Protein AF-A0A1F9N569-F1 (afdb_monomer)

Mean predicted aligned error: 14.33 Å

pLDDT: mean 76.21, std 19.2, range [25.48, 97.12]

Secondary structure (DSSP, 8-state):
------------------------------TT---SSTTEEEEEEEEE---TTSTTS-EEEEEEEE-BHHHHS--HHHHHHS-S-HHHHHHHHHHHHHHHHTT-TTEEEEEEEESTT-EEE--S-GGG-SSSSGGG---EETTT--HHHHHHHTTS--BS---HHHHHHHHHHHHHHHHHHSPTTTGGG-EEEEEEEESSS-SS---HHHHHHHHHHHHHHHHHTT-SEEEEEEEEEE-S-TT-SS--TT----PPTT-S----SS------HHHHHHHHGGGS-PPPTTSS--HHHHHHHHHHHHHHHHHHTT--EEEEETTS-------SS-----EEEEEEEEEETTEEEETTEEEE-SS-SSS-HHHHTT-SSPP-TTBSSSS-SSS-HHHHHHT-TTS-TT-TT-S-TTSPPHHHHSS---SS-SSS-HHHHHHHT--TT-SSSS-SSS-HHHHHHHT--TT-TTGGGS-SSSSS--HHHHHHTT--TTS--TTTHHHHS-EEEEEEEEEEEEEEEPPPTT-TTEEEEEE-TT---EE-EEEEES-B----TT---PBPPEEEEE-GGGGSSSP-EEEPEE--SSSEEEEEEEE-TTT--EEEEEEEE-GGGS-SS-EEE-PEEEEEEEEEEEEEEEEEE---PPPBSBSTT---PBPTTEE-EEEEEEEEETT-TTSPPEEEEEEPPPEEEEESSTT-GGGEEEESTTSEEEEEGGGGT----

Sequence (729 aa):
MKNCTAMLKICLFIPLMVALGCTDSDIYTATGVEPYRPDRIAITGRLCTEDITGPNFPVKILTMIDTTNAMFNADPDLYRFCGPGASTCASGSLNGFVDRMRNQQNVRLGFAGISNVSKPITPVPAALCQPPPCDAQQFFSGRDIDGGLLQSALSLPTGNQRDISNAISQAESFITADMASSSAGEILRSRYLVFMLLAGPPTNSVATSQLVQQVEHLRDFVYSKGALEFRLNIGLLYFGNRSITAPPTGYGCHLPEGSTACSCGGSCVGDNPNYCSACCATAGSPPSPFGSLSWEVYNEQASQVYSALSFAGDGLFREFECPAVMEIRLDATATSIQLKRKDIVAYNINVKLAIDGPVIDSDGDGLADYEEARAQPHTNTDNWDTDGDGLSDRLEFRAFPRQDPTDNTDRPASCPDPEILGIIPDQDLDLLNDCEEGLLQTSPSIPDTDGDGLPDALEFMSSTVPTSADDRLLDFDGDGIANAEEVLAHTNPRTNDGRLRGAEGYRTEIIDLGIRTVSDMEDTRQLRAISFRSASNNVVGGAGLLRWNYTGKTMSADGRDASPRSVEWSDARWQIPPYFTPIPTVIDEGSGMYTLRAESASTGEILEIKVYVHENWLPDEDTEVFPLISTSDRNCYDVQISNIKLLQTREAEDIIHVGETHEEGTNHILVFFTQAPEDRLDSPGIAKVAVLDPVIYRCTDPNDIESCARNPDSGFLEITDADFAASVP

Radius of gyration: 34.57 Å; Cα contacts (8 Å, |Δi|>4): 1474; chains: 1; bounding box: 121×74×104 Å

Nearest PDB structures (foldseek):
  7b7p-assembly2_B  TM=4.839E-01  e=2.643E-03  Streptococcus sanguinis
  5i3k-assembly1_A  TM=5.032E-01  e=1.385E+00  Trypanosoma brucei brucei
  4g1k-assembly2_C  TM=3.013E-01  e=1.385E+00  Burkholderia thailandensis E264
  5ujw-assembly1_A  TM=2.836E-01  e=1.631E+00  Francisella tularensis subsp. tularensis SCHU S4
  8ew2-assembly1_B  TM=1.837E-01  e=7.491E+00  Oryctolagus cuniculus

Solvent-accessible surface area (backbone atoms only — not comparable to full-atom values): 40702 Å² total; per-residue (Å²): 138,88,87,87,85,82,89,83,90,82,89,80,89,87,88,79,90,77,89,79,90,80,85,86,83,86,82,76,96,60,91,85,69,60,49,93,44,64,53,26,32,28,41,40,35,54,44,56,42,79,66,75,84,41,78,78,28,34,36,40,35,37,42,33,36,41,29,20,42,53,36,71,64,42,48,77,62,50,32,67,66,51,35,101,25,54,47,51,53,55,42,49,36,46,46,55,44,46,62,67,38,31,79,41,86,32,38,28,44,24,41,32,36,30,12,72,54,62,41,82,48,78,33,49,63,76,88,79,35,82,70,69,66,55,85,70,62,53,62,38,52,35,70,60,54,38,65,66,52,42,45,57,65,62,70,52,68,61,27,87,33,43,30,60,65,58,41,53,55,48,52,45,54,44,50,54,46,38,59,77,68,49,60,38,44,39,44,38,33,22,30,41,36,37,37,38,42,36,58,56,46,71,64,54,93,70,55,62,70,58,50,28,52,52,36,37,51,48,42,52,51,46,36,74,61,16,30,70,40,60,25,30,27,31,39,35,51,51,65,77,76,95,80,66,86,63,78,77,93,78,83,74,92,77,81,64,93,91,63,97,72,90,81,74,96,68,98,78,91,69,100,50,80,72,58,61,62,58,70,68,67,55,83,51,83,75,75,45,99,84,52,97,55,53,55,66,58,46,46,49,56,21,49,58,45,43,42,49,38,6,53,46,17,70,30,52,60,44,79,41,57,80,75,54,80,62,74,78,78,73,63,87,77,74,69,89,80,46,50,35,76,62,38,75,36,62,44,46,46,30,50,44,53,48,73,93,44,80,41,52,10,36,14,37,50,58,51,34,39,73,53,26,76,65,38,87,77,67,49,47,52,34,30,28,36,54,48,68,55,80,55,43,36,38,50,20,71,73,75,36,84,77,33,50,50,76,42,58,81,47,66,61,88,88,42,82,59,34,90,81,63,77,54,78,62,40,53,35,59,52,82,48,36,42,51,55,22,60,70,75,67,40,46,60,37,39,33,18,54,45,12,67,47,62,36,32,38,59,21,59,62,49,66,58,59,44,73,41,51,68,49,46,73,34,48,78,49,71,64,83,58,34,28,46,64,23,50,56,16,55,38,38,37,76,40,69,32,68,86,44,41,85,80,60,22,38,46,78,48,74,46,80,68,46,74,39,66,44,58,47,61,52,85,41,92,87,48,71,23,54,40,66,44,45,54,44,81,82,60,54,56,36,62,21,42,39,34,43,38,50,61,50,90,56,76,45,98,80,78,62,68,66,50,70,34,26,40,29,31,29,48,36,38,51,86,37,88,76,42,29,48,51,40,77,31,74,70,84,84,67,61,45,83,46,75,36,32,18,37,20,90,85,79,74,48,74,40,44,33,36,30,37,36,42,55,95,58,52,65,97,48,72,43,77,48,66,35,48,29,43,66,46,78,24,36,28,30,44,39,37,38,30,52,42,68,60,57,71,26,53,59,15,55,26,40,82,90,65,80,44,74,41,58,61,4,46,33,48,40,38,36,41,43,20,28,18,45,65,95,42,60,77,32,32,35,43,60,40,40,20,70,49,84,62,36,35,28,45,53,82,39,92,90,38,69,86,49,34,49,39,42,69,75,70,23,65,44,80,49,44,57,41,41,49,71,64,60,69,130

Structure (mmCIF, N/CA/C/O backbone):
data_AF-A0A1F9N569-F1
#
_entry.id   AF-A0A1F9N569-F1
#
loop_
_atom_site.group_PDB
_atom_site.id
_atom_site.type_symbol
_atom_site.label_atom_id
_atom_site.label_alt_id
_atom_site.label_comp_id
_atom_site.label_asym_id
_atom_site.label_entity_id
_atom_site.label_seq_id
_atom_site.pdbx_PDB_ins_code
_atom_site.Cartn_x
_atom_site.Cartn_y
_atom_site.Cartn_z
_atom_site.occupancy
_atom_site.B_iso_or_equiv
_atom_site.auth_seq_id
_atom_site.auth_comp_id
_atom_site.auth_asym_id
_atom_site.auth_atom_id
_atom_site.pdbx_PDB_model_num
ATOM 1 N N . MET A 1 1 ? -59.641 17.352 -5.891 1.00 32.91 1 MET A N 1
ATOM 2 C CA . MET A 1 1 ? -60.934 17.679 -6.540 1.00 32.91 1 MET A CA 1
ATOM 3 C C . MET A 1 1 ? -60.778 17.537 -8.046 1.00 32.91 1 MET A C 1
ATOM 5 O O . MET A 1 1 ? -59.800 18.041 -8.570 1.00 32.91 1 MET A O 1
ATOM 9 N N . LYS A 1 2 ? -61.787 16.925 -8.684 1.00 32.53 2 LYS A N 1
ATOM 10 C CA . LYS A 1 2 ? -62.040 16.759 -10.131 1.00 32.53 2 LYS A CA 1
ATOM 11 C C . LYS A 1 2 ? -61.365 15.582 -10.862 1.00 32.53 2 LYS A C 1
ATOM 13 O O . LYS A 1 2 ? -60.268 15.682 -11.382 1.00 32.53 2 LYS A O 1
ATOM 18 N N . ASN A 1 3 ? -62.211 14.557 -11.006 1.00 31.59 3 ASN A N 1
ATOM 19 C CA . ASN A 1 3 ? -62.519 13.818 -12.234 1.00 31.59 3 ASN A CA 1
ATOM 20 C C . ASN A 1 3 ? -61.588 12.680 -12.676 1.00 31.59 3 ASN A C 1
ATOM 22 O O . ASN A 1 3 ? -60.783 12.844 -13.580 1.00 31.59 3 ASN A O 1
ATOM 26 N N . CYS A 1 4 ? -61.917 11.470 -12.219 1.00 27.36 4 CYS A N 1
ATOM 27 C CA . CYS A 1 4 ? -62.221 10.390 -13.157 1.00 27.36 4 CYS A CA 1
ATOM 28 C C . CYS A 1 4 ? -63.406 9.575 -12.612 1.00 27.36 4 CYS A C 1
ATOM 30 O O . CYS A 1 4 ? -63.394 9.103 -11.479 1.00 27.36 4 CYS A O 1
ATOM 32 N N . THR A 1 5 ? -64.483 9.525 -13.392 1.00 33.75 5 THR A N 1
ATOM 33 C CA . THR A 1 5 ? -65.763 8.870 -13.087 1.00 33.75 5 THR A CA 1
ATOM 34 C C . THR A 1 5 ? -65.933 7.696 -14.041 1.00 33.75 5 THR A C 1
ATOM 36 O O . THR A 1 5 ? -65.841 7.908 -15.242 1.00 33.75 5 THR A O 1
ATOM 39 N N . ALA A 1 6 ? -66.191 6.500 -13.503 1.00 29.80 6 ALA A N 1
ATOM 40 C CA . ALA A 1 6 ? -67.047 5.431 -14.051 1.00 29.80 6 ALA A CA 1
ATOM 41 C C . ALA A 1 6 ? -66.789 4.146 -13.234 1.00 29.80 6 ALA A C 1
ATOM 43 O O . ALA A 1 6 ? -65.754 3.511 -13.365 1.00 29.80 6 ALA A O 1
ATOM 44 N N . MET A 1 7 ? -67.573 3.884 -12.186 1.00 28.17 7 MET A N 1
ATOM 45 C CA . MET A 1 7 ? -68.709 2.948 -12.211 1.00 28.17 7 MET A CA 1
ATOM 46 C C . MET A 1 7 ? -68.358 1.514 -12.653 1.00 28.17 7 MET A C 1
ATOM 48 O O . MET A 1 7 ? -68.477 1.182 -13.824 1.00 28.17 7 MET A O 1
ATOM 52 N N . LEU A 1 8 ? -68.137 0.625 -11.676 1.00 25.48 8 LEU A N 1
ATOM 53 C CA . LEU A 1 8 ? -68.939 -0.598 -11.581 1.00 25.48 8 LEU A CA 1
ATOM 54 C C . LEU A 1 8 ? -69.020 -1.078 -10.122 1.00 25.48 8 LEU A C 1
ATOM 56 O O . LEU A 1 8 ? -68.036 -1.483 -9.514 1.00 25.48 8 LEU A O 1
ATOM 60 N N . LYS A 1 9 ? -70.225 -0.983 -9.554 1.00 28.91 9 LYS A N 1
ATOM 61 C CA . LYS A 1 9 ? -70.615 -1.583 -8.275 1.00 28.91 9 LYS A CA 1
ATOM 62 C C . LYS A 1 9 ? -70.913 -3.063 -8.499 1.00 28.91 9 LYS A C 1
ATOM 64 O O . LYS A 1 9 ? -71.860 -3.338 -9.227 1.00 28.91 9 LYS A O 1
ATOM 69 N N . ILE A 1 10 ? -70.255 -3.965 -7.772 1.00 30.02 10 ILE A N 1
ATOM 70 C CA . ILE A 1 10 ? -70.905 -5.162 -7.214 1.00 30.02 10 ILE A CA 1
ATOM 71 C C . ILE A 1 10 ? -70.375 -5.351 -5.788 1.00 30.02 10 ILE A C 1
ATOM 73 O O . ILE A 1 10 ? -69.201 -5.626 -5.568 1.00 30.02 10 ILE A O 1
ATOM 77 N N . CYS A 1 11 ? -71.263 -5.134 -4.819 1.00 29.42 11 CYS A N 1
ATOM 78 C CA . CYS A 1 11 ? -71.083 -5.480 -3.414 1.00 29.42 11 CYS A CA 1
ATOM 79 C C . CYS A 1 11 ? -71.153 -7.002 -3.235 1.00 29.42 11 CYS A C 1
ATOM 81 O O . CYS A 1 11 ? -72.088 -7.588 -3.772 1.00 29.42 11 CYS A O 1
ATOM 83 N N . LEU A 1 12 ? -70.294 -7.595 -2.395 1.00 29.25 12 LEU A N 1
ATOM 84 C CA . LEU A 1 12 ? -70.701 -8.571 -1.367 1.00 29.25 12 LEU A CA 1
ATOM 85 C C . LEU A 1 12 ? -69.528 -8.914 -0.406 1.00 29.25 12 LEU A C 1
ATOM 87 O O . LEU A 1 12 ? -68.528 -9.465 -0.834 1.00 29.25 12 LEU A O 1
ATOM 91 N N . PHE A 1 13 ? -69.723 -8.584 0.880 1.00 29.62 13 PHE A N 1
ATOM 92 C CA . PHE A 1 13 ? -69.201 -9.175 2.136 1.00 29.62 13 PHE A CA 1
ATOM 93 C C . PHE A 1 13 ? -67.679 -9.385 2.418 1.00 29.62 13 PHE A C 1
ATOM 95 O O . PHE A 1 13 ? -66.960 -10.087 1.725 1.00 29.62 13 PHE A O 1
ATOM 102 N N . ILE A 1 14 ? -67.272 -8.794 3.554 1.00 33.62 14 ILE A N 1
ATOM 103 C CA . ILE A 1 14 ? -65.994 -8.726 4.321 1.00 33.62 14 ILE A CA 1
ATOM 104 C C . ILE A 1 14 ? -65.824 -9.988 5.228 1.00 33.62 14 ILE A C 1
ATOM 106 O O . ILE A 1 14 ? -66.862 -10.619 5.449 1.00 33.62 14 ILE A O 1
ATOM 110 N N . PRO A 1 15 ? -64.688 -10.329 5.916 1.00 44.50 15 PRO A N 1
ATOM 111 C CA . PRO A 1 15 ? -63.241 -9.996 5.814 1.00 44.50 15 PRO A CA 1
ATOM 112 C C . PRO A 1 15 ? -62.317 -11.248 5.719 1.00 44.50 15 PRO A C 1
ATOM 114 O O . PRO A 1 15 ? -62.599 -12.267 6.345 1.00 44.50 15 PRO A O 1
ATOM 117 N N . LEU A 1 16 ? -61.135 -11.161 5.093 1.00 31.55 16 LEU A N 1
ATOM 118 C CA . LEU A 1 16 ? -60.015 -12.059 5.432 1.00 31.55 16 LEU A CA 1
ATOM 119 C C . LEU A 1 16 ? -58.670 -11.436 5.039 1.00 31.55 16 LEU A C 1
ATOM 121 O O . LEU A 1 16 ? -58.560 -10.804 3.993 1.00 31.55 16 LEU A O 1
ATOM 125 N N . MET A 1 17 ? -57.690 -11.601 5.926 1.00 38.31 17 MET A N 1
ATOM 126 C CA . MET A 1 17 ? -56.300 -11.161 5.828 1.00 38.31 17 MET A CA 1
ATOM 127 C C . MET A 1 17 ? -55.701 -11.200 4.417 1.00 38.31 17 MET A C 1
ATOM 129 O O . MET A 1 17 ? -55.647 -12.262 3.807 1.00 38.31 17 MET A O 1
ATOM 133 N N . VAL A 1 18 ? -55.103 -10.081 4.006 1.00 32.44 18 VAL A N 1
ATOM 134 C CA . VAL A 1 18 ? -53.833 -10.079 3.267 1.00 32.44 18 VAL A CA 1
ATOM 135 C C . VAL A 1 18 ? -52.985 -8.960 3.866 1.00 32.44 18 VAL A C 1
ATOM 137 O O . VAL A 1 18 ? -53.088 -7.794 3.499 1.00 32.44 18 VAL A O 1
ATOM 140 N N . ALA A 1 19 ? -52.187 -9.338 4.861 1.00 38.62 19 ALA A N 1
ATOM 141 C CA . ALA A 1 19 ? -50.854 -8.786 4.985 1.00 38.62 19 ALA A CA 1
ATOM 142 C C . ALA A 1 19 ? -50.065 -9.313 3.783 1.00 38.62 19 ALA A C 1
ATOM 144 O O . ALA A 1 19 ? -50.124 -10.514 3.528 1.00 38.62 19 ALA A O 1
ATOM 145 N N . LEU A 1 20 ? -49.411 -8.417 3.045 1.00 33.75 20 LEU A N 1
ATOM 146 C CA . LEU A 1 20 ? -48.096 -8.577 2.415 1.00 33.75 20 LEU A CA 1
ATOM 147 C C . LEU A 1 20 ? -47.921 -7.527 1.315 1.00 33.75 20 LEU A C 1
ATOM 149 O O . LEU A 1 20 ? -48.720 -7.449 0.384 1.00 33.75 20 LEU A O 1
ATOM 153 N N . GLY A 1 21 ? -46.805 -6.807 1.412 1.00 32.94 21 GLY A N 1
ATOM 154 C CA . GLY A 1 21 ? -46.035 -6.417 0.237 1.00 32.94 21 GLY A CA 1
ATOM 155 C C . GLY A 1 21 ? -46.212 -4.982 -0.226 1.00 32.94 21 GLY A C 1
ATOM 156 O O . GLY A 1 21 ? -46.884 -4.747 -1.220 1.00 32.94 21 GLY A O 1
ATOM 157 N N . CYS A 1 22 ? -45.589 -4.053 0.500 1.00 26.19 22 CYS A N 1
ATOM 158 C CA . CYS A 1 22 ? -44.595 -3.113 -0.036 1.00 26.19 22 CYS A CA 1
ATOM 159 C C . CYS A 1 22 ? -44.066 -2.288 1.146 1.00 26.19 22 CYS A C 1
ATOM 161 O O . CYS A 1 22 ? -44.656 -1.280 1.528 1.00 26.19 22 CYS A O 1
ATOM 163 N N . THR A 1 23 ? -42.990 -2.760 1.775 1.00 35.78 23 THR A N 1
ATOM 164 C CA . THR A 1 23 ? -42.109 -1.897 2.565 1.00 35.78 23 THR A CA 1
ATOM 165 C C . THR A 1 23 ? -41.184 -1.199 1.576 1.00 35.78 23 THR A C 1
ATOM 167 O O . THR A 1 23 ? -40.189 -1.779 1.158 1.00 35.78 23 THR A O 1
ATOM 170 N N . ASP A 1 24 ? -41.545 0.015 1.167 1.00 34.31 24 ASP A N 1
ATOM 171 C CA . ASP A 1 24 ? -40.543 0.996 0.750 1.00 34.31 24 ASP A CA 1
ATOM 172 C C . ASP A 1 24 ? -39.867 1.481 2.034 1.00 34.31 24 ASP A C 1
ATOM 174 O O . ASP A 1 24 ? -40.448 2.252 2.802 1.00 34.31 24 ASP A O 1
ATOM 178 N N . SER A 1 25 ? -38.673 0.970 2.310 1.00 36.03 25 SER A N 1
ATOM 179 C CA . SER A 1 25 ? -37.791 1.482 3.356 1.00 36.03 25 SER A CA 1
ATOM 180 C C . SER A 1 25 ? -36.540 2.044 2.692 1.00 36.03 25 SER A C 1
ATOM 182 O O . SER A 1 25 ? -35.533 1.358 2.619 1.00 36.03 25 SER A O 1
ATOM 184 N N . ASP A 1 26 ? -36.654 3.280 2.204 1.00 40.47 26 ASP A N 1
ATOM 185 C CA . ASP A 1 26 ? -35.549 4.107 1.692 1.00 40.47 26 ASP A CA 1
ATOM 186 C C . ASP A 1 26 ? -35.733 5.563 2.151 1.00 40.47 26 ASP A C 1
ATOM 188 O O . ASP A 1 26 ? -35.733 6.525 1.385 1.00 40.47 26 ASP A O 1
ATOM 192 N N . ILE A 1 27 ? -35.979 5.741 3.447 1.00 36.03 27 ILE A N 1
ATOM 193 C CA . ILE A 1 27 ? -35.972 7.061 4.079 1.00 36.03 27 ILE A CA 1
ATOM 194 C C . ILE A 1 27 ? -35.319 6.881 5.437 1.00 36.03 27 ILE A C 1
ATOM 196 O O . ILE A 1 27 ? -36.032 6.582 6.380 1.00 36.03 27 ILE A O 1
ATOM 200 N N . TYR A 1 28 ? -33.988 6.974 5.489 1.00 36.06 28 TYR A N 1
ATOM 201 C CA . TYR A 1 28 ? -33.193 7.740 6.463 1.00 36.06 28 TYR A CA 1
ATOM 202 C C . TYR A 1 28 ? -31.709 7.648 6.058 1.00 36.06 28 TYR A C 1
ATOM 204 O O . TYR A 1 28 ? -30.947 6.890 6.642 1.00 36.06 28 TYR A O 1
ATOM 212 N N . THR A 1 29 ? -31.275 8.461 5.092 1.00 39.09 29 THR A N 1
ATOM 213 C CA . THR A 1 29 ? -29.895 8.971 5.105 1.00 39.09 29 THR A CA 1
ATOM 214 C C . THR A 1 29 ? -29.832 9.993 6.236 1.00 39.09 29 THR A C 1
ATOM 216 O O . THR A 1 29 ? -30.219 11.153 6.061 1.00 39.09 29 THR A O 1
ATOM 219 N N . ALA A 1 30 ? -29.470 9.538 7.430 1.00 35.91 30 ALA A N 1
ATOM 220 C CA . ALA A 1 30 ? -29.229 10.397 8.576 1.00 35.91 30 ALA A CA 1
ATOM 221 C C . ALA A 1 30 ? -27.778 10.205 9.019 1.00 35.91 30 ALA A C 1
ATOM 223 O O . ALA A 1 30 ? -27.474 9.407 9.901 1.00 35.91 30 ALA A O 1
ATOM 224 N N . THR A 1 31 ? -26.885 10.966 8.393 1.00 40.34 31 THR A N 1
ATOM 225 C CA . THR A 1 31 ? -25.592 11.309 8.984 1.00 40.34 31 THR A CA 1
ATOM 226 C C . THR A 1 31 ? -25.851 11.913 10.371 1.00 40.34 31 THR A C 1
ATOM 228 O O . THR A 1 31 ? -26.567 12.915 10.467 1.00 40.34 31 THR A O 1
ATOM 231 N N . GLY A 1 32 ? -25.309 11.312 11.436 1.00 47.47 32 GLY A N 1
ATOM 232 C CA . GLY A 1 32 ? -25.326 11.890 12.788 1.00 47.47 32 GLY A CA 1
ATOM 233 C C . GLY A 1 32 ? -26.439 11.439 13.748 1.00 47.47 32 GLY A C 1
ATOM 234 O O . GLY A 1 32 ? -26.796 12.203 14.642 1.00 47.47 32 GLY A O 1
ATOM 235 N N . VAL A 1 33 ? -27.001 10.232 13.612 1.00 44.84 33 VAL A N 1
ATOM 236 C CA . VAL A 1 33 ? -27.781 9.619 14.711 1.00 44.84 33 VAL A CA 1
ATOM 237 C C . VAL A 1 33 ? -26.825 8.822 15.588 1.00 44.84 33 VAL A C 1
ATOM 239 O O . VAL A 1 33 ? -26.269 7.837 15.103 1.00 44.84 33 VAL A O 1
ATOM 242 N N . GLU A 1 34 ? -26.619 9.254 16.839 1.00 51.44 34 GLU A N 1
ATOM 243 C CA . GLU A 1 34 ? -25.803 8.511 17.811 1.00 51.44 34 GLU A CA 1
ATOM 244 C C . GLU A 1 34 ? -26.175 7.025 17.792 1.00 51.44 34 GLU A C 1
ATOM 246 O O . GLU A 1 34 ? -27.370 6.694 17.719 1.00 51.44 34 GLU A O 1
ATOM 251 N N . PRO A 1 35 ? -25.189 6.114 17.878 1.00 59.62 35 PRO A N 1
ATOM 252 C CA . PRO A 1 35 ? -25.485 4.716 18.109 1.00 59.62 35 PRO A CA 1
ATOM 253 C C . PRO A 1 35 ? -26.380 4.622 19.346 1.00 59.62 35 PRO A C 1
ATOM 255 O O . PRO A 1 35 ? -25.988 4.988 20.452 1.00 59.62 35 PRO A O 1
ATOM 258 N N . TYR A 1 36 ? -27.611 4.149 19.148 1.00 64.12 36 TYR A N 1
ATOM 259 C CA . TYR A 1 36 ? -28.656 4.142 20.178 1.00 64.12 36 TYR A CA 1
ATOM 260 C C . TYR A 1 36 ? -28.287 3.300 21.415 1.00 64.12 36 TYR A C 1
ATOM 262 O O . TYR A 1 36 ? -28.990 3.347 22.420 1.00 64.12 36 TYR A O 1
ATOM 270 N N . ARG A 1 37 ? -27.207 2.510 21.349 1.00 79.31 37 ARG A N 1
ATOM 271 C CA . ARG A 1 37 ? -26.743 1.655 22.441 1.00 79.31 37 ARG A CA 1
ATOM 272 C C . ARG A 1 37 ? -25.384 2.111 22.984 1.00 79.31 37 ARG A C 1
ATOM 274 O O . ARG A 1 37 ? -24.526 2.469 22.178 1.00 79.31 37 ARG A O 1
ATOM 281 N N . PRO A 1 38 ? -25.162 2.038 24.311 1.00 83.88 38 PRO A N 1
ATOM 282 C CA . PRO A 1 38 ? -23.870 2.326 24.942 1.00 83.88 38 PRO A CA 1
ATOM 283 C C . PRO A 1 38 ? -22.711 1.495 24.377 1.00 83.88 38 PRO A C 1
ATOM 285 O O . PRO A 1 38 ? -21.616 2.014 24.205 1.00 83.88 38 PRO A O 1
ATOM 288 N N . ASP A 1 39 ? -22.978 0.238 24.017 1.00 89.44 39 ASP A N 1
ATOM 289 C CA . ASP A 1 39 ? -22.011 -0.753 23.521 1.00 89.44 39 ASP A CA 1
ATOM 290 C C . ASP A 1 39 ? -21.761 -0.681 22.004 1.00 89.44 39 ASP A C 1
ATOM 292 O O . ASP A 1 39 ? -21.392 -1.684 21.377 1.00 89.44 39 ASP A O 1
ATOM 296 N N . ARG A 1 40 ? -22.055 0.469 21.388 1.00 90.56 40 ARG A N 1
ATOM 297 C CA . ARG A 1 40 ? -21.869 0.708 19.958 1.00 90.56 40 ARG A CA 1
ATOM 298 C C . ARG A 1 40 ? -21.203 2.045 19.691 1.00 90.56 40 ARG A C 1
ATOM 300 O O . ARG A 1 40 ? -21.538 3.047 20.325 1.00 90.56 40 ARG A O 1
ATOM 307 N N . ILE A 1 41 ? -20.348 2.052 18.675 1.00 92.06 41 ILE A N 1
ATOM 308 C CA . ILE A 1 41 ? -19.768 3.260 18.096 1.00 92.06 41 ILE A CA 1
ATOM 309 C C . ILE A 1 41 ? -19.950 3.281 16.571 1.00 92.06 41 ILE A C 1
ATOM 311 O O . ILE A 1 41 ? -20.323 2.278 15.946 1.00 92.06 41 ILE A O 1
ATOM 315 N N . ALA A 1 42 ? -19.754 4.450 15.974 1.00 92.38 42 ALA A N 1
ATOM 316 C CA . ALA A 1 42 ? -19.685 4.631 14.534 1.00 92.38 42 ALA A CA 1
ATOM 317 C C . ALA A 1 42 ? -18.449 5.457 14.163 1.00 92.38 42 ALA A C 1
ATOM 319 O O . ALA A 1 42 ? -18.057 6.358 14.896 1.00 92.38 42 ALA A O 1
ATOM 320 N N . ILE A 1 43 ? -17.866 5.168 13.008 1.00 92.56 43 ILE A N 1
ATOM 321 C CA . ILE A 1 43 ? -16.788 5.943 12.403 1.00 92.56 43 ILE A CA 1
ATOM 322 C C . ILE A 1 43 ? -17.383 6.747 11.258 1.00 92.56 43 ILE A C 1
ATOM 324 O O . ILE A 1 43 ? -18.140 6.216 10.442 1.00 92.56 43 ILE A O 1
ATOM 328 N N . THR A 1 44 ? -17.037 8.026 11.185 1.00 91.75 44 THR A N 1
ATOM 329 C CA . THR A 1 44 ? -17.395 8.891 10.060 1.00 91.75 44 THR A CA 1
ATOM 330 C C . THR A 1 44 ? -16.189 9.687 9.616 1.00 91.75 44 THR A C 1
ATOM 332 O O . THR A 1 44 ? -15.428 10.165 10.448 1.00 91.75 44 THR A O 1
ATOM 335 N N . GLY A 1 45 ? -16.020 9.884 8.319 1.00 89.56 45 GLY A N 1
ATOM 336 C CA . GLY A 1 45 ? -14.885 10.654 7.841 1.00 89.56 45 GLY A CA 1
ATOM 337 C C . GLY A 1 45 ? -14.869 10.821 6.341 1.00 89.56 45 GLY A C 1
ATOM 338 O O . GLY A 1 45 ? -15.693 10.252 5.623 1.00 89.56 45 GLY A O 1
ATOM 339 N N . ARG A 1 46 ? -13.902 11.604 5.873 1.00 89.69 46 ARG A N 1
ATOM 340 C CA . ARG A 1 46 ? -13.578 11.708 4.454 1.00 89.69 46 ARG A CA 1
ATOM 341 C C . ARG A 1 46 ? -12.172 11.192 4.244 1.00 89.69 46 ARG A C 1
ATOM 343 O O . ARG A 1 46 ? -11.238 11.760 4.802 1.00 89.69 46 ARG A O 1
ATOM 350 N N . LEU A 1 47 ? -12.056 10.168 3.409 1.00 91.94 47 LEU A N 1
ATOM 351 C CA . LEU A 1 47 ? -10.788 9.546 3.057 1.00 91.94 47 LEU A CA 1
ATOM 352 C C . LEU A 1 47 ? -10.485 9.768 1.584 1.00 91.94 47 LEU A C 1
ATOM 354 O O . LEU A 1 47 ? -11.371 9.621 0.741 1.00 91.94 47 LEU A O 1
ATOM 358 N N . CYS A 1 48 ? -9.241 10.084 1.257 1.00 91.00 48 CYS A N 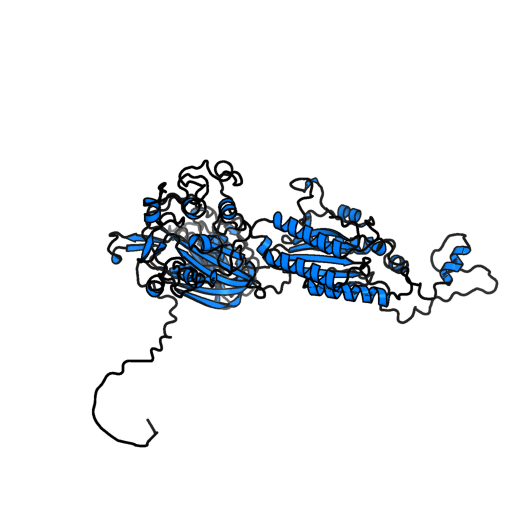1
ATOM 359 C CA . CYS A 1 48 ? -8.779 10.242 -0.111 1.00 91.00 48 CYS A CA 1
ATOM 360 C C . CYS A 1 48 ? -7.584 9.326 -0.395 1.00 91.00 48 CYS A C 1
ATOM 362 O O . CYS A 1 48 ? -6.714 9.092 0.446 1.00 91.00 48 CYS A O 1
ATOM 364 N N . THR A 1 49 ? -7.514 8.802 -1.617 1.00 91.88 49 THR A N 1
ATOM 365 C CA . THR A 1 49 ? -6.400 7.948 -2.070 1.00 91.88 49 THR A CA 1
ATOM 366 C C . THR A 1 49 ? -5.074 8.684 -2.002 1.00 91.88 49 THR A C 1
ATOM 368 O O . THR A 1 49 ? -5.114 9.883 -2.178 1.00 91.88 49 THR A O 1
ATOM 371 N N . GLU A 1 50 ? -3.916 8.054 -1.821 1.00 87.00 50 GLU A N 1
ATOM 372 C CA . GLU A 1 50 ? -2.620 8.758 -1.688 1.00 87.00 50 GLU A CA 1
ATOM 373 C C . GLU A 1 50 ? -2.252 9.702 -2.853 1.00 87.00 50 GLU A C 1
ATOM 375 O O . GLU A 1 50 ? -2.669 9.519 -3.999 1.00 87.00 50 GLU A O 1
ATOM 380 N N . ASP A 1 51 ? -1.429 10.712 -2.550 1.00 82.00 51 ASP A N 1
ATOM 381 C CA . ASP A 1 51 ? -0.861 11.625 -3.544 1.00 82.00 51 ASP A CA 1
ATOM 382 C C . ASP A 1 51 ? 0.374 11.022 -4.229 1.00 82.00 51 ASP A C 1
ATOM 384 O O . ASP A 1 51 ? 1.494 11.089 -3.719 1.00 82.00 51 ASP A O 1
ATOM 388 N N . ILE A 1 52 ? 0.177 10.514 -5.445 1.00 79.31 52 ILE A N 1
ATOM 389 C CA . ILE A 1 52 ? 1.231 9.912 -6.277 1.00 79.31 52 ILE A CA 1
ATOM 390 C C . ILE A 1 52 ? 2.331 10.890 -6.728 1.00 79.31 52 ILE A C 1
ATOM 392 O O . ILE A 1 52 ? 3.339 10.477 -7.314 1.00 79.31 52 ILE A O 1
ATOM 396 N N . THR A 1 53 ? 2.135 12.195 -6.529 1.00 73.19 53 THR A N 1
ATOM 397 C CA . THR A 1 53 ? 3.135 13.229 -6.831 1.00 73.19 53 THR A CA 1
ATOM 398 C C . THR A 1 53 ? 4.035 13.540 -5.636 1.00 73.19 53 THR A C 1
ATOM 400 O O . THR A 1 53 ? 5.060 14.208 -5.801 1.00 73.19 53 THR A O 1
ATOM 403 N N . GLY A 1 54 ? 3.691 13.009 -4.458 1.00 68.94 54 GLY A N 1
ATOM 404 C CA . GLY A 1 54 ? 4.420 13.193 -3.214 1.00 68.94 54 GLY A CA 1
ATOM 405 C C . GLY A 1 54 ? 5.810 12.536 -3.186 1.00 68.94 54 GLY A C 1
ATOM 406 O O . GLY A 1 54 ? 6.180 11.746 -4.062 1.00 68.94 54 GLY A O 1
ATOM 407 N N . PRO A 1 55 ? 6.616 12.841 -2.152 1.00 67.62 55 PRO A N 1
ATOM 408 C CA . PRO A 1 55 ? 7.984 12.334 -2.011 1.00 67.62 55 PRO A CA 1
ATOM 409 C C . PRO A 1 55 ? 8.067 10.810 -1.821 1.00 67.62 55 PRO A C 1
ATOM 411 O O . PRO A 1 55 ? 9.109 10.230 -2.121 1.00 67.62 55 PRO A O 1
ATOM 414 N N . ASN A 1 56 ? 6.976 10.172 -1.388 1.00 75.31 56 ASN A N 1
ATOM 415 C CA . ASN A 1 56 ? 6.897 8.734 -1.107 1.00 75.31 56 ASN A CA 1
ATOM 416 C C . ASN A 1 56 ? 6.715 7.866 -2.369 1.00 75.31 56 ASN A C 1
ATOM 418 O O . ASN A 1 56 ? 6.654 6.646 -2.263 1.00 75.31 56 ASN A O 1
ATOM 422 N N . PHE A 1 57 ? 6.647 8.476 -3.559 1.00 81.94 57 PHE A N 1
ATOM 423 C CA . PHE A 1 57 ? 6.414 7.791 -4.835 1.00 81.94 57 PHE A CA 1
ATOM 424 C C . PHE A 1 57 ? 7.645 7.854 -5.751 1.00 81.94 57 PHE A C 1
ATOM 426 O O . PHE A 1 57 ? 7.744 8.744 -6.617 1.00 81.94 57 PHE A O 1
ATOM 433 N N . PRO A 1 58 ? 8.620 6.942 -5.574 1.00 85.69 58 PRO A N 1
ATOM 434 C CA . PRO A 1 58 ? 9.852 6.973 -6.340 1.00 85.69 58 PRO A CA 1
ATOM 435 C C . PRO A 1 58 ? 9.640 6.653 -7.828 1.00 85.69 58 PRO A C 1
ATOM 437 O O . PRO A 1 58 ? 8.872 5.774 -8.220 1.00 85.69 58 PRO A O 1
ATOM 440 N N . VAL A 1 59 ? 10.383 7.355 -8.682 1.00 87.44 59 VAL A N 1
ATOM 441 C CA . VAL A 1 59 ? 10.501 7.082 -10.119 1.00 87.44 59 VAL A CA 1
ATOM 442 C C . VAL A 1 59 ? 11.872 6.494 -10.395 1.00 87.44 59 VAL A C 1
ATOM 444 O O . VAL A 1 59 ? 12.886 7.188 -10.302 1.00 87.44 59 VAL A O 1
ATOM 447 N N . LYS A 1 60 ? 11.906 5.221 -10.768 1.00 89.38 60 LYS A N 1
ATOM 448 C CA . LYS A 1 60 ? 13.122 4.453 -11.028 1.00 89.38 60 LYS A CA 1
ATOM 449 C C . LYS A 1 60 ? 13.338 4.362 -12.537 1.00 89.38 60 LYS A C 1
ATOM 451 O O . LYS A 1 60 ? 12.623 3.653 -13.242 1.00 89.38 60 LYS A O 1
ATOM 456 N N . ILE A 1 61 ? 14.302 5.123 -13.057 1.00 89.62 61 ILE A N 1
ATOM 457 C CA . ILE A 1 61 ? 14.576 5.227 -14.497 1.00 89.62 61 ILE A CA 1
ATOM 458 C C . ILE A 1 61 ? 15.821 4.417 -14.857 1.00 89.62 61 ILE A C 1
ATOM 460 O O . ILE A 1 61 ? 16.940 4.805 -14.518 1.00 89.62 61 ILE A O 1
ATOM 464 N N . LEU A 1 62 ? 15.645 3.315 -15.585 1.00 90.75 62 LEU A N 1
ATOM 465 C CA . LEU A 1 62 ? 16.745 2.517 -16.123 1.00 90.75 62 LEU A CA 1
ATOM 466 C C . LEU A 1 62 ? 17.085 2.998 -17.533 1.00 90.75 62 LEU A C 1
ATOM 468 O O . LEU A 1 62 ? 16.337 2.768 -18.481 1.00 90.75 62 LEU A O 1
ATOM 472 N N . THR A 1 63 ? 18.236 3.645 -17.689 1.00 87.25 63 THR A N 1
ATOM 473 C CA . THR A 1 63 ? 18.721 4.118 -18.988 1.00 87.25 63 THR A CA 1
ATOM 474 C C . THR A 1 63 ? 19.665 3.092 -19.605 1.00 87.25 63 THR A C 1
ATOM 476 O O . THR A 1 63 ? 20.791 2.896 -19.147 1.00 87.25 63 THR A O 1
ATOM 479 N N . MET A 1 64 ? 19.234 2.468 -20.694 1.00 86.69 64 MET A N 1
ATOM 480 C CA . MET A 1 64 ? 20.019 1.502 -21.448 1.00 86.69 64 MET A CA 1
ATOM 481 C C . MET A 1 64 ? 20.499 2.107 -22.767 1.00 86.69 64 MET A C 1
ATOM 483 O O . MET A 1 64 ? 19.721 2.697 -23.512 1.00 86.69 64 MET A O 1
ATOM 487 N N . ILE A 1 65 ? 21.789 1.984 -23.069 1.00 82.06 65 ILE A N 1
ATOM 488 C CA . ILE A 1 65 ? 22.427 2.719 -24.169 1.00 82.06 65 ILE A CA 1
ATOM 489 C C . ILE A 1 65 ? 23.198 1.761 -25.075 1.00 82.06 65 ILE A C 1
ATOM 491 O O . ILE A 1 65 ? 23.990 0.955 -24.599 1.00 82.06 65 ILE A O 1
ATOM 495 N N . ASP A 1 66 ? 23.007 1.862 -26.387 1.00 81.12 66 ASP A N 1
ATOM 496 C CA . ASP A 1 66 ? 23.656 1.019 -27.399 1.00 81.12 66 ASP A CA 1
ATOM 497 C C . ASP A 1 66 ? 25.183 1.188 -27.480 1.00 81.12 66 ASP A C 1
ATOM 499 O O . ASP A 1 66 ? 25.722 1.939 -28.279 1.00 81.12 66 ASP A O 1
ATOM 503 N N . THR A 1 67 ? 25.928 0.418 -26.693 1.00 77.81 67 THR A N 1
ATOM 504 C CA . THR A 1 67 ? 27.410 0.422 -26.709 1.00 77.81 67 THR A CA 1
ATOM 505 C C . THR A 1 67 ? 28.020 -0.412 -27.849 1.00 77.81 67 THR A C 1
ATOM 507 O O . THR A 1 67 ? 29.226 -0.649 -27.916 1.00 77.81 67 THR A O 1
ATOM 510 N N . THR A 1 68 ? 27.163 -0.820 -28.776 1.00 76.94 68 THR A N 1
ATOM 511 C CA . THR A 1 68 ? 27.350 -0.858 -30.220 1.00 76.94 68 THR A CA 1
ATOM 512 C C . THR A 1 68 ? 28.568 -0.250 -30.892 1.00 76.94 68 THR A C 1
ATOM 514 O O . THR A 1 68 ? 28.614 0.969 -31.028 1.00 76.94 68 THR A O 1
ATOM 517 N N . ASN A 1 69 ? 29.421 -1.034 -31.560 1.00 70.00 69 ASN A N 1
ATOM 518 C CA . ASN A 1 69 ? 30.243 -0.500 -32.654 1.00 70.00 69 ASN A CA 1
ATOM 519 C C . ASN A 1 69 ? 29.440 0.283 -33.711 1.00 70.00 69 ASN A C 1
ATOM 521 O O . ASN A 1 69 ? 30.016 1.132 -34.377 1.00 70.00 69 ASN A O 1
ATOM 525 N N . ALA A 1 70 ? 28.137 0.048 -33.874 1.00 65.38 70 ALA A N 1
ATOM 526 C CA . ALA A 1 70 ? 27.303 0.866 -34.751 1.00 65.38 70 ALA A CA 1
ATOM 527 C C . ALA A 1 70 ? 27.026 2.272 -34.199 1.00 65.38 70 ALA A C 1
ATOM 529 O O . ALA A 1 70 ? 26.866 3.198 -34.986 1.00 65.38 70 ALA A O 1
ATOM 530 N N . MET A 1 71 ? 27.013 2.444 -32.873 1.00 65.81 71 MET A N 1
ATOM 531 C CA . MET A 1 71 ? 26.901 3.759 -32.244 1.00 65.81 71 MET A CA 1
ATOM 532 C C . MET A 1 71 ? 28.230 4.529 -32.286 1.00 65.81 71 MET A C 1
ATOM 534 O O . MET A 1 71 ? 28.223 5.753 -32.366 1.00 65.81 71 MET A O 1
ATOM 538 N N . PHE A 1 72 ? 29.373 3.829 -32.308 1.00 58.09 72 PHE A N 1
ATOM 539 C CA . PHE A 1 72 ? 30.708 4.441 -32.436 1.00 58.09 72 PHE A CA 1
ATOM 540 C C . PHE A 1 72 ? 31.165 4.658 -33.885 1.00 58.09 72 PHE A C 1
ATOM 542 O O . PHE A 1 72 ? 31.807 5.661 -34.180 1.00 58.09 72 PHE A O 1
ATOM 549 N N . ASN A 1 73 ? 30.825 3.741 -34.792 1.00 51.72 73 ASN A N 1
ATOM 550 C CA . ASN A 1 73 ? 31.154 3.803 -36.221 1.00 51.72 73 ASN A CA 1
ATOM 551 C C . ASN A 1 73 ? 29.971 4.303 -37.063 1.00 51.72 73 ASN A C 1
ATOM 553 O O . ASN A 1 73 ? 29.918 4.035 -38.265 1.00 51.72 73 ASN A O 1
ATOM 557 N N . ALA A 1 74 ? 29.005 4.979 -36.434 1.00 46.44 74 ALA A N 1
ATOM 558 C CA . ALA A 1 74 ? 27.904 5.631 -37.122 1.00 46.44 74 ALA A CA 1
ATOM 559 C C . ALA A 1 74 ? 28.465 6.536 -38.229 1.00 46.44 74 ALA A C 1
ATOM 561 O O . ALA A 1 74 ? 29.241 7.435 -37.924 1.00 46.44 74 ALA A O 1
ATOM 562 N N . ASP A 1 75 ? 28.088 6.207 -39.471 1.00 47.75 75 ASP A N 1
ATOM 563 C CA . ASP A 1 75 ? 28.224 6.916 -40.753 1.00 47.75 75 ASP A CA 1
ATOM 564 C C . ASP A 1 75 ? 29.260 8.069 -40.818 1.00 47.75 75 ASP A C 1
ATOM 566 O O . ASP A 1 75 ? 29.169 9.008 -40.032 1.00 47.75 75 ASP A O 1
ATOM 570 N N . PRO A 1 76 ? 30.186 8.121 -41.798 1.00 42.75 76 PRO A N 1
ATOM 571 C CA . PRO A 1 76 ? 30.957 9.335 -42.070 1.00 42.75 76 PRO A CA 1
ATOM 572 C C . PRO A 1 76 ? 30.116 10.626 -42.154 1.00 42.75 76 PRO A C 1
ATOM 574 O O . PRO A 1 76 ? 30.665 11.673 -41.828 1.00 42.75 76 PRO A O 1
ATOM 577 N N . ASP A 1 77 ? 28.821 10.593 -42.500 1.00 39.84 77 ASP A N 1
ATOM 578 C CA . ASP A 1 77 ? 27.921 11.751 -42.380 1.00 39.84 77 ASP A CA 1
ATOM 579 C C . ASP A 1 77 ? 27.438 12.017 -40.932 1.00 39.84 77 ASP A C 1
ATOM 581 O O . ASP A 1 77 ? 27.424 13.179 -40.525 1.00 39.84 77 ASP A O 1
ATOM 585 N N . LEU A 1 78 ? 27.176 11.012 -40.080 1.00 41.00 78 LEU A N 1
ATOM 586 C CA . LEU A 1 78 ? 27.001 11.238 -38.626 1.00 41.00 78 LEU A CA 1
ATOM 587 C C . LEU A 1 78 ? 28.295 11.773 -37.995 1.00 41.00 78 LEU A C 1
ATOM 589 O O . LEU A 1 78 ? 28.251 12.709 -37.209 1.00 41.00 78 LEU A O 1
ATOM 593 N N . TYR A 1 79 ? 29.457 11.263 -38.400 1.00 40.34 79 TYR A N 1
ATOM 594 C CA . TYR A 1 79 ? 30.777 11.773 -38.019 1.00 40.34 79 TYR A CA 1
ATOM 595 C C . TYR A 1 79 ? 31.033 13.201 -38.546 1.00 40.34 79 TYR A C 1
ATOM 597 O O . TYR A 1 79 ? 31.766 13.978 -37.935 1.00 40.34 79 TYR A O 1
ATOM 605 N N . ARG A 1 80 ? 30.423 13.585 -39.676 1.00 38.81 80 ARG A N 1
ATOM 606 C CA . ARG A 1 80 ? 30.533 14.923 -40.287 1.00 38.81 80 ARG A CA 1
ATOM 607 C C . ARG A 1 80 ? 29.601 15.951 -39.645 1.00 38.81 80 ARG A C 1
ATOM 609 O O . ARG A 1 80 ? 29.977 17.119 -39.578 1.00 38.81 80 ARG A O 1
ATOM 616 N N . PHE A 1 81 ? 28.425 15.534 -39.168 1.00 39.12 81 PHE A N 1
ATOM 617 C CA . PHE A 1 81 ? 27.433 16.405 -38.522 1.00 39.12 81 PHE A CA 1
ATOM 618 C C . PHE A 1 81 ? 27.528 16.421 -36.983 1.00 39.12 81 PHE A C 1
ATOM 620 O O . PHE A 1 81 ? 27.295 17.468 -36.384 1.00 39.12 81 PHE A O 1
ATOM 627 N N . CYS A 1 82 ? 27.928 15.317 -36.343 1.00 39.44 82 CYS A N 1
ATOM 628 C CA . CYS A 1 82 ? 28.157 15.198 -34.891 1.00 39.44 82 CYS A CA 1
ATOM 629 C C . CYS A 1 82 ? 29.639 15.255 -34.485 1.00 39.44 82 CYS A C 1
ATOM 631 O O . CYS A 1 82 ? 29.946 15.281 -33.294 1.00 39.44 82 CYS A O 1
ATOM 633 N N . GLY A 1 83 ? 30.569 15.262 -35.446 1.00 39.28 83 GLY A N 1
ATOM 634 C CA . GLY A 1 83 ? 32.001 15.113 -35.176 1.00 39.28 83 GLY A CA 1
ATOM 635 C C . GLY A 1 83 ? 32.389 13.671 -34.797 1.00 39.28 83 GLY A C 1
ATOM 636 O O . GLY A 1 83 ? 31.543 12.779 -34.829 1.00 39.28 83 GLY A O 1
ATOM 637 N N . PRO A 1 84 ? 33.649 13.422 -34.382 1.00 39.38 84 PRO A N 1
ATOM 638 C CA . PRO A 1 84 ? 34.154 12.125 -33.895 1.00 39.38 84 PRO A CA 1
ATOM 639 C C . PRO A 1 84 ? 33.450 11.502 -32.671 1.00 39.38 84 PRO A C 1
ATOM 641 O O . PRO A 1 84 ? 34.019 10.634 -32.014 1.00 39.38 84 PRO A O 1
ATOM 644 N N . GLY A 1 85 ? 32.225 11.913 -32.344 1.00 45.91 85 GLY A N 1
ATOM 645 C CA . GLY A 1 85 ? 31.522 11.509 -31.140 1.00 45.91 85 GLY A CA 1
ATOM 646 C C . GLY A 1 85 ? 30.005 11.487 -31.294 1.00 45.91 85 GLY A C 1
ATOM 647 O O . GLY A 1 85 ? 29.305 12.236 -30.617 1.00 45.91 85 GLY A O 1
ATOM 648 N N . ALA A 1 86 ? 29.455 10.554 -32.067 1.00 46.72 86 ALA A N 1
ATOM 649 C CA . ALA A 1 86 ? 28.062 10.140 -31.851 1.00 46.72 86 ALA A CA 1
ATOM 650 C C . ALA A 1 86 ? 27.847 9.698 -30.380 1.00 46.72 86 ALA A C 1
ATOM 652 O O . ALA A 1 86 ? 26.861 10.080 -29.749 1.00 46.72 86 ALA A O 1
ATOM 653 N N . SER A 1 87 ? 28.862 9.059 -29.779 1.00 49.38 87 SER A N 1
ATOM 654 C CA . SER A 1 87 ? 28.973 8.853 -28.327 1.00 49.38 87 SER A CA 1
ATOM 655 C C . SER A 1 87 ? 28.978 10.161 -27.523 1.00 49.38 87 SER A C 1
ATOM 657 O O . SER A 1 87 ? 28.403 10.189 -26.445 1.00 49.38 87 SER A O 1
ATOM 659 N N . THR A 1 88 ? 29.550 11.258 -28.040 1.00 52.34 88 THR A N 1
ATOM 660 C CA . THR A 1 88 ? 29.534 12.584 -27.391 1.00 52.34 88 THR A CA 1
ATOM 661 C C . THR A 1 88 ? 28.186 13.300 -27.478 1.00 52.34 88 THR A C 1
ATOM 663 O O . THR A 1 88 ? 27.846 14.042 -26.561 1.00 52.34 88 THR A O 1
ATOM 666 N N . CYS A 1 89 ? 27.386 13.054 -28.522 1.00 55.19 89 CYS A N 1
ATOM 667 C CA . CYS A 1 89 ? 26.008 13.552 -28.600 1.00 55.19 89 CYS A CA 1
ATOM 668 C C . CYS A 1 89 ? 25.105 12.799 -27.618 1.00 55.19 89 CYS A C 1
ATOM 670 O O . CYS A 1 89 ? 24.391 13.428 -26.838 1.00 55.19 89 CYS A O 1
ATOM 672 N N . ALA A 1 90 ? 25.201 11.465 -27.589 1.00 58.00 90 ALA A N 1
ATOM 673 C CA . ALA A 1 90 ? 24.505 10.644 -26.604 1.00 58.00 90 ALA A CA 1
ATOM 674 C C . ALA A 1 90 ? 24.947 10.986 -25.172 1.00 58.00 90 ALA A C 1
ATOM 676 O O . ALA A 1 90 ? 24.098 11.255 -24.328 1.00 58.00 90 ALA A O 1
ATOM 677 N N . SER A 1 91 ? 26.255 11.081 -24.904 1.00 58.91 91 SER A N 1
ATOM 678 C CA . SER A 1 91 ? 26.771 11.430 -23.574 1.00 58.91 91 SER A CA 1
ATOM 679 C C . SER A 1 91 ? 26.459 12.874 -23.180 1.00 58.91 91 SER A C 1
ATOM 681 O O . SER A 1 91 ? 26.211 13.142 -22.013 1.00 58.91 91 SER A O 1
ATOM 683 N N . GLY A 1 92 ? 26.457 13.819 -24.126 1.00 61.94 92 GLY A N 1
ATOM 684 C CA . GLY A 1 92 ? 26.121 15.223 -23.874 1.00 61.94 92 GLY A CA 1
ATOM 685 C C . GLY A 1 92 ? 24.647 15.409 -23.513 1.00 61.94 92 GLY A C 1
ATOM 686 O O . GLY A 1 92 ? 24.330 16.059 -22.517 1.00 61.94 92 GLY A O 1
ATOM 687 N N . SER A 1 93 ? 23.744 14.779 -24.268 1.00 64.69 93 SER A N 1
ATOM 688 C CA . SER A 1 93 ? 22.313 14.751 -23.946 1.00 64.69 93 SER A CA 1
ATOM 689 C C . SER A 1 93 ? 22.019 13.993 -22.653 1.00 64.69 93 SER A C 1
ATOM 691 O O . SER A 1 93 ? 21.138 14.408 -21.899 1.00 64.69 93 SER A O 1
ATOM 693 N N . LEU A 1 94 ? 22.773 12.928 -22.366 1.00 67.06 94 LEU A N 1
ATOM 694 C CA . LEU A 1 94 ? 22.642 12.160 -21.133 1.00 67.06 94 LEU A CA 1
ATOM 695 C C . LEU A 1 94 ? 23.120 12.940 -19.909 1.00 67.06 94 LEU A C 1
ATOM 697 O O . LEU A 1 94 ? 22.415 12.964 -18.909 1.00 67.06 94 LEU A O 1
ATOM 701 N N . ASN A 1 95 ? 24.254 13.638 -20.002 1.00 68.44 95 ASN A N 1
ATOM 702 C CA . ASN A 1 95 ? 24.715 14.538 -18.944 1.00 68.44 95 ASN A CA 1
ATOM 703 C C . ASN A 1 95 ? 23.670 15.628 -18.679 1.00 68.44 95 ASN A C 1
ATOM 705 O O . ASN A 1 95 ? 23.292 15.848 -17.535 1.00 68.44 95 ASN A O 1
ATOM 709 N N . GLY A 1 96 ? 23.104 16.221 -19.737 1.00 70.81 96 GLY A N 1
ATOM 710 C CA . GLY A 1 96 ? 22.003 17.172 -19.592 1.00 70.81 96 GLY A CA 1
ATOM 711 C C . GLY A 1 96 ? 20.743 16.567 -18.957 1.00 70.81 96 GLY A C 1
ATOM 712 O O . GLY A 1 96 ? 20.037 17.263 -18.232 1.00 70.81 96 GLY A O 1
ATOM 713 N N . PHE A 1 97 ? 20.432 15.294 -19.219 1.00 73.88 97 PHE A N 1
ATOM 714 C CA . PHE A 1 97 ? 19.327 14.575 -18.573 1.00 73.88 97 PHE A CA 1
ATOM 715 C C . PHE A 1 97 ? 19.603 14.317 -17.086 1.00 73.88 97 PHE A C 1
ATOM 717 O O . PHE A 1 97 ? 18.770 14.670 -16.253 1.00 73.88 97 PHE A O 1
ATOM 724 N N . VAL A 1 98 ? 20.783 13.791 -16.750 1.00 74.44 98 VAL A N 1
ATOM 725 C CA . VAL A 1 98 ? 21.228 13.575 -15.365 1.00 74.44 98 VAL A CA 1
ATOM 726 C C . VAL A 1 98 ? 21.205 14.885 -14.583 1.00 74.44 98 VAL A C 1
ATOM 728 O O . VAL A 1 98 ? 20.671 14.923 -13.480 1.00 74.44 98 VAL A O 1
ATOM 731 N N . ASP A 1 99 ? 21.690 15.982 -15.166 1.00 76.12 99 ASP A N 1
ATOM 732 C CA . ASP A 1 99 ? 21.700 17.291 -14.511 1.00 76.12 99 ASP A CA 1
ATOM 733 C C . ASP A 1 99 ? 20.288 17.824 -14.227 1.00 76.12 99 ASP A C 1
ATOM 735 O O . ASP A 1 99 ? 20.070 18.435 -13.180 1.00 76.12 99 ASP A O 1
ATOM 739 N N . ARG A 1 100 ? 19.306 17.551 -15.100 1.00 77.06 100 ARG A N 1
ATOM 740 C CA . ARG A 1 100 ? 17.892 17.882 -14.831 1.00 77.06 100 ARG A CA 1
ATOM 741 C C . ARG A 1 100 ? 17.307 17.044 -13.694 1.00 77.06 100 ARG A C 1
ATOM 743 O O . ARG A 1 100 ? 16.520 17.563 -12.906 1.00 77.06 100 ARG A O 1
ATOM 750 N N . MET A 1 101 ? 17.703 15.777 -13.596 1.00 75.62 101 MET A N 1
ATOM 751 C CA . MET A 1 101 ? 17.216 14.849 -12.570 1.00 75.62 101 MET A CA 1
ATOM 752 C C . MET A 1 101 ? 17.972 14.960 -11.238 1.00 75.62 101 MET A C 1
ATOM 754 O O . MET A 1 101 ? 17.471 14.506 -10.215 1.00 75.62 101 MET A O 1
ATOM 758 N N . ARG A 1 102 ? 19.138 15.619 -11.211 1.00 77.62 102 ARG A N 1
ATOM 759 C CA . ARG A 1 102 ? 20.016 15.746 -10.033 1.00 77.62 102 ARG A CA 1
ATOM 760 C C . ARG A 1 102 ? 19.302 16.285 -8.790 1.00 77.62 102 ARG A C 1
ATOM 762 O O . ARG A 1 102 ? 19.613 15.865 -7.682 1.00 77.62 102 ARG A O 1
ATOM 769 N N . ASN A 1 103 ? 18.348 17.198 -8.965 1.00 74.19 103 ASN A N 1
ATOM 770 C CA . ASN A 1 103 ? 17.636 17.836 -7.852 1.00 74.19 103 ASN A CA 1
ATOM 771 C C . ASN A 1 103 ? 16.272 17.202 -7.536 1.00 74.19 103 ASN A C 1
ATOM 773 O O . ASN A 1 103 ? 15.618 17.643 -6.594 1.00 74.19 103 ASN A O 1
ATOM 777 N N . GLN A 1 104 ? 15.845 16.184 -8.286 1.00 76.19 104 GLN A N 1
ATOM 778 C CA . GLN A 1 104 ? 14.578 15.496 -8.039 1.00 76.19 104 GLN A CA 1
ATOM 779 C C . GLN A 1 104 ? 14.778 14.461 -6.928 1.00 76.19 104 GLN A C 1
ATOM 781 O O . GLN A 1 104 ? 15.589 13.546 -7.067 1.00 76.19 104 GLN A O 1
ATOM 786 N N . GLN A 1 105 ? 14.089 14.622 -5.796 1.00 71.62 105 GLN A N 1
ATOM 787 C CA . GLN A 1 105 ? 14.313 13.763 -4.623 1.00 71.62 105 GLN A CA 1
ATOM 788 C C . GLN A 1 105 ? 13.707 12.364 -4.775 1.00 71.62 105 GLN A C 1
ATOM 790 O O . GLN A 1 105 ? 14.273 11.397 -4.262 1.00 71.62 105 GLN A O 1
ATOM 795 N N . ASN A 1 106 ? 12.609 12.264 -5.520 1.00 78.31 106 ASN A N 1
ATOM 796 C CA . ASN A 1 106 ? 11.884 11.030 -5.804 1.00 78.31 106 ASN A CA 1
ATOM 797 C C . ASN A 1 106 ? 12.421 10.280 -7.034 1.00 78.31 106 ASN A C 1
ATOM 799 O O . ASN A 1 106 ? 11.946 9.194 -7.326 1.00 78.31 106 ASN A O 1
ATOM 803 N N . VAL A 1 107 ? 13.411 10.803 -7.765 1.00 84.12 107 VAL A N 1
ATOM 804 C CA . VAL A 1 107 ? 13.962 10.111 -8.942 1.00 84.12 107 VAL A CA 1
ATOM 805 C C . VAL A 1 107 ? 15.199 9.298 -8.558 1.00 84.12 107 VAL A C 1
ATOM 807 O O . VAL A 1 107 ? 16.101 9.770 -7.856 1.00 84.12 107 VAL A O 1
ATOM 810 N N . ARG A 1 108 ? 15.256 8.064 -9.053 1.00 86.44 108 ARG A N 1
ATOM 811 C CA . ARG A 1 108 ? 16.398 7.153 -8.962 1.00 86.44 108 ARG A CA 1
ATOM 812 C C . ARG A 1 108 ? 16.791 6.708 -10.368 1.00 86.44 108 ARG A C 1
ATOM 814 O O . ARG A 1 108 ? 15.928 6.464 -11.206 1.00 86.44 108 ARG A O 1
ATOM 821 N N . LEU A 1 109 ? 18.086 6.636 -10.657 1.00 86.62 109 LEU A N 1
ATOM 822 C CA . LEU A 1 109 ? 18.610 6.398 -12.002 1.00 86.62 109 LEU A CA 1
ATOM 823 C C . LEU A 1 109 ? 19.534 5.177 -12.018 1.00 86.62 109 LEU A C 1
ATOM 825 O O . LEU A 1 109 ? 20.472 5.097 -11.224 1.00 86.62 109 LEU A O 1
ATOM 829 N N . GLY A 1 110 ? 19.292 4.266 -12.954 1.00 87.31 110 GLY A N 1
ATOM 830 C CA . GLY A 1 110 ? 20.154 3.129 -13.275 1.00 87.31 110 GLY A CA 1
ATOM 831 C C . GLY A 1 110 ? 20.684 3.239 -14.705 1.00 87.31 110 GLY A C 1
ATOM 832 O O . GLY A 1 110 ? 20.050 3.864 -15.560 1.00 87.31 110 GLY A O 1
ATOM 833 N N . PHE A 1 111 ? 21.846 2.642 -14.986 1.00 85.00 111 PHE A N 1
ATOM 834 C CA . PHE A 1 111 ? 22.467 2.694 -16.313 1.00 85.00 111 PHE A CA 1
ATOM 835 C C . PHE A 1 111 ? 22.987 1.330 -16.753 1.00 85.00 111 PHE A C 1
ATOM 837 O O . PHE A 1 111 ? 23.620 0.609 -15.982 1.00 85.00 111 PHE A O 1
ATOM 844 N N . ALA A 1 112 ? 22.795 1.003 -18.028 1.00 85.56 112 ALA A N 1
ATOM 845 C CA . ALA A 1 112 ? 23.331 -0.216 -18.619 1.00 85.56 112 ALA A CA 1
ATOM 846 C C . ALA A 1 112 ? 23.742 -0.013 -20.084 1.00 85.56 112 ALA A C 1
ATOM 848 O O . ALA A 1 112 ? 23.147 0.775 -20.819 1.00 85.56 112 ALA A O 1
ATOM 849 N N . GLY A 1 113 ? 24.777 -0.727 -20.522 1.00 82.81 113 GLY A N 1
ATOM 850 C CA . GLY A 1 113 ? 25.188 -0.756 -21.926 1.00 82.81 113 GLY A CA 1
ATOM 851 C C . GLY A 1 113 ? 24.555 -1.933 -22.663 1.00 82.81 113 GLY A C 1
ATOM 852 O O . GLY A 1 113 ? 24.700 -3.064 -22.214 1.00 82.81 113 GLY A O 1
ATOM 853 N N . ILE A 1 114 ? 23.921 -1.684 -23.809 1.00 84.81 114 ILE A N 1
ATOM 854 C CA . ILE A 1 114 ? 23.345 -2.705 -24.690 1.00 84.81 114 ILE A CA 1
ATOM 855 C C . ILE A 1 114 ? 24.417 -3.182 -25.669 1.00 84.81 114 ILE A C 1
ATOM 857 O O . ILE A 1 114 ? 24.959 -2.392 -26.448 1.00 84.81 114 ILE A O 1
ATOM 861 N N . SER A 1 115 ? 24.712 -4.479 -25.630 1.00 83.25 115 SER A N 1
ATOM 862 C CA . SER A 1 115 ? 25.481 -5.215 -26.636 1.00 83.25 115 SER A CA 1
ATOM 863 C C . SER A 1 115 ? 25.306 -6.729 -26.412 1.00 83.25 115 SER A C 1
ATOM 865 O O . SER A 1 115 ? 24.543 -7.162 -25.548 1.00 83.25 115 SER A O 1
ATOM 867 N N . ASN A 1 116 ? 26.047 -7.565 -27.140 1.00 80.19 116 ASN A N 1
ATOM 868 C CA . ASN A 1 116 ? 26.143 -8.999 -26.850 1.00 80.19 116 ASN A CA 1
ATOM 869 C C . ASN A 1 116 ? 26.900 -9.328 -25.549 1.00 80.19 116 ASN A C 1
ATOM 871 O O . ASN A 1 116 ? 26.958 -10.491 -25.162 1.00 80.19 116 ASN A O 1
ATOM 875 N N . VAL A 1 117 ? 27.493 -8.330 -24.890 1.00 70.75 117 VAL A N 1
ATOM 876 C CA . VAL A 1 117 ? 28.089 -8.426 -23.553 1.00 70.75 117 VAL A CA 1
ATOM 877 C C . VAL A 1 117 ? 27.513 -7.276 -22.725 1.00 70.75 117 VAL A C 1
ATOM 879 O O . VAL A 1 117 ? 28.190 -6.289 -22.438 1.00 70.75 117 VAL A O 1
ATOM 882 N N . SER A 1 118 ? 26.215 -7.369 -22.423 1.00 64.38 118 SER A N 1
ATOM 883 C CA . SER A 1 118 ? 25.505 -6.345 -21.652 1.00 64.38 118 SER A CA 1
ATOM 884 C C . SER A 1 118 ? 26.154 -6.183 -20.282 1.00 64.38 118 SER A C 1
ATOM 886 O O . SER A 1 118 ? 26.381 -7.168 -19.578 1.00 64.38 118 SER A O 1
ATOM 888 N N . LYS A 1 119 ? 26.469 -4.944 -19.897 1.00 70.44 119 LYS A N 1
ATOM 889 C CA . LYS A 1 119 ? 27.180 -4.650 -18.647 1.00 70.44 119 LYS A CA 1
ATOM 890 C C . LYS A 1 119 ? 26.444 -3.560 -17.862 1.00 70.44 119 LYS A C 1
ATOM 892 O O . LYS A 1 119 ? 26.178 -2.506 -18.450 1.00 70.44 119 LYS A O 1
ATOM 897 N N . PRO A 1 120 ? 26.135 -3.781 -16.568 1.00 75.38 120 PRO A N 1
ATOM 898 C CA . PRO A 1 120 ? 25.669 -2.708 -15.699 1.00 75.38 120 PRO A CA 1
ATOM 899 C C . PRO A 1 120 ? 26.725 -1.598 -15.647 1.00 75.38 120 PRO A C 1
ATOM 901 O O . PRO A 1 120 ? 27.933 -1.863 -15.608 1.00 75.38 120 PRO A O 1
ATOM 904 N N . ILE A 1 121 ? 26.280 -0.349 -15.688 1.00 75.88 121 ILE A N 1
ATOM 905 C CA . ILE A 1 121 ? 27.137 0.821 -15.531 1.00 75.88 121 ILE A CA 1
ATOM 906 C C . ILE A 1 121 ? 26.850 1.386 -14.149 1.00 75.88 121 ILE A C 1
ATOM 908 O O . ILE A 1 121 ? 25.737 1.814 -13.870 1.00 75.88 121 ILE A O 1
ATOM 912 N N . THR A 1 122 ? 27.875 1.417 -13.305 1.00 75.75 122 THR A N 1
ATOM 913 C CA . THR A 1 122 ? 27.820 2.028 -11.977 1.00 75.75 122 THR A CA 1
ATOM 914 C C . THR A 1 122 ? 28.476 3.405 -12.064 1.00 75.75 122 THR A C 1
ATOM 916 O O . THR A 1 122 ? 29.705 3.493 -12.015 1.00 75.75 122 THR A O 1
ATOM 919 N N . PRO A 1 123 ? 27.711 4.496 -12.251 1.00 73.69 123 PRO A N 1
ATOM 920 C CA . PRO A 1 123 ? 28.281 5.826 -12.424 1.00 73.69 123 PRO A CA 1
ATOM 921 C C . PRO A 1 123 ? 28.523 6.532 -11.081 1.00 73.69 123 PRO A C 1
ATOM 923 O O . PRO A 1 123 ? 28.615 7.754 -11.052 1.00 73.69 123 PRO A O 1
ATOM 926 N N . VAL A 1 124 ? 28.590 5.793 -9.970 1.00 75.44 124 VAL A N 1
ATOM 927 C CA . VAL A 1 124 ? 28.825 6.345 -8.632 1.00 75.44 124 VAL A CA 1
ATOM 928 C C . VAL A 1 124 ? 30.222 5.971 -8.123 1.00 75.44 124 VAL A C 1
ATOM 930 O O . VAL A 1 124 ? 30.723 4.880 -8.419 1.00 75.44 124 VAL A O 1
ATOM 933 N N . PRO A 1 125 ? 30.887 6.847 -7.352 1.00 73.25 125 PRO A N 1
ATOM 934 C CA . PRO A 1 125 ? 32.124 6.496 -6.668 1.00 73.25 125 PRO A CA 1
ATOM 935 C C . PRO A 1 125 ? 31.917 5.321 -5.705 1.00 73.25 125 PRO A C 1
ATOM 937 O O . PRO A 1 125 ? 30.974 5.321 -4.920 1.00 73.25 125 PRO A O 1
ATOM 940 N N . ALA A 1 126 ? 32.860 4.373 -5.668 1.00 70.38 126 ALA A N 1
ATOM 941 C CA . ALA A 1 126 ? 32.783 3.191 -4.797 1.00 70.38 126 ALA A CA 1
ATOM 942 C C . ALA A 1 126 ? 32.626 3.511 -3.292 1.00 70.38 126 ALA A C 1
ATOM 944 O O . ALA A 1 126 ? 32.179 2.666 -2.527 1.00 70.38 126 ALA A O 1
ATOM 945 N N . ALA A 1 127 ? 32.992 4.726 -2.867 1.00 67.62 127 ALA A N 1
ATOM 946 C CA . ALA A 1 127 ? 32.860 5.198 -1.489 1.00 67.62 127 ALA A CA 1
ATOM 947 C C . ALA A 1 127 ? 31.413 5.524 -1.066 1.00 67.62 127 ALA A C 1
ATOM 949 O O . ALA A 1 127 ? 31.160 5.636 0.129 1.00 67.62 127 ALA A O 1
ATOM 950 N N . LEU A 1 128 ? 30.490 5.702 -2.018 1.00 69.88 128 LEU A N 1
ATOM 951 C CA . LEU A 1 128 ? 29.074 5.991 -1.755 1.00 69.88 128 LEU A CA 1
ATOM 952 C C . LEU A 1 128 ? 28.190 4.732 -1.783 1.00 69.88 128 LEU A C 1
ATOM 954 O O . LEU A 1 128 ? 26.989 4.834 -1.572 1.00 69.88 128 LEU A O 1
ATOM 958 N N . CYS A 1 129 ? 28.772 3.554 -2.018 1.00 66.50 129 CYS A N 1
ATOM 959 C CA . CYS A 1 129 ? 28.042 2.289 -2.074 1.00 66.50 129 CYS A CA 1
ATOM 960 C C . CYS A 1 129 ? 27.971 1.632 -0.693 1.00 66.50 129 CYS A C 1
ATOM 962 O O . CYS A 1 129 ? 29.000 1.499 -0.022 1.00 66.50 129 CYS A O 1
ATOM 964 N N . GLN A 1 130 ? 26.784 1.174 -0.285 1.00 60.88 130 GLN A N 1
ATOM 965 C CA . GLN A 1 130 ? 26.598 0.395 0.944 1.00 60.88 130 GLN A CA 1
ATOM 966 C C . GLN A 1 130 ? 25.597 -0.759 0.728 1.00 60.88 130 GLN A C 1
ATOM 968 O O . GLN A 1 130 ? 24.460 -0.479 0.356 1.00 60.88 130 GLN A O 1
ATOM 973 N N . PRO A 1 131 ? 25.990 -2.031 0.970 1.00 56.31 131 PRO A N 1
ATOM 974 C CA . PRO A 1 131 ? 27.350 -2.496 1.261 1.00 56.31 131 PRO A CA 1
ATOM 975 C C . PRO A 1 131 ? 28.235 -2.482 -0.005 1.00 56.31 131 PRO A C 1
ATOM 977 O O . PRO A 1 131 ? 27.749 -2.759 -1.097 1.00 56.31 131 PRO A O 1
ATOM 980 N N . PRO A 1 132 ? 29.538 -2.170 0.093 1.00 54.50 132 PRO A N 1
ATOM 981 C CA . PRO A 1 132 ? 30.461 -2.359 -1.021 1.00 54.50 132 PRO A CA 1
ATOM 982 C C . PRO A 1 132 ? 30.763 -3.857 -1.237 1.00 54.50 132 PRO A C 1
ATOM 984 O O . PRO A 1 132 ? 30.952 -4.578 -0.253 1.00 54.50 132 PRO A O 1
ATOM 987 N N . PRO A 1 133 ? 30.910 -4.335 -2.490 1.00 59.00 133 PRO A N 1
ATOM 988 C CA . PRO A 1 133 ? 30.867 -3.591 -3.758 1.00 59.00 133 PRO A CA 1
ATOM 989 C C . PRO A 1 133 ? 29.445 -3.179 -4.181 1.00 59.00 133 PRO A C 1
ATOM 991 O O . PRO A 1 133 ? 28.474 -3.792 -3.763 1.00 59.00 133 PRO A O 1
ATOM 994 N N . CYS A 1 134 ? 29.330 -2.173 -5.061 1.00 60.91 134 CYS A N 1
ATOM 995 C CA . CYS A 1 134 ? 28.062 -1.602 -5.561 1.00 60.91 134 CYS A CA 1
ATOM 996 C C . CYS A 1 134 ? 27.173 -2.582 -6.356 1.00 60.91 134 CYS A C 1
ATOM 998 O O . CYS A 1 134 ? 26.223 -2.158 -7.004 1.00 60.91 134 CYS A O 1
ATOM 1000 N N . ASP A 1 135 ? 27.497 -3.871 -6.354 1.00 56.31 135 ASP A N 1
ATOM 1001 C CA . ASP A 1 135 ? 26.844 -4.899 -7.157 1.00 56.31 135 ASP A CA 1
ATOM 1002 C C . ASP A 1 135 ? 25.388 -5.134 -6.707 1.00 56.31 135 ASP A C 1
ATOM 1004 O O . ASP A 1 135 ? 24.575 -5.617 -7.494 1.00 56.31 135 ASP A O 1
ATOM 1008 N N . ALA A 1 136 ? 25.051 -4.755 -5.467 1.00 55.88 136 ALA A N 1
ATOM 1009 C CA . ALA A 1 136 ? 23.706 -4.860 -4.903 1.00 55.88 136 ALA A CA 1
ATOM 1010 C C . ALA A 1 136 ? 22.790 -3.659 -5.227 1.00 55.88 136 ALA A C 1
ATOM 1012 O O . ALA A 1 136 ? 21.581 -3.835 -5.302 1.00 55.88 136 ALA A O 1
ATOM 1013 N N . GLN A 1 137 ? 23.333 -2.454 -5.448 1.00 67.19 137 GLN A N 1
ATOM 1014 C CA . GLN A 1 137 ? 22.533 -1.247 -5.710 1.00 67.19 137 GLN A CA 1
ATOM 1015 C C . GLN A 1 137 ? 22.440 -0.975 -7.216 1.00 67.19 137 GLN A C 1
ATOM 1017 O O . GLN A 1 137 ? 23.444 -0.695 -7.868 1.00 67.19 137 GLN A O 1
ATOM 1022 N N . GLN A 1 138 ? 21.227 -1.047 -7.770 1.00 75.88 138 GLN A N 1
ATOM 1023 C CA . GLN A 1 138 ? 20.985 -0.880 -9.212 1.00 75.88 138 GLN A CA 1
ATOM 1024 C C . GLN A 1 138 ? 20.568 0.544 -9.602 1.00 75.88 138 GLN A C 1
ATOM 1026 O O . GLN A 1 138 ? 20.878 1.005 -10.706 1.00 75.88 138 GLN A O 1
ATOM 1031 N N . PHE A 1 139 ? 19.892 1.256 -8.695 1.00 84.31 139 PHE A N 1
ATOM 1032 C CA . PHE A 1 139 ? 19.430 2.622 -8.906 1.00 84.31 139 PHE A CA 1
ATOM 1033 C C . PHE A 1 139 ? 20.034 3.576 -7.876 1.00 84.31 139 PHE A C 1
ATOM 1035 O O . PHE A 1 139 ? 20.088 3.291 -6.684 1.00 84.31 139 PHE A O 1
ATOM 1042 N N . PHE A 1 140 ? 20.457 4.748 -8.344 1.00 84.12 140 PHE A N 1
ATOM 1043 C CA . PHE A 1 140 ? 21.147 5.748 -7.532 1.00 84.12 140 PHE A CA 1
ATOM 1044 C C . PHE A 1 140 ? 20.393 7.076 -7.538 1.00 84.12 140 PHE A C 1
ATOM 1046 O O . PHE A 1 140 ? 19.703 7.413 -8.503 1.00 84.12 140 PHE A O 1
ATOM 1053 N N . SER A 1 141 ? 20.546 7.871 -6.480 1.00 82.31 141 SER A N 1
ATOM 1054 C CA . SER A 1 141 ? 20.071 9.256 -6.489 1.00 82.31 141 SER A CA 1
ATOM 1055 C C . SER A 1 141 ? 20.787 10.047 -7.582 1.00 82.31 141 SER A C 1
ATOM 1057 O O . SER A 1 141 ? 21.997 9.914 -7.776 1.00 82.31 141 SER A O 1
ATOM 1059 N N . GLY A 1 142 ? 20.062 10.939 -8.264 1.00 76.69 142 GLY A N 1
ATOM 1060 C CA . GLY A 1 142 ? 20.651 11.810 -9.284 1.00 76.69 142 GLY A CA 1
ATOM 1061 C C . GLY A 1 142 ? 21.825 12.657 -8.769 1.00 76.69 142 GLY A C 1
ATOM 1062 O O . GLY A 1 142 ? 22.694 13.039 -9.551 1.00 76.69 142 GLY A O 1
ATOM 1063 N N . ARG A 1 143 ? 21.882 12.930 -7.456 1.00 80.50 143 ARG A N 1
ATOM 1064 C CA . ARG A 1 143 ? 22.975 13.681 -6.810 1.00 80.50 143 ARG A CA 1
ATOM 1065 C C . ARG A 1 143 ? 24.290 12.913 -6.744 1.00 80.50 143 ARG A C 1
ATOM 1067 O O . ARG A 1 143 ? 25.339 13.554 -6.763 1.00 80.50 143 ARG A O 1
ATOM 1074 N N . ASP A 1 144 ? 24.224 11.587 -6.695 1.00 81.75 144 ASP A N 1
ATOM 1075 C CA . ASP A 1 144 ? 25.385 10.725 -6.453 1.00 81.75 144 ASP A CA 1
ATOM 1076 C C . ASP A 1 144 ? 26.103 10.339 -7.755 1.00 81.75 144 ASP A C 1
ATOM 1078 O O . ASP A 1 144 ? 27.222 9.826 -7.731 1.00 81.75 144 ASP A O 1
ATOM 1082 N N . ILE A 1 145 ? 25.480 10.622 -8.904 1.00 81.38 145 ILE A N 1
ATOM 1083 C CA . ILE A 1 145 ? 25.995 10.284 -10.232 1.00 81.38 145 ILE A CA 1
ATOM 1084 C C . ILE A 1 145 ? 27.168 11.187 -10.619 1.00 81.38 145 ILE A C 1
ATOM 1086 O O . ILE A 1 145 ? 27.054 12.416 -10.715 1.00 81.38 145 ILE A O 1
ATOM 1090 N N . ASP A 1 146 ? 28.284 10.547 -10.956 1.00 79.88 146 ASP A N 1
ATOM 1091 C CA . ASP A 1 146 ? 29.457 11.159 -11.562 1.00 79.88 146 ASP A CA 1
ATOM 1092 C C . ASP A 1 146 ? 29.368 11.068 -13.097 1.00 79.88 146 ASP A C 1
ATOM 1094 O O . ASP A 1 146 ? 29.492 10.002 -13.711 1.00 79.88 146 ASP A O 1
ATOM 1098 N N . GLY A 1 147 ? 29.171 12.221 -13.743 1.00 71.44 147 GLY A N 1
ATOM 1099 C CA . GLY A 1 147 ? 29.090 12.314 -15.204 1.00 71.44 147 GLY A CA 1
ATOM 1100 C C . GLY A 1 147 ? 30.388 11.925 -15.925 1.00 71.44 147 GLY A C 1
ATOM 1101 O O . GLY A 1 147 ? 30.345 11.469 -17.068 1.00 71.44 147 GLY A O 1
ATOM 1102 N N . GLY A 1 148 ? 31.548 12.052 -15.275 1.00 70.31 148 GLY A N 1
ATOM 1103 C CA . GLY A 1 148 ? 32.837 11.623 -15.816 1.00 70.31 148 GLY A CA 1
ATOM 1104 C C . GLY A 1 148 ? 32.981 10.101 -15.837 1.00 70.31 148 GLY A C 1
ATOM 1105 O O . GLY A 1 148 ? 33.457 9.545 -16.834 1.00 70.31 148 GLY A O 1
ATOM 1106 N N . LEU A 1 149 ? 32.519 9.414 -14.786 1.00 71.31 149 LEU A N 1
ATOM 1107 C CA . LEU A 1 149 ? 32.440 7.946 -14.758 1.00 71.31 149 LEU A CA 1
ATOM 1108 C C . LEU A 1 149 ? 31.467 7.427 -15.818 1.00 71.31 149 LEU A C 1
ATOM 1110 O O . LEU A 1 149 ? 31.810 6.516 -16.575 1.00 71.31 149 LEU A O 1
ATOM 1114 N N . LEU A 1 150 ? 30.296 8.056 -15.926 1.00 72.44 150 LEU A N 1
ATOM 1115 C CA . LEU A 1 150 ? 29.289 7.718 -16.929 1.00 72.44 150 LEU A CA 1
ATOM 1116 C C . LEU A 1 150 ? 29.832 7.880 -18.356 1.00 72.44 150 LEU A C 1
ATOM 1118 O O . LEU A 1 150 ? 29.733 6.966 -19.174 1.00 72.44 150 LEU A O 1
ATOM 1122 N N . GLN A 1 151 ? 30.477 9.010 -18.651 1.00 69.81 151 GLN A N 1
ATOM 1123 C CA . GLN A 1 151 ? 31.063 9.260 -19.967 1.00 69.81 151 GLN A CA 1
ATOM 1124 C C . GLN A 1 151 ? 32.197 8.282 -20.293 1.00 69.81 151 GLN A C 1
ATOM 1126 O O . GLN A 1 151 ? 32.299 7.809 -21.425 1.00 69.81 151 GLN A O 1
ATOM 1131 N N . SER A 1 152 ? 33.023 7.938 -19.304 1.00 68.88 152 SER A N 1
ATOM 1132 C CA . SER A 1 152 ? 34.101 6.961 -19.472 1.00 68.88 152 SER A CA 1
ATO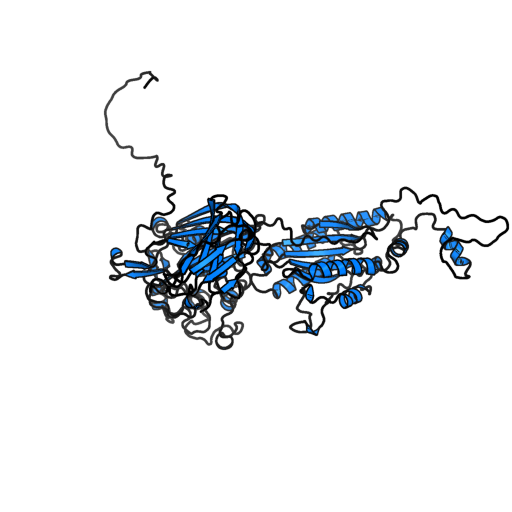M 1133 C C . SER A 1 152 ? 33.547 5.570 -19.787 1.00 68.88 152 SER A C 1
ATOM 1135 O O . SER A 1 152 ? 34.024 4.920 -20.719 1.00 68.88 152 SER A O 1
ATOM 1137 N N . ALA A 1 153 ? 32.497 5.139 -19.082 1.00 67.44 153 ALA A N 1
ATOM 1138 C CA . ALA A 1 153 ? 31.837 3.854 -19.313 1.00 67.44 153 ALA A CA 1
ATOM 1139 C C . ALA A 1 153 ? 31.185 3.757 -20.704 1.00 67.44 153 ALA A C 1
ATOM 1141 O O . ALA A 1 153 ? 31.212 2.695 -21.321 1.00 67.44 153 ALA A O 1
ATOM 1142 N N . LEU A 1 154 ? 30.664 4.871 -21.226 1.00 66.94 154 LEU A N 1
ATOM 1143 C CA . LEU A 1 154 ? 30.026 4.956 -22.546 1.00 66.94 154 LEU A CA 1
ATOM 1144 C C . LEU A 1 154 ? 31.002 5.202 -23.705 1.00 66.94 154 LEU A C 1
ATOM 1146 O O . LEU A 1 154 ? 30.570 5.290 -24.851 1.00 66.94 154 LEU A O 1
ATOM 1150 N N . SER A 1 155 ? 32.302 5.348 -23.438 1.00 61.47 155 SER A N 1
ATOM 1151 C CA . SER A 1 155 ? 33.309 5.675 -24.460 1.00 61.47 155 SER A CA 1
ATOM 1152 C C . SER A 1 155 ? 33.970 4.457 -25.118 1.00 61.47 155 SER A C 1
ATOM 1154 O O . SER A 1 155 ? 34.703 4.614 -26.095 1.00 61.47 155 SER A O 1
ATOM 1156 N N . LEU A 1 156 ? 33.708 3.247 -24.615 1.00 63.06 156 LEU A N 1
ATOM 1157 C CA . LEU A 1 156 ? 34.308 2.007 -25.106 1.00 63.06 156 LEU A CA 1
ATOM 1158 C C . LEU A 1 156 ? 33.233 1.082 -25.698 1.00 63.06 156 LEU A C 1
ATOM 1160 O O . LEU A 1 156 ? 32.285 0.740 -24.989 1.00 63.06 156 LEU A O 1
ATOM 1164 N N . PRO A 1 157 ? 33.376 0.626 -26.960 1.00 65.62 157 PRO A N 1
ATOM 1165 C CA . PRO A 1 157 ? 32.496 -0.394 -27.507 1.00 65.62 157 PRO A CA 1
ATOM 1166 C C . PRO A 1 157 ? 32.621 -1.680 -26.693 1.00 65.62 157 PRO A C 1
ATOM 1168 O O . PRO A 1 157 ? 33.721 -2.210 -26.526 1.00 65.62 157 PRO A O 1
ATOM 1171 N N . THR A 1 158 ? 31.500 -2.195 -26.197 1.00 67.38 158 THR A N 1
ATOM 1172 C CA . THR A 1 158 ? 31.481 -3.429 -25.388 1.00 67.38 158 THR A CA 1
ATOM 1173 C C . THR A 1 158 ? 31.198 -4.671 -26.234 1.00 67.38 158 THR A C 1
ATOM 1175 O O . THR A 1 158 ? 31.432 -5.793 -25.790 1.00 67.38 158 THR A O 1
ATOM 1178 N N . GLY A 1 159 ? 30.740 -4.484 -27.476 1.00 73.19 159 GLY A N 1
ATOM 1179 C CA . GLY A 1 159 ? 30.382 -5.569 -28.377 1.00 73.19 159 GLY A CA 1
ATOM 1180 C C . GLY A 1 159 ? 30.019 -5.112 -29.791 1.00 73.19 159 GLY A C 1
ATOM 1181 O O . GLY A 1 159 ? 29.918 -3.921 -30.096 1.00 73.19 159 GLY A O 1
ATOM 1182 N N . ASN A 1 160 ? 29.824 -6.094 -30.673 1.00 75.94 160 ASN A N 1
ATOM 1183 C CA . ASN A 1 160 ? 29.534 -5.876 -32.098 1.00 75.94 160 ASN A CA 1
ATOM 1184 C C . ASN A 1 160 ? 28.066 -6.112 -32.462 1.00 75.94 160 ASN A C 1
ATOM 1186 O O . ASN A 1 160 ? 27.664 -5.788 -33.577 1.00 75.94 160 ASN A O 1
ATOM 1190 N N . GLN A 1 161 ? 27.289 -6.706 -31.559 1.00 82.88 161 GLN A N 1
ATOM 1191 C CA . GLN A 1 161 ? 25.906 -7.089 -31.808 1.00 82.88 161 GLN A CA 1
ATOM 1192 C C . GLN A 1 161 ? 24.969 -6.358 -30.849 1.00 82.88 161 GLN A C 1
ATOM 1194 O O . GLN A 1 161 ? 25.191 -6.356 -29.641 1.00 82.88 161 GLN A O 1
ATOM 1199 N N . ARG A 1 162 ? 23.920 -5.743 -31.400 1.00 85.38 162 ARG A N 1
ATOM 1200 C CA . ARG A 1 162 ? 22.748 -5.267 -30.662 1.00 85.38 162 ARG A CA 1
ATOM 1201 C C . ARG A 1 162 ? 21.856 -6.467 -30.398 1.00 85.38 162 ARG A C 1
ATOM 1203 O O . ARG A 1 162 ? 21.144 -6.907 -31.308 1.00 85.38 162 ARG A O 1
ATOM 1210 N N . ASP A 1 163 ? 21.969 -7.014 -29.196 1.00 89.06 163 ASP A N 1
ATOM 1211 C CA . ASP A 1 163 ? 21.126 -8.097 -28.707 1.00 89.06 163 ASP A CA 1
ATOM 1212 C C . ASP A 1 163 ? 20.038 -7.519 -27.797 1.00 89.06 163 ASP A C 1
ATOM 1214 O O . ASP A 1 163 ? 20.261 -7.240 -26.620 1.00 89.06 163 ASP A O 1
ATOM 1218 N N . ILE A 1 164 ? 18.858 -7.300 -28.374 1.00 90.38 164 ILE A N 1
ATOM 1219 C CA . ILE A 1 164 ? 17.731 -6.696 -27.654 1.00 90.38 164 ILE A CA 1
ATOM 1220 C C . ILE A 1 164 ? 17.106 -7.680 -26.661 1.00 90.38 164 ILE A C 1
ATOM 1222 O O . ILE A 1 164 ? 16.612 -7.262 -25.622 1.00 90.38 164 ILE A O 1
ATOM 1226 N N . SER A 1 165 ? 17.185 -8.984 -26.931 1.00 91.31 165 SER A N 1
ATOM 1227 C CA . SER A 1 165 ? 16.671 -10.008 -26.017 1.00 91.31 165 SER A CA 1
ATOM 1228 C C . SER A 1 165 ? 17.483 -10.030 -24.720 1.00 91.31 165 SER A C 1
ATOM 1230 O O . SER A 1 165 ? 16.926 -10.028 -23.621 1.00 91.31 165 SER A O 1
ATOM 1232 N N . ASN A 1 166 ? 18.809 -9.945 -24.846 1.00 89.00 166 ASN A N 1
ATOM 1233 C CA . ASN A 1 166 ? 19.707 -9.808 -23.705 1.00 89.00 166 ASN A CA 1
ATOM 1234 C C . ASN A 1 166 ? 19.495 -8.479 -22.960 1.00 89.00 166 ASN A C 1
ATOM 1236 O O . ASN A 1 166 ? 19.541 -8.451 -21.735 1.00 89.00 166 ASN A O 1
ATOM 1240 N N . ALA A 1 167 ? 19.214 -7.386 -23.679 1.00 90.06 167 ALA A N 1
ATOM 1241 C CA . ALA A 1 167 ? 18.894 -6.103 -23.052 1.00 90.06 167 ALA A CA 1
ATOM 1242 C C . ALA A 1 167 ? 17.607 -6.171 -22.212 1.00 90.06 167 ALA A C 1
ATOM 1244 O O . ALA A 1 167 ? 17.599 -5.694 -21.082 1.00 90.06 167 ALA A O 1
ATOM 1245 N N . ILE A 1 168 ? 16.544 -6.804 -22.720 1.00 93.00 168 ILE A N 1
ATOM 1246 C CA . ILE A 1 168 ? 15.298 -6.999 -21.959 1.00 93.00 168 ILE A CA 1
ATOM 1247 C C . ILE A 1 168 ? 15.560 -7.868 -20.721 1.00 93.00 168 ILE A C 1
ATOM 1249 O O . ILE A 1 168 ? 15.172 -7.489 -19.622 1.00 93.00 168 ILE A O 1
ATOM 1253 N N . SER A 1 169 ? 16.304 -8.967 -20.878 1.00 91.19 169 SER A N 1
ATOM 1254 C CA . SER A 1 169 ? 16.670 -9.856 -19.760 1.00 91.19 169 SER A CA 1
ATOM 1255 C C . SER A 1 169 ? 17.514 -9.135 -18.697 1.00 91.19 169 SER A C 1
ATOM 1257 O O . SER A 1 169 ? 17.397 -9.391 -17.502 1.00 91.19 169 SER A O 1
ATOM 1259 N N . GLN A 1 170 ? 18.373 -8.201 -19.115 1.00 88.69 170 GLN A N 1
ATOM 1260 C CA . GLN A 1 170 ? 19.125 -7.365 -18.186 1.00 88.69 170 GLN A CA 1
ATOM 1261 C C . GLN A 1 170 ? 18.226 -6.349 -17.477 1.00 88.69 170 GLN A C 1
ATOM 1263 O O . GLN A 1 170 ? 18.411 -6.135 -16.283 1.00 88.69 170 GLN A O 1
ATOM 1268 N N . ALA A 1 171 ? 17.275 -5.728 -18.179 1.00 91.81 171 ALA A N 1
ATOM 1269 C CA . ALA A 1 171 ? 16.313 -4.824 -17.555 1.00 91.81 171 ALA A CA 1
ATOM 1270 C C . ALA A 1 171 ? 15.489 -5.545 -16.480 1.00 91.81 171 ALA A C 1
ATOM 1272 O O . ALA A 1 171 ? 15.350 -5.023 -15.378 1.00 91.81 171 ALA A O 1
ATOM 1273 N N . GLU A 1 172 ? 15.038 -6.766 -16.774 1.00 92.69 172 GLU A N 1
ATOM 1274 C CA . GLU A 1 172 ? 14.389 -7.654 -15.807 1.00 92.69 172 GLU A CA 1
ATOM 1275 C C . GLU A 1 172 ? 15.280 -7.885 -14.587 1.00 92.69 172 GLU A C 1
ATOM 1277 O O . GLU A 1 172 ? 14.892 -7.543 -13.477 1.00 92.69 172 GLU A O 1
ATOM 1282 N N . SER A 1 173 ? 16.524 -8.332 -14.787 1.00 89.06 173 SER A N 1
ATOM 1283 C CA . SER A 1 173 ? 17.465 -8.554 -13.683 1.00 89.06 173 SER A CA 1
ATOM 1284 C C . SER A 1 173 ? 17.720 -7.304 -12.832 1.00 89.06 173 SER A C 1
ATOM 1286 O O . SER A 1 173 ? 17.892 -7.435 -11.623 1.00 89.06 173 SER A O 1
ATOM 1288 N N . PHE A 1 174 ? 17.778 -6.115 -13.439 1.00 88.12 174 PHE A N 1
ATOM 1289 C CA . PHE A 1 174 ? 17.940 -4.845 -12.723 1.00 88.12 174 PHE A CA 1
ATOM 1290 C C . PHE A 1 174 ? 16.733 -4.544 -11.837 1.00 88.12 174 PHE A C 1
ATOM 1292 O O . PHE A 1 174 ? 16.899 -4.171 -10.679 1.00 88.12 174 PHE A O 1
ATOM 1299 N N . ILE A 1 175 ? 15.531 -4.697 -12.392 1.00 90.56 175 ILE A N 1
ATOM 1300 C CA . ILE A 1 175 ? 14.284 -4.403 -11.689 1.00 90.56 175 ILE A CA 1
ATOM 1301 C C . ILE A 1 175 ? 14.050 -5.429 -10.579 1.00 90.56 175 ILE A C 1
ATOM 1303 O O . ILE A 1 175 ? 13.760 -5.036 -9.458 1.00 90.56 175 ILE A O 1
ATOM 1307 N N . THR A 1 176 ? 14.265 -6.721 -10.838 1.00 88.69 176 THR A N 1
ATOM 1308 C CA . THR A 1 176 ? 14.148 -7.768 -9.813 1.00 88.69 176 THR A CA 1
ATOM 1309 C C . THR A 1 176 ? 15.132 -7.552 -8.664 1.00 88.69 176 THR A C 1
ATOM 1311 O O . THR A 1 176 ? 14.755 -7.702 -7.507 1.00 88.69 176 THR A O 1
ATOM 1314 N N . ALA A 1 177 ? 16.384 -7.186 -8.961 1.00 85.38 177 ALA A N 1
ATOM 1315 C CA . ALA A 1 177 ? 17.375 -6.904 -7.924 1.00 85.38 177 ALA A CA 1
ATOM 1316 C C . ALA A 1 177 ? 17.011 -5.659 -7.101 1.00 85.38 177 ALA A C 1
ATOM 1318 O O . ALA A 1 177 ? 17.179 -5.667 -5.887 1.00 85.38 177 ALA A O 1
ATOM 1319 N N . ASP A 1 178 ? 16.488 -4.614 -7.747 1.00 87.31 178 ASP A N 1
ATOM 1320 C CA . ASP A 1 178 ? 16.005 -3.420 -7.057 1.00 87.31 178 ASP A CA 1
ATOM 1321 C C . ASP A 1 178 ? 14.799 -3.724 -6.164 1.00 87.31 178 ASP A C 1
ATOM 1323 O O . ASP A 1 178 ? 14.830 -3.363 -4.991 1.00 87.31 178 ASP A O 1
ATOM 1327 N N . MET A 1 179 ? 13.791 -4.440 -6.671 1.00 85.75 179 MET A N 1
ATOM 1328 C CA . MET A 1 179 ? 12.623 -4.871 -5.894 1.00 85.75 179 MET A CA 1
ATOM 1329 C C . MET A 1 179 ? 13.038 -5.681 -4.662 1.00 85.75 179 MET A C 1
ATOM 1331 O O . MET A 1 179 ? 12.583 -5.384 -3.569 1.00 85.75 179 MET A O 1
ATOM 1335 N N . ALA A 1 180 ? 13.980 -6.618 -4.805 1.00 81.75 180 ALA A N 1
ATOM 1336 C CA . ALA A 1 180 ? 14.497 -7.412 -3.685 1.00 81.75 180 ALA A CA 1
ATOM 1337 C C . ALA A 1 180 ? 15.286 -6.600 -2.638 1.00 81.75 180 ALA A C 1
ATOM 1339 O O . ALA A 1 180 ? 15.543 -7.097 -1.546 1.00 81.75 180 ALA A O 1
ATOM 1340 N N . SER A 1 181 ? 15.724 -5.387 -2.981 1.00 78.31 181 SER A N 1
ATOM 1341 C CA . SER A 1 181 ? 16.469 -4.485 -2.089 1.00 78.31 181 SER A CA 1
ATOM 1342 C C . SER A 1 181 ? 15.667 -3.263 -1.639 1.00 78.31 181 SER A C 1
ATOM 1344 O O . SER A 1 181 ? 16.182 -2.450 -0.872 1.00 78.31 181 SER A O 1
ATOM 1346 N N . SER A 1 182 ? 14.455 -3.092 -2.172 1.00 77.94 182 SER A N 1
ATOM 1347 C CA . SER A 1 182 ? 13.609 -1.938 -1.886 1.00 77.94 182 SER A CA 1
ATOM 1348 C C . SER A 1 182 ? 13.090 -2.027 -0.459 1.00 77.94 182 SER A C 1
ATOM 1350 O O . SER A 1 182 ? 12.895 -3.120 0.073 1.00 77.94 182 SER A O 1
ATOM 1352 N N . SER A 1 183 ? 12.877 -0.868 0.160 1.00 72.12 183 SER A N 1
ATOM 1353 C CA . SER A 1 183 ? 12.151 -0.831 1.426 1.00 72.12 183 SER A CA 1
ATOM 1354 C C . SER A 1 183 ? 10.700 -1.256 1.203 1.00 72.12 183 SER A C 1
ATOM 1356 O O . SER A 1 183 ? 10.186 -1.220 0.082 1.00 72.12 183 SER A O 1
ATOM 1358 N N . ALA A 1 184 ? 10.041 -1.717 2.247 1.00 63.00 184 ALA A N 1
ATOM 1359 C CA . ALA A 1 184 ? 8.707 -2.253 2.103 1.00 63.00 184 ALA A CA 1
ATOM 1360 C C . ALA A 1 184 ? 7.646 -1.182 1.877 1.00 63.00 184 ALA A C 1
ATOM 1362 O O . ALA A 1 184 ? 7.837 0.003 2.161 1.00 63.00 184 ALA A O 1
ATOM 1363 N N . GLY A 1 185 ? 6.595 -1.582 1.161 1.00 70.94 185 GLY A N 1
ATOM 1364 C CA . GLY A 1 185 ? 5.632 -0.662 0.564 1.00 70.94 185 GLY A CA 1
ATOM 1365 C C . GLY A 1 185 ? 6.217 0.273 -0.513 1.00 70.94 185 GLY A C 1
ATOM 1366 O O . GLY A 1 185 ? 5.451 0.973 -1.182 1.00 70.94 185 GLY A O 1
ATOM 1367 N N . GLU A 1 186 ? 7.541 0.305 -0.737 1.00 80.94 186 GLU A N 1
ATOM 1368 C CA . GLU A 1 186 ? 8.182 1.129 -1.772 1.00 80.94 186 GLU A CA 1
ATOM 1369 C C . GLU A 1 186 ? 7.872 0.588 -3.166 1.00 80.94 186 GLU A C 1
ATOM 1371 O O . GLU A 1 186 ? 7.679 1.371 -4.098 1.00 80.94 186 GLU A O 1
ATOM 1376 N N . ILE A 1 187 ? 7.798 -0.739 -3.328 1.00 84.38 187 ILE A N 1
ATOM 1377 C CA . ILE A 1 187 ? 7.487 -1.378 -4.616 1.00 84.38 187 ILE A CA 1
ATOM 1378 C C . ILE A 1 187 ? 6.108 -0.917 -5.096 1.00 84.38 187 ILE A C 1
ATOM 1380 O O . ILE A 1 187 ? 5.986 -0.429 -6.221 1.00 84.38 187 ILE A O 1
ATOM 1384 N N . LEU A 1 188 ? 5.112 -0.941 -4.207 1.00 86.38 188 LEU A N 1
ATOM 1385 C CA . LEU A 1 188 ? 3.729 -0.521 -4.468 1.00 86.38 188 LEU A CA 1
ATOM 1386 C C . LEU A 1 188 ? 3.584 0.970 -4.775 1.00 86.38 188 LEU A C 1
ATOM 1388 O O . LEU A 1 188 ? 2.556 1.402 -5.286 1.00 86.38 188 LEU A O 1
ATOM 1392 N N . ARG A 1 189 ? 4.614 1.769 -4.476 1.00 87.25 189 ARG A N 1
ATOM 1393 C CA . ARG A 1 189 ? 4.693 3.209 -4.768 1.00 87.25 189 ARG A CA 1
ATOM 1394 C C . ARG A 1 189 ? 5.700 3.533 -5.880 1.00 87.25 189 ARG A C 1
ATOM 1396 O O . ARG A 1 189 ? 5.855 4.696 -6.261 1.00 87.25 189 ARG A O 1
ATOM 1403 N N . SER A 1 190 ? 6.372 2.521 -6.434 1.00 88.19 190 SER A N 1
ATOM 1404 C CA . SER A 1 190 ? 7.431 2.678 -7.432 1.00 88.19 190 SER A CA 1
ATOM 1405 C C . SER A 1 190 ? 6.892 2.712 -8.859 1.00 88.19 190 SER A C 1
ATOM 1407 O O . SER A 1 190 ? 6.064 1.899 -9.272 1.00 88.19 190 SER A O 1
ATOM 1409 N N . ARG A 1 191 ? 7.443 3.629 -9.658 1.00 89.69 191 ARG A N 1
ATOM 1410 C CA . ARG A 1 191 ? 7.265 3.676 -11.116 1.00 89.69 191 ARG A CA 1
ATOM 1411 C C . ARG A 1 191 ? 8.568 3.291 -11.804 1.00 89.69 191 ARG A C 1
ATOM 1413 O O . ARG A 1 191 ? 9.568 3.993 -11.652 1.00 89.69 191 ARG A O 1
ATOM 1420 N N . TYR A 1 192 ? 8.557 2.220 -12.588 1.00 91.81 192 TYR A N 1
ATOM 1421 C CA . TYR A 1 192 ? 9.716 1.733 -13.334 1.00 91.81 192 TYR A CA 1
ATOM 1422 C C . TYR A 1 192 ? 9.669 2.207 -14.787 1.00 91.81 192 TYR A C 1
ATOM 1424 O O . TYR A 1 192 ? 8.842 1.775 -15.587 1.00 91.81 192 TYR A O 1
ATOM 1432 N N . LEU A 1 193 ? 10.592 3.088 -15.164 1.00 91.62 193 LEU A N 1
ATOM 1433 C CA . LEU A 1 193 ? 10.708 3.598 -16.529 1.00 91.62 193 LEU A CA 1
ATOM 1434 C C . LEU A 1 193 ? 12.004 3.085 -17.157 1.00 91.62 193 LEU A C 1
ATOM 1436 O O . LEU A 1 193 ? 13.097 3.525 -16.810 1.00 91.62 193 LEU A O 1
ATOM 1440 N N . VAL A 1 194 ? 11.903 2.185 -18.126 1.00 92.81 194 VAL A N 1
ATOM 1441 C CA . VAL A 1 194 ? 13.050 1.740 -18.921 1.00 92.81 194 VAL A CA 1
ATOM 1442 C C . VAL A 1 194 ? 13.156 2.631 -20.152 1.00 92.81 194 VAL A C 1
ATOM 1444 O O . VAL A 1 194 ? 12.193 2.799 -20.897 1.00 92.81 194 VAL A O 1
ATOM 1447 N N . PHE A 1 195 ? 14.325 3.218 -20.382 1.00 89.19 195 PHE A N 1
ATOM 1448 C CA . PHE A 1 195 ? 14.621 4.011 -21.569 1.00 89.19 195 PHE A CA 1
ATOM 1449 C C . PHE A 1 195 ? 15.770 3.373 -22.344 1.00 89.19 195 PHE A C 1
ATOM 1451 O O . PHE A 1 195 ? 16.905 3.380 -21.876 1.00 89.19 195 PHE A O 1
ATOM 1458 N N . MET A 1 196 ? 15.496 2.850 -23.539 1.00 88.81 196 MET A N 1
ATOM 1459 C CA . MET A 1 196 ? 16.526 2.311 -24.427 1.00 88.81 196 MET A CA 1
ATOM 1460 C C . MET A 1 196 ? 16.872 3.319 -25.522 1.00 88.81 196 MET A C 1
ATOM 1462 O O . MET A 1 196 ? 16.005 3.716 -26.297 1.00 88.81 196 MET A O 1
ATOM 1466 N N . LEU A 1 197 ? 18.144 3.698 -25.629 1.00 83.81 197 LEU A N 1
ATOM 1467 C CA . LEU A 1 197 ? 18.671 4.491 -26.737 1.00 83.81 197 LEU A CA 1
ATOM 1468 C C . LEU A 1 197 ? 19.440 3.588 -27.703 1.00 83.81 197 LEU A C 1
ATOM 1470 O O . LEU A 1 197 ? 20.480 3.034 -27.342 1.00 83.81 197 LEU A O 1
ATOM 1474 N N . LEU A 1 198 ? 18.935 3.457 -28.929 1.00 83.19 198 LEU A N 1
ATOM 1475 C CA . LEU A 1 198 ? 19.386 2.472 -29.913 1.00 83.19 198 LEU A CA 1
ATOM 1476 C C . LEU A 1 198 ? 19.835 3.121 -31.222 1.00 83.19 198 LEU A C 1
ATOM 1478 O O . LEU A 1 198 ? 19.266 4.121 -31.663 1.00 83.19 198 LEU A O 1
ATOM 1482 N N . ALA A 1 199 ? 20.822 2.510 -31.882 1.00 76.62 199 ALA A N 1
ATOM 1483 C CA . ALA A 1 199 ? 21.365 2.966 -33.155 1.00 76.62 199 ALA A CA 1
ATOM 1484 C C . ALA A 1 199 ? 21.200 1.874 -34.240 1.00 76.62 199 ALA A C 1
ATOM 1486 O O . ALA A 1 199 ? 22.149 1.193 -34.640 1.00 76.62 199 ALA A O 1
ATOM 1487 N N . GLY A 1 200 ? 19.972 1.729 -34.758 1.00 77.56 200 GLY A N 1
ATOM 1488 C CA . GLY A 1 200 ? 19.611 0.808 -35.852 1.00 77.56 200 GLY A CA 1
ATOM 1489 C C . GLY A 1 200 ? 18.889 -0.469 -35.388 1.00 77.56 200 GLY A C 1
ATOM 1490 O O . GLY A 1 200 ? 18.668 -0.637 -34.191 1.00 77.56 200 GLY A O 1
ATOM 1491 N N . PRO A 1 201 ? 18.504 -1.383 -36.303 1.00 81.88 201 PRO A N 1
ATOM 1492 C CA . PRO A 1 201 ? 17.685 -2.558 -36.005 1.00 81.88 201 PRO A CA 1
ATOM 1493 C C . PRO A 1 201 ? 18.458 -3.609 -35.194 1.00 81.88 201 PRO A C 1
ATOM 1495 O O . PRO A 1 201 ? 19.694 -3.595 -35.207 1.00 81.88 201 PRO A O 1
ATOM 1498 N N . PRO A 1 202 ? 17.780 -4.554 -34.523 1.00 87.06 202 PRO A N 1
ATOM 1499 C CA . PRO A 1 202 ? 18.443 -5.660 -33.835 1.00 87.06 202 PRO A CA 1
ATOM 1500 C C . PRO A 1 202 ? 19.387 -6.414 -34.779 1.00 87.06 202 PRO A C 1
ATOM 1502 O O . PRO A 1 202 ? 19.090 -6.596 -35.959 1.00 87.06 202 PRO A O 1
ATOM 1505 N N . THR A 1 203 ? 20.549 -6.834 -34.279 1.00 82.12 203 THR A N 1
ATOM 1506 C CA . THR A 1 203 ? 21.526 -7.580 -35.106 1.00 82.12 203 THR A CA 1
ATOM 1507 C C . THR A 1 203 ? 21.397 -9.092 -34.966 1.00 82.12 203 THR A C 1
ATOM 1509 O O . THR A 1 203 ? 21.912 -9.837 -35.800 1.00 82.12 203 THR A O 1
ATOM 1512 N N . ASN A 1 204 ? 20.736 -9.552 -33.907 1.00 75.38 204 ASN A N 1
ATOM 1513 C CA . ASN A 1 204 ? 20.410 -10.950 -33.695 1.00 75.38 204 ASN A CA 1
ATOM 1514 C C . ASN A 1 204 ? 19.102 -11.306 -34.417 1.00 75.38 204 ASN A C 1
ATOM 1516 O O . ASN A 1 204 ? 18.196 -10.490 -34.554 1.00 75.38 204 ASN A O 1
ATOM 1520 N N . SER A 1 205 ? 18.997 -12.544 -34.899 1.00 73.56 205 SER A N 1
ATOM 1521 C CA . SER A 1 205 ? 17.846 -13.020 -35.681 1.00 73.56 205 SER A CA 1
ATOM 1522 C C . SER A 1 205 ? 16.663 -13.454 -34.803 1.00 73.56 205 SER A C 1
ATOM 1524 O O . SER A 1 205 ? 16.063 -14.498 -35.055 1.00 73.56 205 SER A O 1
ATOM 1526 N N . VAL A 1 206 ? 16.350 -12.691 -33.754 1.00 84.00 206 VAL A N 1
ATOM 1527 C CA . VAL A 1 206 ? 15.189 -12.957 -32.892 1.00 84.00 206 VAL A CA 1
ATOM 1528 C C . VAL A 1 206 ? 13.947 -12.365 -33.548 1.00 84.00 206 VAL A C 1
ATOM 1530 O O . VAL A 1 206 ? 13.975 -11.239 -34.047 1.00 84.00 206 VAL A O 1
ATOM 1533 N N . ALA A 1 207 ? 12.855 -13.127 -33.582 1.00 89.38 207 ALA A N 1
ATOM 1534 C CA . ALA A 1 207 ? 11.613 -12.640 -34.163 1.00 89.38 207 ALA A CA 1
ATOM 1535 C C . ALA A 1 207 ? 11.018 -11.519 -33.298 1.00 89.38 207 ALA A C 1
ATOM 1537 O O . ALA A 1 207 ? 10.998 -11.617 -32.072 1.00 89.38 207 ALA A O 1
ATOM 1538 N N . THR A 1 208 ? 10.453 -10.488 -33.929 1.00 90.38 208 THR A N 1
ATOM 1539 C CA . THR A 1 208 ? 9.796 -9.374 -33.223 1.00 90.38 208 THR A CA 1
ATOM 1540 C C . THR A 1 208 ? 8.723 -9.859 -32.254 1.00 90.38 208 THR A C 1
ATOM 1542 O O . THR A 1 208 ? 8.636 -9.344 -31.150 1.00 90.38 208 THR A O 1
ATOM 1545 N N . SER A 1 209 ? 7.958 -10.893 -32.620 1.00 92.88 209 SER A N 1
ATOM 1546 C CA . SER A 1 209 ? 6.936 -11.478 -31.745 1.00 92.88 209 SER A CA 1
ATOM 1547 C C . SER A 1 209 ? 7.512 -12.071 -30.458 1.00 92.88 209 SER A C 1
ATOM 1549 O O . SER A 1 209 ? 6.867 -12.002 -29.422 1.00 92.88 209 SER A O 1
ATOM 1551 N N . GLN A 1 210 ? 8.720 -12.640 -30.508 1.00 94.81 210 GLN A N 1
ATOM 1552 C CA . GLN A 1 210 ? 9.385 -13.176 -29.319 1.00 94.81 210 GLN A CA 1
ATOM 1553 C C . GLN A 1 210 ? 9.878 -12.045 -28.416 1.00 94.81 210 GLN A C 1
ATOM 1555 O O . GLN A 1 210 ? 9.715 -12.123 -27.207 1.00 94.81 210 GLN A O 1
ATOM 1560 N N . LEU A 1 211 ? 10.434 -10.977 -28.998 1.00 94.44 211 LEU A N 1
ATOM 1561 C CA . LEU A 1 211 ? 10.842 -9.798 -28.231 1.00 94.44 211 LEU A CA 1
ATOM 1562 C C . LEU A 1 211 ? 9.634 -9.104 -27.582 1.00 94.44 211 LEU A C 1
ATOM 1564 O O . LEU A 1 211 ? 9.726 -8.697 -26.432 1.00 94.44 211 LEU A O 1
ATOM 1568 N N . VAL A 1 212 ? 8.500 -9.014 -28.287 1.00 96.38 212 VAL A N 1
ATOM 1569 C CA . VAL A 1 212 ? 7.237 -8.490 -27.737 1.00 96.38 212 VAL A CA 1
ATOM 1570 C C . VAL A 1 212 ? 6.793 -9.314 -26.530 1.00 96.38 212 VAL A C 1
ATOM 1572 O O . VAL A 1 212 ? 6.584 -8.740 -25.472 1.00 96.38 212 VAL A O 1
ATOM 1575 N N . GLN A 1 213 ? 6.765 -10.646 -26.648 1.00 96.50 213 GLN A N 1
ATOM 1576 C CA . GLN A 1 213 ? 6.416 -11.531 -25.529 1.00 96.50 213 GLN A CA 1
ATOM 1577 C C . GLN A 1 213 ? 7.355 -11.371 -24.326 1.00 96.50 213 GLN A C 1
ATOM 1579 O O . GLN A 1 213 ? 6.907 -11.453 -23.189 1.00 96.50 213 GLN A O 1
ATOM 1584 N N . GLN A 1 214 ? 8.651 -11.129 -24.553 1.00 96.12 214 GLN A N 1
ATOM 1585 C CA . GLN A 1 214 ? 9.593 -10.860 -23.461 1.00 96.12 214 GLN A CA 1
ATOM 1586 C C . GLN A 1 214 ? 9.304 -9.530 -22.756 1.00 96.12 214 GLN A C 1
ATOM 1588 O O . GLN A 1 214 ? 9.421 -9.454 -21.537 1.00 96.12 214 GLN A O 1
ATOM 1593 N N . VAL A 1 215 ? 8.927 -8.488 -23.502 1.00 97.12 215 VAL A N 1
ATOM 1594 C CA . VAL A 1 215 ? 8.544 -7.198 -22.909 1.00 97.12 215 VAL A CA 1
ATOM 1595 C C . VAL A 1 215 ? 7.225 -7.312 -22.147 1.00 97.12 215 VAL A C 1
ATOM 1597 O O . VAL A 1 215 ? 7.144 -6.793 -21.039 1.00 97.12 215 VAL A O 1
ATOM 1600 N N . GLU A 1 216 ? 6.226 -8.005 -22.702 1.00 96.62 216 GLU A N 1
ATOM 1601 C CA . GLU A 1 216 ? 4.951 -8.274 -22.020 1.00 96.62 216 GLU A CA 1
ATOM 1602 C C . GLU A 1 216 ? 5.192 -9.042 -20.717 1.00 96.62 216 GLU A C 1
ATOM 1604 O O . GLU A 1 216 ? 4.734 -8.609 -19.670 1.00 96.62 216 GLU A O 1
ATOM 1609 N N . HIS A 1 217 ? 6.011 -10.099 -20.750 1.00 96.50 217 HIS A N 1
ATOM 1610 C CA . HIS A 1 217 ? 6.392 -10.844 -19.548 1.00 96.50 217 HIS A CA 1
ATOM 1611 C C . HIS A 1 217 ? 7.060 -9.954 -18.493 1.00 96.50 217 HIS A C 1
ATOM 1613 O O . HIS A 1 217 ? 6.702 -10.027 -17.323 1.00 96.50 217 HIS A O 1
ATOM 1619 N N . LEU A 1 218 ? 8.012 -9.101 -18.890 1.00 96.19 218 LEU A N 1
ATOM 1620 C CA . LEU A 1 218 ? 8.661 -8.169 -17.966 1.00 96.19 218 LEU A CA 1
ATOM 1621 C C . LEU A 1 218 ? 7.655 -7.185 -17.356 1.00 96.19 218 LEU A C 1
ATOM 1623 O O . LEU A 1 218 ? 7.671 -6.965 -16.148 1.00 96.19 218 LEU A O 1
ATOM 1627 N N . ARG A 1 219 ? 6.775 -6.597 -18.171 1.00 94.56 219 ARG A N 1
ATOM 1628 C CA . ARG A 1 219 ? 5.733 -5.684 -17.687 1.00 94.56 219 ARG A CA 1
ATOM 1629 C C . ARG A 1 219 ? 4.808 -6.389 -16.696 1.00 94.56 219 ARG A C 1
ATOM 1631 O O . ARG A 1 219 ? 4.588 -5.878 -15.602 1.00 94.56 219 ARG A O 1
ATOM 1638 N N . ASP A 1 220 ? 4.286 -7.548 -17.077 1.00 92.56 220 ASP A N 1
ATOM 1639 C CA . ASP A 1 220 ? 3.323 -8.299 -16.278 1.00 92.56 220 ASP A CA 1
ATOM 1640 C C . ASP A 1 220 ? 3.974 -8.789 -14.974 1.00 92.56 220 ASP A C 1
ATOM 1642 O O . ASP A 1 220 ? 3.352 -8.720 -13.918 1.00 92.56 220 ASP A O 1
ATOM 1646 N N . PHE A 1 221 ? 5.256 -9.173 -15.007 1.00 91.75 221 PHE A N 1
ATOM 1647 C CA . PHE A 1 221 ? 6.049 -9.448 -13.808 1.00 91.75 221 PHE A CA 1
ATOM 1648 C C . PHE A 1 221 ? 6.110 -8.228 -12.880 1.00 91.75 221 PHE A C 1
ATOM 1650 O O . PHE A 1 221 ? 5.813 -8.350 -11.693 1.00 91.75 221 PHE A O 1
ATOM 1657 N N . VAL A 1 222 ? 6.438 -7.044 -13.406 1.00 91.56 222 VAL A N 1
ATOM 1658 C CA . VAL A 1 222 ? 6.530 -5.811 -12.605 1.00 91.56 222 VAL A CA 1
ATOM 1659 C C . VAL A 1 222 ? 5.191 -5.464 -11.950 1.00 91.56 222 VAL A C 1
ATOM 1661 O O . VAL A 1 222 ? 5.158 -5.093 -10.778 1.00 91.56 222 VAL A O 1
ATOM 1664 N N . TYR A 1 223 ? 4.085 -5.644 -12.669 1.00 89.00 223 TYR A N 1
ATOM 1665 C CA . TYR A 1 223 ? 2.740 -5.433 -12.131 1.00 89.00 223 TYR A CA 1
ATOM 1666 C C . TYR A 1 223 ? 2.294 -6.517 -11.154 1.00 89.00 223 TYR A C 1
ATOM 1668 O O . TYR A 1 223 ? 1.641 -6.192 -10.170 1.00 89.00 223 TYR A O 1
ATOM 1676 N N . SER A 1 224 ? 2.701 -7.773 -11.353 1.00 85.25 224 SER A N 1
ATOM 1677 C CA . SER A 1 224 ? 2.440 -8.856 -10.393 1.00 85.25 224 SER A CA 1
ATOM 1678 C C . SER A 1 224 ? 3.132 -8.640 -9.045 1.00 85.25 224 SER A C 1
ATOM 1680 O O . SER A 1 224 ? 2.758 -9.253 -8.057 1.00 85.25 224 SER A O 1
ATOM 1682 N N . LYS A 1 225 ? 4.144 -7.765 -9.001 1.00 84.75 225 LYS A N 1
ATOM 1683 C CA . LYS A 1 225 ? 4.796 -7.299 -7.770 1.00 84.75 225 LYS A CA 1
ATOM 1684 C C . LYS A 1 225 ? 4.182 -6.008 -7.214 1.00 84.75 225 LYS A C 1
ATOM 1686 O O . LYS A 1 225 ? 4.741 -5.426 -6.296 1.00 84.75 225 LYS A O 1
ATOM 1691 N N . GLY A 1 226 ? 3.069 -5.545 -7.787 1.00 82.88 226 GLY A N 1
ATOM 1692 C CA . GLY A 1 226 ? 2.291 -4.397 -7.318 1.00 82.88 226 GLY A CA 1
ATOM 1693 C C . GLY A 1 226 ? 2.844 -3.020 -7.701 1.00 82.88 226 GLY A C 1
ATOM 1694 O O . GLY A 1 226 ? 2.340 -2.002 -7.237 1.00 82.88 226 GLY A O 1
ATOM 1695 N N . ALA A 1 227 ? 3.857 -2.935 -8.573 1.00 88.88 227 ALA A N 1
ATOM 1696 C CA . ALA A 1 227 ? 4.392 -1.637 -8.983 1.00 88.88 227 ALA A CA 1
ATOM 1697 C C . ALA A 1 227 ? 3.351 -0.772 -9.722 1.00 88.88 227 ALA A C 1
ATOM 1699 O O . ALA A 1 227 ? 2.630 -1.237 -10.616 1.00 88.88 227 ALA A O 1
ATOM 1700 N N . LEU A 1 228 ? 3.335 0.530 -9.412 1.00 88.69 228 LEU A N 1
ATOM 1701 C CA . LEU A 1 228 ? 2.355 1.475 -9.962 1.00 88.69 228 LEU A CA 1
ATOM 1702 C C . LEU A 1 228 ? 2.434 1.612 -11.470 1.00 88.69 228 LEU A C 1
ATOM 1704 O O . LEU A 1 228 ? 1.412 1.778 -12.129 1.00 88.69 228 LEU A O 1
ATOM 1708 N N . GLU A 1 229 ? 3.639 1.611 -12.029 1.00 88.56 229 GLU A N 1
ATOM 1709 C CA . GLU A 1 229 ? 3.834 1.834 -13.454 1.00 88.56 229 GLU A CA 1
ATOM 1710 C C . GLU A 1 229 ? 5.066 1.106 -13.959 1.00 88.56 229 GLU A C 1
ATOM 1712 O O . GLU A 1 229 ? 6.107 1.072 -13.305 1.00 88.56 229 GLU A O 1
ATOM 1717 N N . PHE A 1 230 ? 4.952 0.602 -15.179 1.00 92.00 230 PHE A N 1
ATOM 1718 C CA . PHE A 1 230 ? 6.060 0.144 -15.983 1.00 92.00 230 PHE A CA 1
ATOM 1719 C C . PHE A 1 230 ? 5.935 0.809 -17.348 1.00 92.00 230 PHE A C 1
ATOM 1721 O O . PHE A 1 230 ? 4.857 0.783 -17.939 1.00 92.00 230 PHE A O 1
ATOM 1728 N N . ARG A 1 231 ? 7.020 1.401 -17.858 1.00 91.69 231 ARG A N 1
ATOM 1729 C CA . ARG A 1 231 ? 7.082 1.839 -19.260 1.00 91.69 231 ARG A CA 1
ATOM 1730 C C . ARG A 1 231 ? 8.400 1.494 -19.921 1.00 91.69 231 ARG A C 1
ATOM 1732 O O . ARG A 1 231 ? 9.457 1.860 -19.412 1.00 91.69 231 ARG A O 1
ATOM 1739 N N . LEU A 1 232 ? 8.334 0.931 -21.126 1.00 93.69 232 LEU A N 1
ATOM 1740 C CA . LEU A 1 232 ? 9.479 0.753 -22.017 1.00 93.69 232 LEU A CA 1
ATOM 1741 C C . LEU A 1 232 ? 9.501 1.823 -23.114 1.00 93.69 232 LEU A C 1
ATOM 1743 O O . LEU A 1 232 ? 8.895 1.706 -24.180 1.00 93.69 232 LEU A O 1
ATOM 1747 N N . ASN A 1 233 ? 10.257 2.882 -22.872 1.00 91.19 233 ASN A N 1
ATOM 1748 C CA . ASN A 1 233 ? 10.481 3.947 -23.835 1.00 91.19 233 ASN A CA 1
ATOM 1749 C C . ASN A 1 233 ? 11.688 3.614 -24.714 1.00 91.19 233 ASN A C 1
ATOM 1751 O O . ASN A 1 233 ? 12.754 3.273 -24.203 1.00 91.19 233 ASN A O 1
ATOM 1755 N N . ILE A 1 234 ? 11.551 3.743 -26.033 1.00 89.88 234 ILE A N 1
ATOM 1756 C CA . ILE A 1 234 ? 12.653 3.486 -26.964 1.00 89.88 234 ILE A CA 1
ATOM 1757 C C . ILE A 1 234 ? 12.906 4.715 -27.832 1.00 89.88 234 ILE A C 1
ATOM 1759 O O . ILE A 1 234 ? 12.035 5.203 -28.555 1.00 89.88 234 ILE A O 1
ATOM 1763 N N . GLY A 1 235 ? 14.139 5.201 -27.759 1.00 84.88 235 GLY A N 1
ATOM 1764 C CA . GLY A 1 235 ? 14.698 6.213 -28.634 1.00 84.88 235 GLY A CA 1
ATOM 1765 C C . GLY A 1 235 ? 15.532 5.584 -29.740 1.00 84.88 235 GLY A C 1
ATOM 1766 O O . GLY A 1 235 ? 16.537 4.934 -29.458 1.00 84.88 235 GLY A O 1
ATOM 1767 N N . LEU A 1 236 ? 15.161 5.813 -30.997 1.00 82.56 236 LEU A N 1
ATOM 1768 C CA . LEU A 1 236 ? 15.954 5.408 -32.155 1.00 82.56 236 LEU A CA 1
ATOM 1769 C C . LEU A 1 236 ? 16.729 6.602 -32.713 1.00 82.56 236 LEU A C 1
ATOM 1771 O O . LEU A 1 236 ? 16.136 7.592 -33.140 1.00 82.56 236 LEU A O 1
ATOM 1775 N N . LEU A 1 237 ? 18.053 6.489 -32.765 1.00 75.19 237 LEU A N 1
ATOM 1776 C CA . LEU A 1 237 ? 18.898 7.405 -33.524 1.00 75.19 237 LEU A CA 1
ATOM 1777 C C . LEU A 1 237 ? 18.712 7.130 -35.019 1.00 75.19 237 LEU A C 1
ATOM 1779 O O . LEU A 1 237 ? 19.036 6.045 -35.507 1.00 75.19 237 LEU A O 1
ATOM 1783 N N . TYR A 1 238 ? 18.166 8.109 -35.734 1.00 67.12 238 TYR A N 1
ATOM 1784 C CA . TYR A 1 238 ? 17.841 7.985 -37.148 1.00 67.12 238 TYR A CA 1
ATOM 1785 C C . TYR A 1 238 ? 19.085 8.223 -38.017 1.00 67.12 238 TYR A C 1
ATOM 1787 O O . TYR A 1 238 ? 19.770 9.239 -37.873 1.00 67.12 238 TYR A O 1
ATOM 1795 N N . PHE A 1 239 ? 19.371 7.306 -38.947 1.00 61.50 239 PHE A N 1
ATOM 1796 C CA . PHE A 1 239 ? 20.501 7.429 -39.876 1.00 61.50 239 PHE A CA 1
ATOM 1797 C C . PHE A 1 239 ? 20.073 8.040 -41.217 1.00 61.50 239 PHE A C 1
ATOM 1799 O O . PHE A 1 239 ? 19.178 7.522 -41.881 1.00 61.50 239 PHE A O 1
ATOM 1806 N N . GLY A 1 240 ? 20.749 9.103 -41.660 1.00 53.25 240 GLY A N 1
ATOM 1807 C CA . GLY A 1 240 ? 20.437 9.806 -42.912 1.00 53.25 240 GLY A CA 1
ATOM 1808 C C . GLY A 1 240 ? 19.359 10.888 -42.753 1.00 53.25 240 GLY A C 1
ATOM 1809 O O . GLY A 1 240 ? 18.478 10.803 -41.909 1.00 53.25 240 GLY A O 1
ATOM 1810 N N . ASN A 1 241 ? 19.436 11.958 -43.544 1.00 46.28 241 ASN A N 1
ATOM 1811 C CA . ASN A 1 241 ? 18.572 13.131 -43.385 1.00 46.28 241 ASN A CA 1
ATOM 1812 C C . ASN A 1 241 ? 17.203 12.942 -44.084 1.00 46.28 241 ASN A C 1
ATOM 1814 O O . ASN A 1 241 ? 17.171 12.713 -45.293 1.00 46.28 241 ASN A O 1
ATOM 1818 N N . ARG A 1 242 ? 16.073 13.122 -43.374 1.00 43.56 242 ARG A N 1
ATOM 1819 C CA . ARG A 1 242 ? 14.715 13.185 -43.977 1.00 43.56 242 ARG A CA 1
ATOM 1820 C C . ARG A 1 242 ? 14.494 14.429 -44.850 1.00 43.56 242 ARG A C 1
ATOM 1822 O O . ARG A 1 242 ? 13.548 14.477 -45.632 1.00 43.56 242 ARG A O 1
ATOM 1829 N N . SER A 1 243 ? 15.365 15.432 -44.739 1.00 40.38 243 SER A N 1
ATOM 1830 C CA . SER A 1 243 ? 15.226 16.757 -45.353 1.00 40.38 243 SER A CA 1
ATOM 1831 C C . SER A 1 243 ? 16.300 17.078 -46.404 1.00 40.38 243 SER A C 1
ATOM 1833 O O . SER A 1 243 ? 16.883 18.160 -46.410 1.00 40.38 243 SER A O 1
ATOM 1835 N N . ILE A 1 244 ? 16.558 16.168 -47.348 1.00 38.09 244 ILE A N 1
ATOM 1836 C CA . ILE A 1 244 ? 17.303 16.519 -48.572 1.00 38.09 244 ILE A CA 1
ATOM 1837 C C . ILE A 1 244 ? 16.326 16.654 -49.742 1.00 38.09 244 ILE A C 1
ATOM 1839 O O . ILE A 1 244 ? 16.237 15.798 -50.618 1.00 38.09 244 ILE A O 1
ATOM 1843 N N . THR A 1 245 ? 15.629 17.788 -49.819 1.00 34.16 245 THR A N 1
ATOM 1844 C CA . THR A 1 245 ? 15.243 18.329 -51.129 1.00 34.16 245 THR A CA 1
ATOM 1845 C C . THR A 1 245 ? 16.495 18.888 -51.789 1.00 34.16 245 THR A C 1
ATOM 1847 O O . THR A 1 245 ? 16.777 20.072 -51.651 1.00 34.16 245 THR A O 1
ATOM 1850 N N . ALA A 1 246 ? 17.221 18.015 -52.492 1.00 30.80 246 ALA A N 1
ATOM 1851 C CA . ALA A 1 246 ? 18.446 18.284 -53.246 1.00 30.80 246 ALA A CA 1
ATOM 1852 C C . ALA A 1 246 ? 19.625 18.872 -52.428 1.00 30.80 246 ALA A C 1
ATOM 1854 O O . ALA A 1 246 ? 19.447 19.709 -51.544 1.00 30.80 246 ALA A O 1
ATOM 1855 N N . PRO A 1 247 ? 20.879 18.483 -52.722 1.00 35.84 247 PRO A N 1
ATOM 1856 C CA . PRO A 1 247 ? 22.018 19.231 -52.204 1.00 35.84 247 PRO A CA 1
ATOM 1857 C C . PRO A 1 247 ? 21.919 20.686 -52.701 1.00 35.84 247 PRO A C 1
ATOM 1859 O O . PRO A 1 247 ? 21.467 20.900 -53.833 1.00 35.84 247 PRO A O 1
ATOM 1862 N N . PRO A 1 248 ? 22.350 21.696 -51.919 1.00 31.91 248 PRO A N 1
ATOM 1863 C CA . PRO A 1 248 ? 22.450 23.055 -52.426 1.00 31.91 248 PRO A CA 1
ATOM 1864 C C . PRO A 1 248 ? 23.322 23.010 -53.679 1.00 31.91 248 PRO A C 1
ATOM 1866 O O . PRO A 1 248 ? 24.492 22.619 -53.625 1.00 31.91 248 PRO A O 1
ATOM 1869 N N . THR A 1 249 ? 22.748 23.361 -54.826 1.00 39.03 249 THR A N 1
ATOM 1870 C CA . THR A 1 249 ? 23.480 23.533 -56.078 1.00 39.03 249 THR A CA 1
ATOM 1871 C C . THR A 1 249 ? 24.475 24.675 -55.886 1.00 39.03 249 THR A C 1
ATOM 1873 O O . THR A 1 249 ? 24.143 25.840 -56.090 1.00 39.03 249 THR A O 1
ATOM 1876 N N . GLY A 1 250 ? 25.675 24.347 -55.414 1.00 35.25 250 GLY A N 1
ATOM 1877 C CA . GLY A 1 250 ? 26.723 25.323 -55.111 1.00 35.25 250 GLY A CA 1
ATOM 1878 C C . GLY A 1 250 ? 28.144 24.760 -55.066 1.00 35.25 250 GLY A C 1
ATOM 1879 O O . GLY A 1 250 ? 29.092 25.535 -55.110 1.00 35.25 250 GLY A O 1
ATOM 1880 N N . TYR A 1 251 ? 28.326 23.437 -55.056 1.00 34.91 251 TYR A N 1
ATOM 1881 C CA . TYR A 1 251 ? 29.652 22.810 -55.044 1.00 34.91 251 TYR A CA 1
ATOM 1882 C C . TYR A 1 251 ? 29.894 22.030 -56.335 1.00 34.91 251 TYR A C 1
ATOM 1884 O O . TYR A 1 251 ? 29.855 20.805 -56.369 1.00 34.91 251 TYR A O 1
ATOM 1892 N N . GLY A 1 252 ? 30.115 22.762 -57.426 1.00 33.03 252 GLY A N 1
ATOM 1893 C CA . GLY A 1 252 ? 30.693 22.205 -58.645 1.00 33.03 252 GLY A CA 1
ATOM 1894 C C . GLY A 1 252 ? 32.213 22.347 -58.614 1.00 33.03 252 GLY A C 1
ATOM 1895 O O . GLY A 1 252 ? 32.725 23.442 -58.392 1.00 33.03 252 GLY A O 1
ATOM 1896 N N . CYS A 1 253 ? 32.949 21.263 -58.859 1.00 33.47 253 CYS A N 1
ATOM 1897 C CA . CYS A 1 253 ? 34.378 21.347 -59.145 1.00 33.47 253 CYS A CA 1
ATOM 1898 C C . CYS A 1 253 ? 34.583 22.171 -60.429 1.00 33.47 253 CYS A C 1
ATOM 1900 O O . CYS A 1 253 ? 33.994 21.869 -61.468 1.00 33.47 253 CYS A O 1
ATOM 1902 N N . HIS A 1 254 ? 35.413 23.211 -60.381 1.00 37.16 254 HIS A N 1
ATOM 1903 C CA . HIS A 1 254 ? 35.882 23.916 -61.575 1.00 37.16 254 HIS A CA 1
ATOM 1904 C C . HIS A 1 254 ? 37.391 23.734 -61.706 1.00 37.16 254 HIS A C 1
ATOM 1906 O O . HIS A 1 254 ? 38.140 23.983 -60.763 1.00 37.16 254 HIS A O 1
ATOM 1912 N N . LEU A 1 255 ? 37.827 23.293 -62.885 1.00 33.97 255 LEU A N 1
ATOM 1913 C CA . LEU A 1 255 ? 39.228 23.325 -63.289 1.00 33.97 255 LEU A CA 1
ATOM 1914 C C . LEU A 1 255 ? 39.514 24.715 -63.876 1.00 33.97 255 LEU A C 1
ATOM 1916 O O . LEU A 1 255 ? 38.840 25.099 -64.833 1.00 33.97 255 LEU A O 1
ATOM 1920 N N . PRO A 1 256 ? 40.495 25.477 -63.364 1.00 37.22 256 PRO A N 1
ATOM 1921 C CA . PRO A 1 256 ? 41.036 26.605 -64.108 1.00 37.22 256 PRO A CA 1
ATOM 1922 C C . PRO A 1 256 ? 41.759 26.063 -65.347 1.00 37.22 256 PRO A C 1
ATOM 1924 O O . PRO A 1 256 ? 42.515 25.091 -65.244 1.00 37.22 256 PRO A O 1
ATOM 1927 N N . GLU A 1 257 ? 41.537 26.672 -66.513 1.00 35.09 257 GLU A N 1
ATOM 1928 C CA . GLU A 1 257 ? 42.220 26.285 -67.752 1.00 35.09 257 GLU A CA 1
ATOM 1929 C C . GLU A 1 257 ? 43.748 26.281 -67.550 1.00 35.09 257 GLU A C 1
ATOM 1931 O O . GLU A 1 257 ? 44.354 27.313 -67.264 1.00 35.09 257 GLU A O 1
ATOM 1936 N N . GLY A 1 258 ? 44.366 25.100 -67.689 1.00 43.09 258 GLY A N 1
ATOM 1937 C CA . GLY A 1 258 ? 45.824 24.919 -67.674 1.00 43.09 258 GLY A CA 1
ATOM 1938 C C . GLY A 1 258 ? 46.448 24.269 -66.427 1.00 43.09 258 GLY A C 1
ATOM 1939 O O . GLY A 1 258 ? 47.672 24.203 -66.360 1.00 43.09 258 GLY A O 1
ATOM 1940 N N . SER A 1 259 ? 45.668 23.763 -65.463 1.00 42.78 259 SER A N 1
ATOM 1941 C CA . SER A 1 259 ? 46.175 23.104 -64.239 1.00 42.78 259 SER A CA 1
ATOM 1942 C C . SER A 1 259 ? 45.837 21.603 -64.173 1.00 42.78 259 SER A C 1
ATOM 1944 O O . SER A 1 259 ? 44.719 21.208 -64.493 1.00 42.78 259 SER A O 1
ATOM 1946 N N . THR A 1 260 ? 46.771 20.768 -63.691 1.00 41.06 260 THR A N 1
ATOM 1947 C CA . THR A 1 260 ? 46.543 19.344 -63.344 1.00 41.06 260 THR A CA 1
ATOM 1948 C C . THR A 1 260 ? 46.264 19.109 -61.852 1.00 41.06 260 THR A C 1
ATOM 1950 O O . THR A 1 260 ? 46.275 17.964 -61.407 1.00 41.06 260 THR A O 1
ATOM 1953 N N . ALA A 1 261 ? 46.036 20.161 -61.058 1.00 38.09 261 ALA A N 1
ATOM 1954 C CA . ALA A 1 261 ? 45.744 20.053 -59.627 1.00 38.09 261 ALA A CA 1
ATOM 1955 C C . ALA A 1 261 ? 44.321 20.546 -59.307 1.00 38.09 261 ALA A C 1
ATOM 1957 O O . ALA A 1 261 ? 43.980 21.699 -59.579 1.00 38.09 261 ALA A O 1
ATOM 1958 N N . CYS A 1 262 ? 43.503 19.667 -58.716 1.00 32.12 262 CYS A N 1
ATOM 1959 C CA . CYS A 1 262 ? 42.189 19.995 -58.162 1.00 32.12 262 CYS A CA 1
ATOM 1960 C C . CYS A 1 262 ? 42.342 20.648 -56.781 1.00 32.12 262 CYS A C 1
ATOM 1962 O O . CYS A 1 262 ? 42.988 20.083 -55.903 1.00 32.12 262 CYS A O 1
ATOM 1964 N N . SER A 1 263 ? 41.696 21.792 -56.556 1.00 36.97 263 SER A N 1
ATOM 1965 C CA . SER A 1 263 ? 41.524 22.370 -55.219 1.00 36.97 263 SER A CA 1
ATOM 1966 C C . SER A 1 263 ? 40.052 22.304 -54.811 1.00 36.97 263 SER A C 1
ATOM 1968 O O . SER A 1 263 ? 39.215 22.963 -55.428 1.00 36.97 263 SER A O 1
ATOM 1970 N N . CYS A 1 264 ? 39.739 21.528 -53.772 1.00 35.62 264 CYS A N 1
ATOM 1971 C CA . CYS A 1 264 ? 38.440 21.563 -53.098 1.00 35.62 264 CYS A CA 1
ATOM 1972 C C . CYS A 1 264 ? 38.525 22.534 -51.910 1.00 35.62 264 CYS A C 1
ATOM 1974 O O . CYS A 1 264 ? 39.470 22.477 -51.124 1.00 35.62 264 CYS A O 1
ATOM 1976 N N . GLY A 1 265 ? 37.568 23.455 -51.789 1.00 36.94 265 GLY A N 1
ATOM 1977 C CA . GLY A 1 265 ? 37.510 24.403 -50.676 1.00 36.94 265 GLY A CA 1
ATOM 1978 C C . GLY A 1 265 ? 37.098 23.707 -49.379 1.00 36.94 265 GLY A C 1
ATOM 1979 O O . GLY A 1 265 ? 35.917 23.447 -49.179 1.00 36.94 265 GLY A O 1
ATOM 1980 N N . GLY A 1 266 ? 38.070 23.416 -48.513 1.00 34.12 266 GLY A N 1
ATOM 1981 C CA . GLY A 1 266 ? 37.863 22.875 -47.166 1.00 34.12 266 GLY A CA 1
ATOM 1982 C C . GLY A 1 266 ? 38.937 21.852 -46.792 1.00 34.12 266 GLY A C 1
ATOM 1983 O O . GLY A 1 266 ? 39.045 20.815 -47.433 1.00 34.12 266 GLY A O 1
ATOM 1984 N N . SER A 1 267 ? 39.747 22.182 -45.782 1.00 37.66 267 SER A N 1
ATOM 1985 C CA . SER A 1 267 ? 40.929 21.478 -45.254 1.00 37.66 267 SER A CA 1
ATOM 1986 C C . SER A 1 267 ? 41.057 19.976 -45.558 1.00 37.66 267 SER A C 1
ATOM 1988 O O . SER A 1 267 ? 40.641 19.130 -44.775 1.00 37.66 267 SER A O 1
ATOM 1990 N N . CYS A 1 268 ? 41.762 19.650 -46.639 1.00 32.72 268 CYS A N 1
ATOM 1991 C CA . CYS A 1 268 ? 42.483 18.389 -46.801 1.00 32.72 268 CYS A CA 1
ATOM 1992 C C . CYS A 1 268 ? 43.940 18.756 -47.092 1.00 32.72 268 CYS A C 1
ATOM 1994 O O . CYS A 1 268 ? 44.281 19.095 -48.222 1.00 32.72 268 CYS A O 1
ATOM 1996 N N . VAL A 1 269 ? 44.788 18.769 -46.063 1.00 35.25 269 VAL A N 1
ATOM 1997 C CA . VAL A 1 269 ? 46.233 18.979 -46.225 1.00 35.25 269 VAL A CA 1
ATOM 1998 C C . VAL A 1 269 ? 46.908 17.620 -46.089 1.00 35.25 269 VAL A C 1
ATOM 2000 O O . VAL A 1 269 ? 47.042 17.093 -44.989 1.00 35.25 269 VAL A O 1
ATOM 2003 N N . GLY A 1 270 ? 47.295 17.042 -47.223 1.00 39.34 270 GLY A N 1
ATOM 2004 C CA . GLY A 1 270 ? 48.090 15.821 -47.301 1.00 39.34 270 GLY A CA 1
ATOM 2005 C C . GLY A 1 270 ? 48.457 15.520 -48.753 1.00 39.34 270 GLY A C 1
ATOM 2006 O O . GLY A 1 270 ? 47.572 15.351 -49.587 1.00 39.34 270 GLY A O 1
ATOM 2007 N N . ASP A 1 271 ? 49.756 15.451 -49.052 1.00 35.53 271 ASP A N 1
ATOM 2008 C CA . ASP A 1 271 ? 50.340 15.313 -50.400 1.00 35.53 271 ASP A CA 1
ATOM 2009 C C . ASP A 1 271 ? 50.171 13.908 -51.026 1.00 35.53 271 ASP A C 1
ATOM 2011 O O . ASP A 1 271 ? 51.088 13.372 -51.649 1.00 35.53 271 ASP A O 1
ATOM 2015 N N . ASN A 1 272 ? 49.006 13.269 -50.867 1.00 41.38 272 ASN A N 1
ATOM 2016 C CA . ASN A 1 272 ? 48.729 11.964 -51.468 1.00 41.38 272 ASN A CA 1
ATOM 2017 C C . ASN A 1 272 ? 47.674 12.071 -52.592 1.00 41.38 272 ASN A C 1
ATOM 2019 O O . ASN A 1 272 ? 46.487 12.240 -52.302 1.00 41.38 272 ASN A O 1
ATOM 2023 N N . PRO A 1 273 ? 48.056 11.919 -53.877 1.00 39.09 273 PRO A N 1
ATOM 2024 C CA . PRO A 1 273 ? 47.141 12.055 -55.016 1.00 39.09 273 PRO A CA 1
ATOM 2025 C C . PRO A 1 273 ? 46.007 11.014 -55.047 1.00 39.09 273 PRO A C 1
ATOM 2027 O O . PRO A 1 273 ? 44.994 11.240 -55.708 1.00 39.09 273 PRO A O 1
ATOM 2030 N N . ASN A 1 274 ? 46.105 9.921 -54.282 1.00 40.56 274 ASN A N 1
ATOM 2031 C CA . ASN A 1 274 ? 45.024 8.938 -54.172 1.00 40.56 274 ASN A CA 1
ATOM 2032 C C . ASN A 1 274 ? 43.818 9.448 -53.355 1.00 40.56 274 ASN A C 1
ATOM 2034 O O . ASN A 1 274 ? 42.701 8.981 -53.572 1.00 40.56 274 ASN A O 1
ATOM 2038 N N . TYR A 1 275 ? 43.999 10.444 -52.477 1.00 38.38 275 TYR A N 1
ATOM 2039 C CA . TYR A 1 275 ? 42.926 10.968 -51.617 1.00 38.38 275 TYR A CA 1
ATOM 2040 C C . TYR A 1 275 ? 41.918 11.859 -52.364 1.00 38.38 275 TYR A C 1
ATOM 2042 O O . TYR A 1 275 ? 40.726 11.829 -52.066 1.00 38.38 275 TYR A O 1
ATOM 2050 N N . CYS A 1 276 ? 42.353 12.610 -53.380 1.00 33.41 276 CYS A N 1
ATOM 2051 C CA . CYS A 1 276 ? 41.457 13.487 -54.149 1.00 33.41 276 CYS A CA 1
ATOM 2052 C C . CYS A 1 276 ? 40.467 12.710 -55.035 1.00 33.41 276 CYS A C 1
ATOM 2054 O O . CYS A 1 276 ? 39.333 13.148 -55.223 1.00 33.41 276 CYS A O 1
ATOM 2056 N N . SER A 1 277 ? 40.866 11.540 -55.545 1.00 37.25 277 SER A N 1
ATOM 2057 C CA . SER A 1 277 ? 39.989 10.692 -56.365 1.00 37.25 277 SER A CA 1
ATOM 2058 C C . SER A 1 277 ? 38.857 10.034 -55.562 1.00 37.25 277 SER A C 1
ATOM 2060 O O . SER A 1 277 ? 37.774 9.818 -56.100 1.00 37.25 277 SER A O 1
ATOM 2062 N N . ALA A 1 278 ? 39.066 9.800 -54.261 1.00 37.69 278 ALA A N 1
ATOM 2063 C CA . ALA A 1 278 ? 38.059 9.233 -53.368 1.00 37.69 278 ALA A CA 1
ATOM 2064 C C . ALA A 1 278 ? 36.966 10.250 -52.985 1.00 37.69 278 ALA A C 1
ATOM 2066 O O . ALA A 1 278 ? 35.797 9.885 -52.913 1.00 37.69 278 ALA A O 1
ATOM 2067 N N . CYS A 1 279 ? 37.315 11.532 -52.816 1.00 34.81 279 CYS A N 1
ATOM 2068 C CA . CYS A 1 279 ? 36.352 12.579 -52.443 1.00 34.81 279 CYS A CA 1
ATOM 2069 C C . CYS A 1 279 ? 35.394 12.997 -53.571 1.00 34.81 279 CYS A C 1
ATOM 2071 O O . CYS A 1 279 ? 34.323 13.520 -53.285 1.00 34.81 279 CYS A O 1
ATOM 2073 N N . CYS A 1 280 ? 35.760 12.805 -54.844 1.00 33.16 280 CYS A N 1
ATOM 2074 C CA . CYS A 1 280 ? 34.895 13.162 -55.980 1.00 33.16 280 CYS A CA 1
ATOM 2075 C C . CYS A 1 280 ? 34.052 11.986 -56.505 1.00 33.16 280 CYS A C 1
ATOM 2077 O O . CYS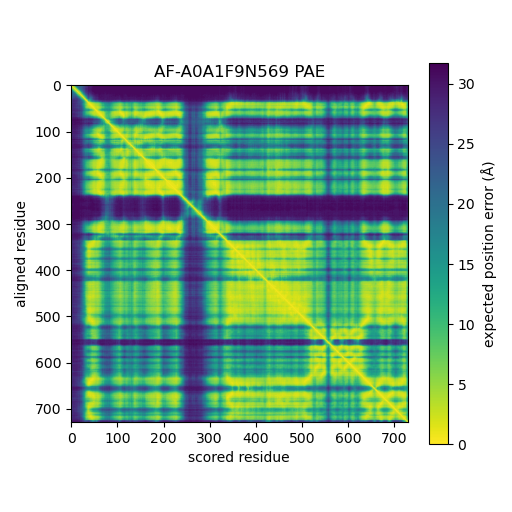 A 1 280 ? 33.105 12.208 -57.257 1.00 33.16 280 CYS A O 1
ATOM 2079 N N . ALA A 1 281 ? 34.358 10.744 -56.115 1.00 36.03 281 ALA A N 1
ATOM 2080 C CA . ALA A 1 281 ? 33.580 9.564 -56.505 1.00 36.03 281 ALA A CA 1
ATOM 2081 C C . ALA A 1 281 ? 32.287 9.382 -55.677 1.00 36.03 281 ALA A C 1
ATOM 2083 O O . ALA A 1 281 ? 31.417 8.608 -56.064 1.00 36.03 281 ALA A O 1
ATOM 2084 N N . THR A 1 282 ? 32.133 10.114 -54.570 1.00 37.00 282 THR A N 1
ATOM 2085 C CA . THR A 1 282 ? 31.014 10.021 -53.612 1.00 37.00 282 THR A CA 1
ATOM 2086 C C . THR A 1 282 ? 29.878 11.022 -53.862 1.00 37.00 282 THR A C 1
ATOM 2088 O O . THR A 1 282 ? 29.039 11.240 -52.996 1.00 37.00 282 THR A O 1
ATOM 2091 N N . ALA A 1 283 ? 29.800 11.626 -55.054 1.00 34.66 283 ALA A N 1
ATOM 2092 C CA . ALA A 1 283 ? 28.648 12.450 -55.449 1.00 34.66 283 ALA A CA 1
ATOM 2093 C C . ALA A 1 283 ? 27.389 11.623 -55.807 1.00 34.66 283 ALA A C 1
ATOM 2095 O O . ALA A 1 283 ? 26.334 12.192 -56.081 1.00 34.66 283 ALA A O 1
ATOM 2096 N N . GLY A 1 284 ? 27.489 10.290 -55.805 1.00 35.53 284 GLY A N 1
ATOM 2097 C CA . GLY A 1 284 ? 26.346 9.390 -55.660 1.00 35.53 284 GLY A CA 1
ATOM 2098 C C . GLY A 1 284 ? 26.248 8.947 -54.204 1.00 35.53 284 GLY A C 1
ATOM 2099 O O . GLY A 1 284 ? 27.284 8.688 -53.594 1.00 35.53 284 GLY A O 1
ATOM 2100 N N . SER A 1 285 ? 25.027 8.888 -53.662 1.00 37.09 285 SER A N 1
ATOM 2101 C CA . SER A 1 285 ? 24.728 8.456 -52.292 1.00 37.09 285 SER A CA 1
ATOM 2102 C C . SER A 1 285 ? 25.648 7.305 -51.864 1.00 37.09 285 SER A C 1
ATOM 2104 O O . SER A 1 285 ? 25.710 6.306 -52.592 1.00 37.09 285 SER A O 1
ATOM 2106 N N . PRO A 1 286 ? 26.386 7.423 -50.743 1.00 39.25 286 PRO A N 1
ATOM 2107 C CA . PRO A 1 286 ? 27.279 6.357 -50.323 1.00 39.25 286 PRO A CA 1
ATOM 2108 C C . PRO A 1 286 ? 26.450 5.077 -50.125 1.00 39.25 286 PRO A C 1
ATOM 2110 O O . PRO A 1 286 ? 25.366 5.143 -49.535 1.00 39.25 286 PRO A O 1
ATOM 2113 N N . PRO A 1 287 ? 26.900 3.920 -50.646 1.00 41.66 287 PRO A N 1
ATOM 2114 C CA . PRO A 1 287 ? 26.240 2.657 -50.353 1.00 41.66 287 PRO A CA 1
ATOM 2115 C C . PRO A 1 287 ? 26.263 2.450 -48.838 1.00 41.66 287 PRO A C 1
ATOM 2117 O O . PRO A 1 287 ? 27.268 2.751 -48.188 1.00 41.66 287 PRO A O 1
ATOM 2120 N N . SER A 1 288 ? 25.153 1.970 -48.274 1.00 41.84 288 SER A N 1
ATOM 2121 C CA . SER A 1 288 ? 25.096 1.703 -46.842 1.00 41.84 288 SER A CA 1
ATOM 2122 C C . SER A 1 288 ? 26.228 0.729 -46.461 1.00 41.84 288 SER A C 1
ATOM 2124 O O . SER A 1 288 ? 26.510 -0.223 -47.197 1.00 41.84 288 SER A O 1
ATOM 2126 N N . PRO A 1 289 ? 26.899 0.919 -45.313 1.00 41.75 289 PRO A N 1
ATOM 2127 C CA . PRO A 1 289 ? 27.958 0.032 -44.840 1.00 41.75 289 PRO A CA 1
ATOM 2128 C C . PRO A 1 289 ? 27.440 -1.370 -44.454 1.00 41.75 289 PRO A C 1
ATOM 2130 O O . PRO A 1 289 ? 28.212 -2.195 -43.972 1.00 41.75 289 PRO A O 1
ATOM 2133 N N . PHE A 1 290 ? 26.153 -1.663 -44.694 1.00 44.22 290 PHE A N 1
ATOM 2134 C CA . PHE A 1 290 ? 25.451 -2.871 -44.262 1.00 44.22 290 PHE A CA 1
ATOM 2135 C C . PHE A 1 290 ? 24.863 -3.715 -45.415 1.00 44.22 290 PHE A C 1
ATOM 2137 O O . PHE A 1 290 ? 24.126 -4.665 -45.157 1.00 44.22 290 PHE A O 1
ATOM 2144 N N . GLY A 1 291 ? 25.197 -3.428 -46.681 1.00 49.31 291 GLY A N 1
ATOM 2145 C CA . GLY A 1 291 ? 24.767 -4.218 -47.848 1.00 49.31 291 GLY A CA 1
ATOM 2146 C C . GLY A 1 291 ? 23.855 -3.455 -48.817 1.00 49.31 291 GLY A C 1
ATOM 2147 O O . GLY A 1 291 ? 23.955 -2.245 -48.957 1.00 49.31 291 GLY A O 1
ATOM 2148 N N . SER A 1 292 ? 22.977 -4.159 -49.541 1.00 43.25 292 SER A N 1
ATOM 2149 C CA . SER A 1 292 ? 22.133 -3.596 -50.616 1.00 43.25 292 SER A CA 1
ATOM 2150 C C . SER A 1 292 ? 20.892 -2.821 -50.142 1.00 43.25 292 SER A C 1
ATOM 2152 O O . SER A 1 292 ? 20.023 -2.520 -50.959 1.00 43.25 292 SER A O 1
ATOM 2154 N N . LEU A 1 293 ? 20.756 -2.548 -48.842 1.00 50.31 293 LEU A N 1
ATOM 2155 C CA . LEU A 1 293 ? 19.598 -1.849 -48.275 1.00 50.31 293 LEU A CA 1
ATOM 2156 C C . LEU A 1 293 ? 19.849 -0.336 -48.242 1.00 50.31 293 LEU A C 1
ATOM 2158 O O . LEU A 1 293 ? 20.945 0.105 -47.889 1.00 50.31 293 LEU A O 1
ATOM 2162 N N . SER A 1 294 ? 18.840 0.463 -48.599 1.00 63.28 294 SER A N 1
ATOM 2163 C CA . SER A 1 294 ? 18.870 1.912 -48.380 1.00 63.28 294 SER A CA 1
ATOM 2164 C C . SER A 1 294 ? 18.732 2.224 -46.885 1.00 63.28 294 SER A C 1
ATOM 2166 O O . SER A 1 294 ? 18.162 1.441 -46.124 1.00 63.28 294 SER A O 1
ATOM 2168 N N . TRP A 1 295 ? 19.235 3.384 -46.459 1.00 61.72 295 TRP A N 1
ATOM 2169 C CA . TRP A 1 295 ? 19.099 3.865 -45.078 1.00 61.72 295 TRP A CA 1
ATOM 2170 C C . TRP A 1 295 ? 17.641 3.964 -44.619 1.00 61.72 295 TRP A C 1
ATOM 2172 O O . TRP A 1 295 ? 17.337 3.670 -43.468 1.00 61.72 295 TRP A O 1
ATOM 2182 N N . GLU A 1 296 ? 16.736 4.295 -45.542 1.00 66.44 296 GLU A N 1
ATOM 2183 C CA . GLU A 1 296 ? 15.290 4.296 -45.307 1.00 66.44 296 GLU A CA 1
ATOM 2184 C C . GLU A 1 296 ? 14.790 2.918 -44.869 1.00 66.44 296 GLU A C 1
ATOM 2186 O O . GLU A 1 296 ? 14.152 2.817 -43.829 1.00 66.44 296 GLU A O 1
ATOM 2191 N N . VAL A 1 297 ? 15.157 1.848 -45.585 1.00 68.19 297 VAL A N 1
ATOM 2192 C CA . VAL A 1 297 ? 14.740 0.478 -45.240 1.00 68.19 297 VAL A CA 1
ATOM 2193 C C . VAL A 1 297 ? 15.368 0.018 -43.921 1.00 68.19 297 VAL A C 1
ATOM 2195 O O . VAL A 1 297 ? 14.736 -0.697 -43.149 1.00 68.19 297 VAL A O 1
ATOM 2198 N N . TYR A 1 298 ? 16.601 0.438 -43.634 1.00 71.62 298 TYR A N 1
ATOM 2199 C CA . TYR A 1 298 ? 17.287 0.113 -42.381 1.00 71.62 298 TYR A CA 1
ATOM 2200 C C . TYR A 1 298 ? 16.616 0.762 -41.161 1.00 71.62 298 TYR A C 1
ATOM 2202 O O . TYR A 1 298 ? 16.380 0.088 -40.156 1.00 71.62 298 TYR A O 1
ATOM 2210 N N . ASN A 1 299 ? 16.274 2.051 -41.252 1.00 74.19 299 ASN A N 1
ATOM 2211 C CA . ASN A 1 299 ? 15.537 2.736 -40.193 1.00 74.19 299 ASN A CA 1
ATOM 2212 C C . ASN A 1 299 ? 14.107 2.204 -40.090 1.00 74.19 299 ASN A C 1
ATOM 2214 O O . ASN A 1 299 ? 13.641 1.974 -38.986 1.00 74.19 299 ASN A O 1
ATOM 2218 N N . GLU A 1 300 ? 13.435 1.935 -41.211 1.00 80.12 300 GLU A N 1
ATOM 2219 C CA . GLU A 1 300 ? 12.073 1.395 -41.214 1.00 80.12 300 GLU A CA 1
ATOM 2220 C C . GLU A 1 300 ? 11.998 0.039 -40.498 1.00 80.12 300 GLU A C 1
ATOM 2222 O O . GLU A 1 300 ? 11.122 -0.164 -39.659 1.00 80.12 300 GLU A O 1
ATOM 2227 N N . GLN A 1 301 ? 12.954 -0.861 -40.750 1.00 81.56 301 GLN A N 1
ATOM 2228 C CA . GLN A 1 301 ? 13.054 -2.132 -40.025 1.00 81.56 301 GLN A CA 1
ATOM 2229 C C . GLN A 1 301 ? 13.245 -1.921 -38.519 1.00 81.56 301 GLN A C 1
ATOM 2231 O O . GLN A 1 301 ? 12.615 -2.607 -37.717 1.00 81.56 301 GLN A O 1
ATOM 2236 N N . ALA A 1 302 ? 14.089 -0.966 -38.121 1.00 84.12 302 ALA A N 1
ATOM 2237 C CA . ALA A 1 302 ? 14.307 -0.644 -36.714 1.00 84.12 302 ALA A CA 1
ATOM 2238 C C . ALA A 1 302 ? 13.039 -0.071 -36.064 1.00 84.12 302 ALA A C 1
ATOM 2240 O O . ALA A 1 302 ? 12.615 -0.545 -35.011 1.00 84.12 302 ALA A O 1
ATOM 2241 N N . SER A 1 303 ? 12.397 0.898 -36.716 1.00 88.38 303 SER A N 1
ATOM 2242 C CA . SER A 1 303 ? 11.190 1.559 -36.224 1.00 88.38 303 SER A CA 1
ATOM 2243 C 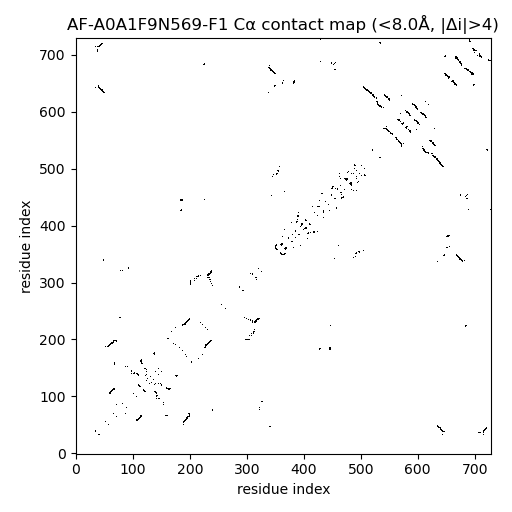C . SER A 1 303 ? 10.020 0.589 -36.097 1.00 88.38 303 SER A C 1
ATOM 2245 O O . SER A 1 303 ? 9.290 0.655 -35.111 1.00 88.38 303 SER A O 1
ATOM 2247 N N . GLN A 1 304 ? 9.858 -0.358 -37.027 1.00 88.00 304 GLN A N 1
ATOM 2248 C CA . GLN A 1 304 ? 8.826 -1.398 -36.928 1.00 88.00 304 GLN A CA 1
ATOM 2249 C C . GLN A 1 304 ? 9.006 -2.273 -35.683 1.00 88.00 304 GLN A C 1
ATOM 2251 O O . GLN A 1 304 ? 8.042 -2.516 -34.962 1.00 88.00 304 GLN A O 1
ATOM 2256 N N . VAL A 1 305 ? 10.234 -2.716 -35.397 1.00 91.25 305 VAL A N 1
ATOM 2257 C CA . VAL A 1 305 ? 10.506 -3.535 -34.208 1.00 91.25 305 VAL A CA 1
ATOM 2258 C C . VAL A 1 305 ? 10.325 -2.715 -32.935 1.00 91.25 305 VAL A C 1
ATOM 2260 O O . VAL A 1 305 ? 9.589 -3.120 -32.043 1.00 91.25 305 VAL A O 1
ATOM 2263 N N . TYR A 1 306 ? 10.969 -1.555 -32.840 1.00 92.94 306 TYR A N 1
ATOM 2264 C CA . TYR A 1 306 ? 11.013 -0.785 -31.598 1.00 92.94 306 TYR A CA 1
ATOM 2265 C C . TYR A 1 306 ? 9.693 -0.101 -31.253 1.00 92.94 306 TYR A C 1
ATOM 2267 O O . TYR A 1 306 ? 9.370 -0.002 -30.074 1.00 92.94 306 TYR A O 1
ATOM 2275 N N . SER A 1 307 ? 8.886 0.293 -32.241 1.00 92.81 307 SER A N 1
ATOM 2276 C CA . SER A 1 307 ? 7.522 0.758 -31.964 1.00 92.81 307 SER A CA 1
ATOM 2277 C C . SER A 1 307 ? 6.647 -0.351 -31.375 1.00 92.81 307 SER A C 1
ATOM 2279 O O . SER A 1 307 ? 5.907 -0.085 -30.432 1.00 92.81 307 SER A O 1
ATOM 2281 N N . ALA A 1 308 ? 6.780 -1.592 -31.858 1.00 94.00 308 ALA A N 1
ATOM 2282 C CA . ALA A 1 308 ? 6.065 -2.738 -31.301 1.00 94.00 308 ALA A CA 1
ATOM 2283 C C . ALA A 1 308 ? 6.512 -3.058 -29.865 1.00 94.00 308 ALA A C 1
ATOM 2285 O O . ALA A 1 308 ? 5.668 -3.324 -29.017 1.00 94.00 308 ALA A O 1
ATOM 2286 N N . LEU A 1 309 ? 7.816 -2.987 -29.573 1.00 95.44 309 LEU A N 1
ATOM 2287 C CA . LEU A 1 309 ? 8.333 -3.205 -28.215 1.00 95.44 309 LEU A CA 1
ATOM 2288 C C . LEU A 1 309 ? 7.916 -2.103 -27.244 1.00 95.44 309 LEU A C 1
ATOM 2290 O O . LEU A 1 309 ? 7.488 -2.407 -26.136 1.00 95.44 309 LEU A O 1
ATOM 2294 N N . SER A 1 310 ? 8.004 -0.834 -27.650 1.00 93.25 310 SER A N 1
ATOM 2295 C CA . SER A 1 310 ? 7.521 0.264 -26.811 1.00 93.25 310 SER A CA 1
ATOM 2296 C C . SER A 1 310 ? 6.030 0.151 -26.536 1.00 93.25 310 SER A C 1
ATOM 2298 O O . SER A 1 310 ? 5.623 0.358 -25.403 1.00 93.25 310 SER A O 1
ATOM 2300 N N . PHE A 1 311 ? 5.228 -0.228 -27.535 1.00 93.31 311 PHE A N 1
ATOM 2301 C CA . PHE A 1 311 ? 3.800 -0.471 -27.340 1.00 93.31 311 PHE A CA 1
ATOM 2302 C C . PHE A 1 311 ? 3.538 -1.629 -26.366 1.00 93.31 311 PHE A C 1
ATOM 2304 O O . PHE A 1 311 ? 2.717 -1.487 -25.471 1.00 93.31 311 PHE A O 1
ATOM 2311 N N . ALA A 1 312 ? 4.265 -2.743 -26.499 1.00 94.62 312 ALA A N 1
ATOM 2312 C CA . ALA A 1 312 ? 4.144 -3.899 -25.609 1.00 94.62 312 ALA A CA 1
ATOM 2313 C C . ALA A 1 312 ? 4.490 -3.579 -24.145 1.00 94.62 312 ALA A C 1
ATOM 2315 O O . ALA A 1 312 ? 3.930 -4.173 -23.233 1.00 94.62 312 ALA A O 1
ATOM 2316 N N . GLY A 1 313 ? 5.411 -2.640 -23.922 1.00 92.25 313 GLY A N 1
ATOM 2317 C CA . GLY A 1 313 ? 5.780 -2.169 -22.590 1.00 92.25 313 GLY A CA 1
ATOM 2318 C C . GLY A 1 313 ? 5.117 -0.853 -22.204 1.00 92.25 313 GLY A C 1
ATOM 2319 O O . GLY A 1 313 ? 5.724 -0.119 -21.436 1.00 92.25 313 GLY A O 1
ATOM 2320 N N . ASP A 1 314 ? 3.970 -0.497 -22.793 1.00 90.44 314 ASP A N 1
ATOM 2321 C CA . ASP A 1 314 ? 3.182 0.712 -22.491 1.00 90.44 314 ASP A CA 1
ATOM 2322 C C . ASP A 1 314 ? 3.974 2.036 -22.517 1.00 90.44 314 ASP A C 1
ATOM 2324 O O . ASP A 1 314 ? 3.616 3.035 -21.891 1.00 90.44 314 ASP A O 1
ATOM 2328 N N . GLY A 1 315 ? 5.072 2.076 -23.266 1.00 88.44 315 GLY A N 1
ATOM 2329 C CA . GLY A 1 315 ? 5.969 3.215 -23.382 1.00 88.44 315 GLY A CA 1
ATOM 2330 C C . GLY A 1 315 ? 5.860 3.957 -24.708 1.00 88.44 315 GLY A C 1
ATOM 2331 O O . GLY A 1 315 ? 5.012 3.702 -25.563 1.00 88.44 315 GLY A O 1
ATOM 2332 N N . LEU A 1 316 ? 6.754 4.928 -24.883 1.00 87.44 316 LEU A N 1
ATOM 2333 C CA . LEU A 1 316 ? 6.802 5.778 -26.065 1.00 87.44 316 LEU A CA 1
ATOM 2334 C C . LEU A 1 316 ? 7.974 5.408 -26.968 1.00 87.44 316 LEU A C 1
ATOM 2336 O O . LEU A 1 316 ? 9.116 5.287 -26.522 1.00 87.44 316 LEU A O 1
ATOM 2340 N N . PHE A 1 317 ? 7.693 5.337 -28.266 1.00 88.56 317 PHE A N 1
ATOM 2341 C CA . PHE A 1 317 ? 8.711 5.264 -29.306 1.00 88.56 317 PHE A CA 1
ATOM 2342 C C . PHE A 1 317 ? 8.968 6.655 -29.892 1.00 88.56 317 PHE A C 1
ATOM 2344 O O . PHE A 1 317 ? 8.027 7.368 -30.257 1.00 88.56 317 PHE A O 1
ATOM 2351 N N . ARG A 1 318 ? 10.240 7.051 -29.998 1.00 85.19 318 ARG A N 1
ATOM 2352 C CA . ARG A 1 318 ? 10.646 8.301 -30.658 1.00 85.19 318 ARG A CA 1
ATOM 2353 C C . ARG A 1 318 ? 11.881 8.111 -31.521 1.00 85.19 318 ARG A C 1
ATOM 2355 O O . ARG A 1 318 ? 12.832 7.439 -31.137 1.00 85.19 318 ARG A O 1
ATOM 2362 N N . GLU A 1 319 ? 11.881 8.785 -32.661 1.00 80.38 319 GLU A N 1
ATOM 2363 C CA . GLU A 1 319 ? 13.037 8.892 -33.544 1.00 80.38 319 GLU A CA 1
ATOM 2364 C C . GLU A 1 319 ? 13.744 10.228 -33.295 1.00 80.38 319 GLU A C 1
ATOM 2366 O O . GLU A 1 319 ? 13.096 11.268 -33.156 1.00 80.38 319 GLU A O 1
ATOM 2371 N N . PHE A 1 320 ? 15.072 10.201 -33.244 1.00 73.94 320 PHE A N 1
ATOM 2372 C CA . PHE A 1 320 ? 15.910 11.373 -33.023 1.00 73.94 320 PHE A CA 1
ATOM 2373 C C . PHE A 1 320 ? 16.800 11.625 -34.239 1.00 73.94 320 PHE A C 1
ATOM 2375 O O . PHE A 1 320 ? 17.529 10.738 -34.683 1.00 73.94 320 PHE A O 1
ATOM 2382 N N . GLU A 1 321 ? 16.764 12.854 -34.755 1.00 66.44 321 GLU A N 1
ATOM 2383 C CA . GLU A 1 321 ? 17.667 13.317 -35.809 1.00 66.44 321 GLU A CA 1
ATOM 2384 C C . GLU A 1 321 ? 18.902 13.977 -35.185 1.00 66.44 321 GLU A C 1
ATOM 2386 O O . GLU A 1 321 ? 18.798 14.901 -34.382 1.00 66.44 321 GLU A O 1
ATOM 2391 N N . CYS A 1 322 ? 20.098 13.545 -35.566 1.00 54.66 322 CYS A N 1
ATOM 2392 C CA . CYS A 1 322 ? 21.336 14.223 -35.188 1.00 54.66 322 CYS A CA 1
ATOM 2393 C C . CYS A 1 322 ? 21.654 15.380 -36.166 1.00 54.66 322 CYS A C 1
ATOM 2395 O O . CYS A 1 322 ? 21.493 15.186 -37.371 1.00 54.66 322 CYS A O 1
ATOM 2397 N N . PRO A 1 323 ? 22.152 16.559 -35.721 1.00 48.00 323 PRO A N 1
ATOM 2398 C CA . PRO A 1 323 ? 22.574 16.937 -34.370 1.00 48.00 323 PRO A CA 1
ATOM 2399 C C . PRO A 1 323 ? 21.492 17.710 -33.586 1.00 48.00 323 PRO A C 1
ATOM 2401 O O . PRO A 1 323 ? 21.818 18.663 -32.873 1.00 48.00 323 PRO A O 1
ATOM 2404 N N . ALA A 1 324 ? 20.204 17.364 -33.710 1.00 45.88 324 ALA A N 1
ATOM 2405 C CA . ALA A 1 324 ? 19.212 17.959 -32.822 1.00 45.88 324 ALA A CA 1
ATOM 2406 C C . ALA A 1 324 ? 19.541 17.546 -31.383 1.00 45.88 324 ALA A C 1
ATOM 2408 O O . ALA A 1 324 ? 19.891 16.394 -31.115 1.00 45.88 324 ALA A O 1
ATOM 2409 N N . VAL A 1 325 ? 19.467 18.502 -30.455 1.00 50.91 325 VAL A N 1
ATOM 2410 C CA . VAL A 1 325 ? 19.574 18.218 -29.025 1.00 50.91 325 VAL A CA 1
ATOM 2411 C C . VAL A 1 325 ? 18.544 17.134 -28.728 1.00 50.91 325 VAL A C 1
ATOM 2413 O O . VAL A 1 325 ? 17.346 17.384 -28.869 1.00 50.91 325 VAL A O 1
ATOM 2416 N N . MET A 1 326 ? 18.993 15.929 -28.357 1.00 54.94 326 MET A N 1
ATOM 2417 C CA . MET A 1 326 ? 18.084 14.922 -27.819 1.00 54.94 326 MET A CA 1
ATOM 2418 C C . MET A 1 326 ? 17.607 15.454 -26.476 1.00 54.94 326 MET A C 1
ATOM 2420 O O . MET A 1 326 ? 18.216 15.221 -25.430 1.00 54.94 326 MET A O 1
ATOM 2424 N N . GLU A 1 327 ? 16.549 16.253 -26.507 1.00 55.59 327 GLU A N 1
ATOM 2425 C CA . GLU A 1 327 ? 15.811 16.595 -25.314 1.00 55.59 327 GLU A CA 1
ATOM 2426 C C . GLU A 1 327 ? 15.021 15.354 -24.925 1.00 55.59 327 GLU A C 1
ATOM 2428 O O . GLU A 1 327 ? 13.891 15.132 -25.364 1.00 55.59 327 GLU A O 1
ATOM 2433 N N . ILE A 1 328 ? 15.645 14.522 -24.093 1.00 56.97 328 ILE A N 1
ATOM 2434 C CA . ILE A 1 328 ? 14.942 13.496 -23.334 1.00 56.97 328 ILE A CA 1
ATOM 2435 C C . ILE A 1 328 ? 14.012 14.243 -22.370 1.00 56.97 328 ILE A C 1
ATOM 2437 O O . ILE A 1 328 ? 14.396 14.612 -21.256 1.00 56.97 328 ILE A O 1
ATOM 2441 N N . ARG A 1 329 ? 12.808 14.550 -22.858 1.00 55.59 329 ARG A N 1
ATOM 2442 C CA . ARG A 1 329 ? 11.663 15.001 -22.069 1.00 55.59 329 ARG A CA 1
ATOM 2443 C C . ARG A 1 329 ? 10.904 13.756 -21.630 1.00 55.59 329 ARG A C 1
ATOM 2445 O O . ARG A 1 329 ? 9.876 13.415 -22.207 1.00 55.59 329 ARG A O 1
ATOM 2452 N N . LEU A 1 330 ? 11.488 13.037 -20.678 1.00 58.22 330 LEU A N 1
ATOM 2453 C CA . LEU A 1 330 ? 10.724 12.131 -19.834 1.00 58.22 330 LEU A CA 1
ATOM 2454 C C . LEU A 1 330 ? 10.004 13.040 -18.850 1.00 58.22 330 LEU A C 1
ATOM 2456 O O . LEU A 1 330 ? 10.646 13.634 -17.983 1.00 58.22 330 LEU A O 1
ATOM 2460 N N . ASP A 1 331 ? 8.703 13.214 -19.047 1.00 54.41 331 ASP A N 1
ATOM 2461 C CA . ASP A 1 331 ? 7.870 13.817 -18.020 1.00 54.41 331 ASP A CA 1
ATOM 2462 C C . ASP A 1 331 ? 7.666 12.758 -16.936 1.00 54.41 331 ASP A C 1
ATOM 2464 O O . ASP A 1 331 ? 6.660 12.066 -16.887 1.00 54.41 331 ASP A O 1
ATOM 2468 N N . ALA A 1 332 ? 8.709 12.553 -16.129 1.00 53.41 332 ALA A N 1
ATOM 2469 C CA . ALA A 1 332 ? 8.692 11.634 -14.995 1.00 53.41 332 ALA A CA 1
ATOM 2470 C C . ALA A 1 332 ? 7.691 12.082 -13.911 1.00 53.41 332 ALA A C 1
ATOM 2472 O O . ALA A 1 332 ? 7.437 11.345 -12.964 1.00 53.41 332 ALA A O 1
ATOM 2473 N N . THR A 1 333 ? 7.154 13.299 -14.041 1.00 52.19 333 THR A N 1
ATOM 2474 C CA . THR A 1 333 ? 6.265 13.956 -13.083 1.00 52.19 333 THR A CA 1
ATOM 2475 C C . THR A 1 333 ? 4.804 13.990 -13.528 1.00 52.19 333 THR A C 1
ATOM 2477 O O . THR A 1 333 ? 3.928 13.963 -12.671 1.00 52.19 333 THR A O 1
ATOM 2480 N N . ALA A 1 334 ? 4.510 14.020 -14.832 1.00 52.38 334 ALA A N 1
ATOM 2481 C CA . ALA A 1 334 ? 3.139 13.974 -15.335 1.00 52.38 334 ALA A CA 1
ATOM 2482 C C . ALA A 1 334 ? 2.657 12.527 -15.467 1.00 52.38 334 ALA A C 1
ATOM 2484 O O . ALA A 1 334 ? 2.934 11.850 -16.457 1.00 52.38 334 ALA A O 1
ATOM 2485 N N . THR A 1 335 ? 1.894 12.065 -14.483 1.00 59.69 335 THR A N 1
ATOM 2486 C CA . THR A 1 335 ? 1.221 10.766 -14.542 1.00 59.69 335 THR A CA 1
ATOM 2487 C C . THR A 1 335 ? -0.276 10.907 -14.719 1.00 59.69 335 THR A C 1
ATOM 2489 O O . THR A 1 335 ? -0.918 11.729 -14.076 1.00 59.69 335 THR A O 1
ATOM 2492 N N . SER A 1 336 ? -0.836 10.053 -15.575 1.00 66.81 336 SER A N 1
ATOM 2493 C CA . SER A 1 336 ? -2.281 9.849 -15.708 1.00 66.81 336 SER A CA 1
ATOM 2494 C C . SER A 1 336 ? -2.829 8.817 -14.723 1.00 66.81 336 SER A C 1
ATOM 2496 O O . SER A 1 336 ? -4.009 8.494 -14.788 1.00 66.81 336 SER A O 1
ATOM 2498 N N . ILE A 1 337 ? -1.972 8.246 -13.873 1.00 80.75 337 ILE A N 1
ATOM 2499 C CA . ILE A 1 337 ? -2.379 7.248 -12.889 1.00 80.75 337 ILE A CA 1
ATOM 2500 C C . ILE A 1 337 ? -3.296 7.939 -11.891 1.00 80.75 337 ILE A C 1
ATOM 2502 O O . ILE A 1 337 ? -3.010 9.039 -11.425 1.00 80.75 337 ILE A O 1
ATOM 2506 N N . GLN A 1 338 ? -4.413 7.294 -11.606 1.00 86.75 338 GLN A N 1
ATOM 2507 C CA . GLN A 1 338 ? -5.316 7.669 -10.537 1.00 86.75 338 GLN A CA 1
ATOM 2508 C C . GLN A 1 338 ? -5.456 6.436 -9.663 1.00 86.75 338 GLN A C 1
ATOM 2510 O O . GLN A 1 338 ? -5.736 5.347 -10.165 1.00 86.75 338 GLN A O 1
ATOM 2515 N N . LEU A 1 339 ? -5.203 6.600 -8.371 1.00 90.94 339 LEU A N 1
ATOM 2516 C CA . LEU A 1 339 ? -5.497 5.555 -7.407 1.00 90.94 339 LEU A CA 1
ATOM 2517 C C . LEU A 1 339 ? -7.001 5.537 -7.157 1.00 90.94 339 LEU A C 1
ATOM 2519 O O . LEU A 1 339 ? -7.657 6.581 -7.154 1.00 90.94 339 LEU A O 1
ATOM 2523 N N . LYS A 1 340 ? -7.547 4.349 -6.938 1.00 93.38 340 LYS A N 1
ATOM 2524 C CA . LYS A 1 340 ? -8.947 4.130 -6.596 1.00 93.38 340 LYS A CA 1
ATOM 2525 C C . LYS A 1 340 ? -9.030 3.114 -5.466 1.00 93.38 340 LYS A C 1
ATOM 2527 O O . LYS A 1 340 ? -8.164 2.253 -5.337 1.00 93.38 340 LYS A O 1
ATOM 2532 N N . ARG A 1 341 ? -10.052 3.252 -4.625 1.00 94.12 341 ARG A N 1
ATOM 2533 C CA . ARG A 1 341 ? -10.283 2.364 -3.486 1.00 94.12 341 ARG A CA 1
ATOM 2534 C C . ARG A 1 341 ? -10.558 0.946 -3.989 1.00 94.12 341 ARG A C 1
ATOM 2536 O O . ARG A 1 341 ? -11.435 0.780 -4.839 1.00 94.12 341 ARG A O 1
ATOM 2543 N N . LYS A 1 342 ? -9.863 -0.037 -3.415 1.00 92.50 342 LYS A N 1
ATOM 2544 C CA . LYS A 1 342 ? -10.291 -1.439 -3.422 1.00 92.50 342 LYS A CA 1
ATOM 2545 C C . LYS A 1 342 ? -11.353 -1.583 -2.334 1.00 92.50 342 LYS A C 1
ATOM 2547 O O . LYS A 1 342 ? -12.538 -1.475 -2.649 1.00 92.50 342 LYS A O 1
ATOM 2552 N N . ASP A 1 343 ? -10.943 -1.576 -1.067 1.00 92.44 343 ASP A N 1
ATOM 2553 C CA . ASP A 1 343 ? -11.841 -1.648 0.086 1.00 92.44 343 ASP A CA 1
ATOM 2554 C C . ASP A 1 343 ? -11.475 -0.667 1.215 1.00 92.44 343 ASP A C 1
ATOM 2556 O O . ASP A 1 343 ? -10.391 -0.081 1.260 1.00 92.44 343 ASP A O 1
ATOM 2560 N N . ILE A 1 344 ? -12.450 -0.431 2.100 1.00 94.19 344 ILE A N 1
ATOM 2561 C CA . ILE A 1 344 ? -12.265 0.246 3.390 1.00 94.19 344 ILE A CA 1
ATOM 2562 C C . ILE A 1 344 ? -12.933 -0.630 4.443 1.00 94.19 344 ILE A C 1
ATOM 2564 O O . ILE A 1 344 ? -14.147 -0.845 4.374 1.00 94.19 344 ILE A O 1
ATOM 2568 N N . VAL A 1 345 ? -12.150 -1.121 5.398 1.00 94.00 345 VAL A N 1
ATOM 2569 C CA . VAL A 1 345 ? -12.602 -2.081 6.412 1.00 94.00 345 VAL A CA 1
ATOM 2570 C C . VAL A 1 345 ? -12.295 -1.527 7.790 1.00 94.00 345 VAL A C 1
ATOM 2572 O O . VAL A 1 345 ? -11.178 -1.088 8.022 1.00 94.00 345 VAL A O 1
ATOM 2575 N N . ALA A 1 346 ? -13.267 -1.544 8.701 1.00 95.06 346 ALA A N 1
ATOM 2576 C CA . ALA A 1 346 ? -12.991 -1.313 10.115 1.00 95.06 346 ALA A CA 1
ATOM 2577 C C . ALA A 1 346 ? -13.023 -2.638 10.866 1.00 95.06 346 ALA A C 1
ATOM 2579 O O . ALA A 1 346 ? -13.880 -3.475 10.586 1.00 95.06 346 ALA A O 1
ATOM 2580 N N . TYR A 1 347 ? -12.143 -2.783 11.846 1.00 94.00 347 TYR A N 1
ATOM 2581 C CA . TYR A 1 347 ? -12.013 -3.994 12.641 1.00 94.00 347 TYR A CA 1
ATOM 2582 C C . TYR A 1 347 ? -11.746 -3.612 14.099 1.00 94.00 347 TYR A C 1
ATOM 2584 O O . TYR A 1 347 ? -10.782 -2.905 14.384 1.00 94.00 347 TYR A O 1
ATOM 2592 N N . ASN A 1 348 ? -12.619 -4.029 15.021 1.00 94.75 348 ASN A N 1
ATOM 2593 C CA . ASN A 1 348 ? -12.326 -3.933 16.453 1.00 94.75 348 ASN A CA 1
ATOM 2594 C C . ASN A 1 348 ? -11.617 -5.218 16.874 1.00 94.75 348 ASN A C 1
ATOM 2596 O O . ASN A 1 348 ? -12.262 -6.268 16.930 1.00 94.75 348 ASN A O 1
ATOM 2600 N N . ILE A 1 349 ? -10.322 -5.119 17.170 1.00 92.50 349 ILE A N 1
ATOM 2601 C CA . ILE A 1 349 ? -9.479 -6.277 17.498 1.00 92.50 349 ILE A CA 1
ATOM 2602 C C . ILE A 1 349 ? -9.908 -6.951 18.799 1.00 92.50 349 ILE A C 1
ATOM 2604 O O . ILE A 1 349 ? -9.777 -8.158 18.931 1.00 92.50 349 ILE A O 1
ATOM 2608 N N . ASN A 1 350 ? -10.541 -6.208 19.709 1.00 93.44 350 ASN A N 1
ATOM 2609 C CA . ASN A 1 350 ? -10.930 -6.740 21.011 1.00 93.44 350 ASN A CA 1
ATOM 2610 C C . ASN A 1 350 ? -12.277 -7.477 21.019 1.00 93.44 350 ASN A C 1
ATOM 2612 O O . ASN A 1 350 ? -12.792 -7.894 22.065 1.00 93.44 350 ASN A O 1
ATOM 2616 N N . VAL A 1 351 ? -12.917 -7.579 19.852 1.00 94.00 351 VAL A N 1
ATOM 2617 C CA . VAL A 1 351 ? -14.219 -8.219 19.697 1.00 94.00 351 VAL A CA 1
ATOM 2618 C C . VAL A 1 351 ? -14.154 -9.205 18.555 1.00 94.00 351 VAL A C 1
ATOM 2620 O O . VAL A 1 351 ? -14.014 -8.819 17.401 1.00 94.00 351 VAL A O 1
ATOM 2623 N N . LYS A 1 352 ? -14.411 -10.471 18.858 1.00 91.94 352 LYS A N 1
ATOM 2624 C CA . LYS A 1 352 ? -14.528 -11.532 17.860 1.00 91.94 352 LYS A CA 1
ATOM 2625 C C . LYS A 1 352 ? -15.956 -12.051 17.829 1.00 91.94 352 LYS A C 1
ATOM 2627 O O . LYS A 1 352 ? -16.604 -12.170 18.870 1.00 91.94 352 LYS A O 1
ATOM 2632 N N . LEU A 1 353 ? -16.483 -12.356 16.647 1.00 88.69 353 LEU A N 1
ATOM 2633 C CA . LEU A 1 353 ? -17.818 -12.940 16.535 1.00 88.69 353 LEU A CA 1
ATOM 2634 C C . LEU A 1 353 ? -17.727 -14.471 16.558 1.00 88.69 353 LEU A C 1
ATOM 2636 O O . LEU A 1 353 ? -16.952 -15.085 15.825 1.00 88.69 353 LEU A O 1
ATOM 2640 N N . ALA A 1 354 ? -18.497 -15.087 17.453 1.00 86.25 354 ALA A N 1
ATOM 2641 C CA . ALA A 1 354 ? -18.675 -16.530 17.528 1.00 86.25 354 ALA A CA 1
ATOM 2642 C C . ALA A 1 354 ? -20.147 -16.893 17.285 1.00 86.25 354 ALA A C 1
ATOM 2644 O O . ALA A 1 3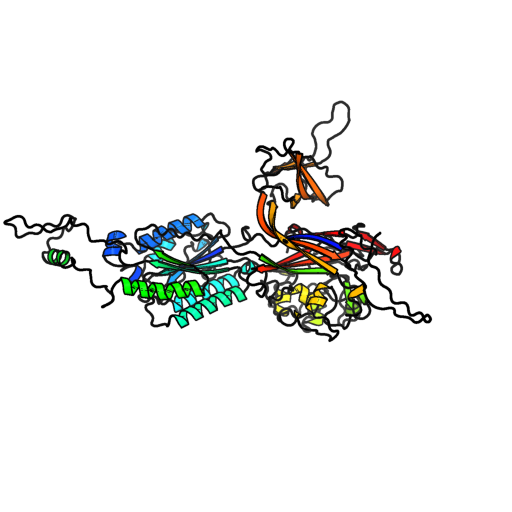54 ? -21.042 -16.049 17.364 1.00 86.25 354 ALA A O 1
ATOM 2645 N N . ILE A 1 355 ? -20.426 -18.185 17.086 1.00 85.38 355 ILE A N 1
ATOM 2646 C CA . ILE A 1 355 ? -21.777 -18.689 16.779 1.00 85.38 355 ILE A CA 1
ATOM 2647 C C . ILE A 1 355 ? -22.852 -18.287 17.806 1.00 85.38 355 ILE A C 1
ATOM 2649 O O . ILE A 1 355 ? -24.029 -18.164 17.456 1.00 85.38 355 ILE A O 1
ATOM 2653 N N . ASP A 1 356 ? -22.465 -18.085 19.067 1.00 86.31 356 ASP A N 1
ATOM 2654 C CA . ASP A 1 356 ? -23.361 -17.723 20.171 1.00 86.31 356 ASP A CA 1
ATOM 2655 C C . ASP A 1 356 ? -23.413 -16.209 20.449 1.00 86.31 356 ASP A C 1
ATOM 2657 O O . ASP A 1 356 ? -24.237 -15.767 21.253 1.00 86.31 356 ASP A O 1
ATOM 2661 N N . GLY A 1 357 ? -22.604 -15.407 19.751 1.00 88.62 357 GLY A N 1
ATOM 2662 C CA . GLY A 1 357 ? -22.523 -13.958 19.910 1.00 88.62 357 GLY A CA 1
ATOM 2663 C C . GLY A 1 357 ? -21.085 -13.433 19.981 1.00 88.62 357 GLY A C 1
ATOM 2664 O O . GLY A 1 357 ? -20.136 -14.194 19.787 1.00 88.62 357 GLY A O 1
ATOM 2665 N N . PRO A 1 358 ? -20.922 -12.129 20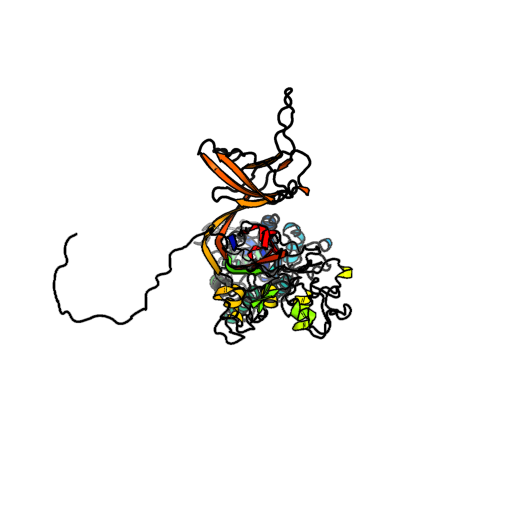.263 1.00 91.62 358 PRO A N 1
ATOM 2666 C CA . PRO A 1 358 ? -19.615 -11.505 20.422 1.00 91.62 358 PRO A CA 1
ATOM 2667 C C . PRO A 1 358 ? -18.889 -12.077 21.640 1.00 91.62 358 PRO A C 1
ATOM 2669 O O . PRO A 1 358 ? -19.476 -12.197 22.719 1.00 91.62 358 PRO A O 1
ATOM 2672 N N . VAL A 1 359 ? -17.616 -12.393 21.463 1.00 93.75 359 VAL A N 1
ATOM 2673 C CA . VAL A 1 359 ? -16.684 -12.832 22.500 1.00 93.75 359 VAL A CA 1
ATOM 2674 C C . VAL A 1 359 ? -15.544 -11.828 22.600 1.00 93.75 359 VAL A C 1
ATOM 2676 O O . VAL A 1 359 ? -15.257 -11.104 21.646 1.00 93.75 359 VAL A O 1
ATOM 2679 N N . ILE A 1 360 ? -14.958 -11.760 23.787 1.00 94.12 360 ILE A N 1
ATOM 2680 C CA . ILE A 1 360 ? -13.912 -10.802 24.116 1.00 94.12 360 ILE A CA 1
ATOM 2681 C C . ILE A 1 360 ? -12.526 -11.379 23.862 1.00 94.12 360 ILE A C 1
ATOM 2683 O O . ILE A 1 360 ? -12.333 -12.585 24.022 1.00 94.12 360 ILE A O 1
ATOM 2687 N N . ASP A 1 361 ? -11.630 -10.493 23.461 1.00 93.19 361 ASP A N 1
ATOM 2688 C CA . ASP A 1 361 ? -10.226 -10.715 23.141 1.00 93.19 361 ASP A CA 1
ATOM 2689 C C . ASP A 1 361 ? -9.470 -9.513 23.739 1.00 93.19 361 ASP A C 1
ATOM 2691 O O . ASP A 1 361 ? -9.584 -8.389 23.243 1.00 93.19 361 ASP A O 1
ATOM 2695 N N . SER A 1 362 ? -8.929 -9.663 24.950 1.00 92.00 362 SER A N 1
ATOM 2696 C CA . SER A 1 362 ? -8.549 -8.498 25.764 1.00 92.00 362 SER A CA 1
ATOM 2697 C C . SER A 1 362 ? -7.248 -7.834 25.309 1.00 92.00 362 SER A C 1
ATOM 2699 O O . SER A 1 362 ? -7.164 -6.608 25.389 1.00 92.00 362 SER A O 1
ATOM 2701 N N . ASP A 1 363 ? -6.294 -8.593 24.782 1.00 89.75 363 ASP A N 1
ATOM 2702 C CA . ASP A 1 363 ? -5.034 -8.107 24.201 1.00 89.75 363 ASP A CA 1
ATOM 2703 C C . ASP A 1 363 ? -5.079 -7.962 22.669 1.00 89.75 363 ASP A C 1
ATOM 2705 O O . ASP A 1 363 ? -4.257 -7.251 22.088 1.00 89.75 363 ASP A O 1
ATOM 2709 N N . GLY A 1 364 ? -6.097 -8.519 22.009 1.00 88.94 364 GLY A N 1
ATOM 2710 C CA . GLY A 1 364 ? -6.364 -8.287 20.594 1.00 88.94 364 GLY A CA 1
ATOM 2711 C C . GLY A 1 364 ? -5.441 -9.058 19.655 1.00 88.94 364 GLY A C 1
ATOM 2712 O O . GLY A 1 364 ? -5.335 -8.674 18.488 1.00 88.94 364 GLY A O 1
ATOM 2713 N N . ASP A 1 365 ? -4.791 -10.126 20.121 1.00 87.56 365 ASP A N 1
ATOM 2714 C CA . ASP A 1 365 ? -3.937 -10.996 19.298 1.00 87.56 365 ASP A CA 1
ATOM 2715 C C . ASP A 1 365 ? -4.766 -11.903 18.353 1.00 87.56 365 ASP A C 1
ATOM 2717 O O . ASP A 1 365 ? -4.267 -12.522 17.406 1.00 87.56 365 ASP A O 1
ATOM 2721 N N . GLY A 1 366 ? -6.082 -11.963 18.581 1.00 88.38 366 GLY A N 1
ATOM 2722 C CA . GLY A 1 366 ? -7.050 -12.731 17.818 1.00 88.38 366 GLY A CA 1
ATOM 2723 C C . GLY A 1 366 ? -7.419 -14.084 18.452 1.00 88.38 366 GLY A C 1
ATOM 2724 O O . GLY A 1 366 ? -8.222 -14.826 17.851 1.00 88.38 366 GLY A O 1
ATOM 2725 N N . LEU A 1 367 ? -6.867 -14.470 19.599 1.00 89.88 367 LEU A N 1
ATOM 2726 C CA . LEU A 1 367 ? -7.368 -15.537 20.461 1.00 89.88 367 LEU A CA 1
ATOM 2727 C C . LEU A 1 367 ? -8.304 -14.929 21.505 1.00 89.88 367 LEU A C 1
ATOM 2729 O O . LEU A 1 367 ? -7.932 -14.120 22.330 1.00 89.88 367 LEU A O 1
ATOM 2733 N N . ALA A 1 368 ? -9.562 -15.370 21.520 1.00 92.69 368 ALA A N 1
ATOM 2734 C CA . ALA A 1 368 ? -10.475 -14.862 22.539 1.00 92.69 368 ALA A CA 1
ATOM 2735 C C . ALA A 1 368 ? -10.068 -15.369 23.937 1.00 92.69 368 ALA A C 1
ATOM 2737 O O . ALA A 1 368 ? -9.733 -16.548 24.070 1.00 92.69 368 ALA A O 1
ATOM 2738 N N . ASP A 1 369 ? -10.294 -14.572 24.989 1.00 92.88 369 ASP A N 1
ATOM 2739 C CA . ASP A 1 369 ? -9.948 -14.876 26.394 1.00 92.88 369 ASP A CA 1
ATOM 2740 C C . ASP A 1 369 ? -10.296 -16.317 26.830 1.00 92.88 369 ASP A C 1
ATOM 2742 O O . ASP A 1 369 ? -9.636 -16.960 27.651 1.00 92.88 369 ASP A O 1
ATOM 2746 N N . TYR A 1 370 ? -11.443 -16.824 26.361 1.00 91.62 370 TYR A N 1
ATOM 2747 C CA . TYR A 1 370 ? -11.924 -18.156 26.730 1.00 91.62 370 TYR A CA 1
ATOM 2748 C C . TYR A 1 370 ? -11.219 -19.286 25.964 1.00 91.62 370 TYR A C 1
ATOM 2750 O O . TYR A 1 370 ? -11.251 -20.430 26.432 1.00 91.62 370 TYR A O 1
ATOM 2758 N N . GLU A 1 371 ? -10.689 -19.002 24.772 1.00 91.81 371 GLU A N 1
ATOM 2759 C CA . GLU A 1 371 ? -9.878 -19.907 23.954 1.00 91.81 371 GLU A CA 1
ATOM 2760 C C . GLU A 1 371 ? -8.516 -20.084 24.620 1.00 91.81 371 GLU A C 1
ATOM 2762 O O . GLU A 1 371 ? -8.139 -21.218 24.906 1.00 91.81 371 GLU A O 1
ATOM 2767 N N . GLU A 1 372 ? -7.870 -18.986 24.990 1.00 92.19 372 GLU A N 1
ATOM 2768 C CA . GLU A 1 372 ? -6.593 -18.942 25.709 1.00 92.19 372 GLU A CA 1
ATOM 2769 C C . GLU A 1 372 ? -6.650 -19.623 27.078 1.00 92.19 372 GLU A C 1
ATOM 2771 O O . GLU A 1 372 ? -5.874 -20.530 27.385 1.00 92.19 372 GLU A O 1
ATOM 2776 N N . ALA A 1 373 ? -7.680 -19.315 27.876 1.00 89.94 373 ALA A N 1
ATOM 2777 C CA . ALA A 1 373 ? -7.896 -19.960 29.172 1.00 89.94 373 ALA A CA 1
ATOM 2778 C C . ALA A 1 373 ? -8.133 -21.482 29.071 1.00 89.94 373 ALA A C 1
ATOM 2780 O O . ALA A 1 373 ? -8.139 -22.185 30.087 1.00 89.94 373 ALA A O 1
ATOM 2781 N N . ARG A 1 374 ? -8.399 -22.001 27.866 1.00 88.44 374 ARG A N 1
ATOM 2782 C CA . ARG A 1 374 ? -8.582 -23.432 27.577 1.00 88.44 374 ARG A CA 1
ATOM 2783 C C . ARG A 1 374 ? -7.459 -24.020 26.724 1.00 88.44 374 ARG A C 1
ATOM 2785 O O . ARG A 1 374 ? -7.463 -25.245 26.542 1.00 88.44 374 ARG A O 1
ATOM 2792 N N . ALA A 1 375 ? -6.554 -23.196 26.205 1.00 83.31 375 ALA A N 1
ATOM 2793 C CA . ALA A 1 375 ? -5.430 -23.611 25.389 1.00 83.31 375 ALA A CA 1
ATOM 2794 C C . ALA A 1 375 ? -4.479 -24.503 26.204 1.00 83.31 375 ALA A C 1
ATOM 2796 O O . ALA A 1 375 ? -4.448 -24.479 27.439 1.00 83.31 375 ALA A O 1
ATOM 2797 N N . GLN A 1 376 ? -3.754 -25.382 25.513 1.00 81.75 376 GLN A N 1
ATOM 2798 C CA . GLN A 1 376 ? -2.690 -26.184 26.116 1.00 81.75 376 GLN A CA 1
ATOM 2799 C C . GLN A 1 376 ? -1.458 -26.140 25.206 1.00 81.75 376 GLN A C 1
ATOM 2801 O O . GLN A 1 376 ? -1.503 -26.805 24.165 1.00 81.75 376 GLN A O 1
ATOM 2806 N N . PRO A 1 377 ? -0.383 -25.428 25.603 1.00 83.88 377 PRO A N 1
ATOM 2807 C CA . PRO A 1 377 ? -0.220 -24.671 26.860 1.00 83.88 377 PRO A CA 1
ATOM 2808 C C . PRO A 1 377 ? -1.166 -23.458 26.978 1.00 83.88 377 PRO A C 1
ATOM 2810 O O . PRO A 1 377 ? -1.819 -23.096 26.008 1.00 83.88 377 PRO A O 1
ATOM 2813 N N . HIS A 1 378 ? -1.341 -22.937 28.200 1.00 86.56 378 HIS A N 1
ATOM 2814 C CA . HIS A 1 378 ? -2.215 -21.775 28.425 1.00 86.56 378 HIS A CA 1
ATOM 2815 C C . HIS A 1 378 ? -1.428 -20.512 28.087 1.00 86.56 378 HIS A C 1
ATOM 2817 O O . HIS A 1 378 ? -0.297 -20.391 28.560 1.00 86.56 378 HIS A O 1
ATOM 2823 N N . THR A 1 379 ? -2.058 -19.601 27.359 1.00 90.06 379 THR A N 1
ATOM 2824 C CA . THR A 1 379 ? -1.553 -18.264 27.037 1.00 90.06 379 THR A CA 1
ATOM 2825 C C . THR A 1 379 ? -2.143 -17.228 27.998 1.00 90.06 379 THR A C 1
ATOM 2827 O O . THR A 1 379 ? -3.022 -17.550 28.818 1.00 90.06 379 THR A O 1
ATOM 2830 N N . ASN A 1 380 ? -1.593 -16.021 27.996 1.00 90.31 380 ASN A N 1
ATOM 2831 C CA . ASN A 1 380 ? -1.984 -14.932 28.872 1.00 90.31 380 ASN A CA 1
ATOM 2832 C C . ASN A 1 380 ? -2.961 -13.993 28.164 1.00 90.31 380 ASN A C 1
ATOM 2834 O O . ASN A 1 380 ? -2.539 -13.214 27.337 1.00 90.31 380 ASN A O 1
ATOM 2838 N N . THR A 1 381 ? -4.205 -13.939 28.645 1.00 91.75 381 THR A N 1
ATOM 2839 C CA . THR A 1 381 ? -5.288 -13.155 28.016 1.00 91.75 381 THR A CA 1
ATOM 2840 C C . THR A 1 381 ? -5.083 -11.647 27.930 1.00 91.75 381 THR A C 1
ATOM 2842 O O . THR A 1 381 ? -5.934 -10.937 27.408 1.00 91.75 381 THR A O 1
ATOM 2845 N N . ASP A 1 382 ? -4.052 -11.147 28.598 1.00 89.75 382 ASP A N 1
ATOM 2846 C CA . ASP A 1 382 ? -3.773 -9.728 28.777 1.00 89.75 382 ASP A CA 1
ATOM 2847 C C . ASP A 1 382 ? -2.416 -9.364 28.128 1.00 89.75 382 ASP A C 1
ATOM 2849 O O . ASP A 1 382 ? -1.881 -8.282 28.392 1.00 89.75 382 ASP A O 1
ATOM 2853 N N . ASN A 1 383 ? -1.825 -10.280 27.346 1.00 88.94 383 ASN A N 1
ATOM 2854 C CA . ASN A 1 383 ? -0.532 -10.127 26.688 1.00 88.94 383 ASN A CA 1
ATOM 2855 C C . ASN A 1 383 ? -0.480 -10.920 25.373 1.00 88.94 383 ASN A C 1
ATOM 2857 O O . ASN A 1 383 ? -0.365 -12.141 25.404 1.00 88.94 383 ASN A O 1
ATOM 2861 N N . TRP A 1 384 ? -0.402 -10.190 24.260 1.00 88.31 384 TRP A N 1
ATOM 2862 C CA . TRP A 1 384 ? -0.444 -10.727 22.897 1.00 88.31 384 TRP A CA 1
ATOM 2863 C C . TRP A 1 384 ? 0.664 -11.746 22.530 1.00 88.31 384 TRP A C 1
ATOM 2865 O O . TRP A 1 384 ? 0.515 -12.475 21.550 1.00 88.31 384 TRP A O 1
ATOM 2875 N N . ASP A 1 385 ? 1.777 -11.761 23.272 1.00 89.50 385 ASP A N 1
ATOM 2876 C CA . ASP A 1 385 ? 2.954 -12.628 23.087 1.00 89.50 385 ASP A CA 1
ATOM 2877 C C . ASP A 1 385 ? 3.412 -13.124 24.469 1.00 89.50 385 ASP A C 1
ATOM 2879 O O . ASP A 1 385 ? 4.135 -12.439 25.208 1.00 89.50 385 ASP A O 1
ATOM 2883 N N . THR A 1 386 ? 2.913 -14.291 24.884 1.00 90.75 386 THR A N 1
ATOM 2884 C CA . THR A 1 386 ? 3.007 -14.778 26.267 1.00 90.75 386 THR A CA 1
ATOM 2885 C C . THR A 1 386 ? 4.444 -15.022 26.731 1.00 90.75 386 THR A C 1
ATOM 2887 O O . THR A 1 386 ? 4.735 -14.842 27.925 1.00 90.75 386 THR A O 1
ATOM 2890 N N . ASP A 1 387 ? 5.347 -15.434 25.845 1.00 89.12 387 ASP A N 1
ATOM 2891 C CA . ASP A 1 387 ? 6.742 -15.732 26.185 1.00 89.12 387 ASP A CA 1
ATOM 2892 C C . ASP A 1 387 ? 7.755 -14.663 25.747 1.00 89.12 387 ASP A C 1
ATOM 2894 O O . ASP A 1 387 ? 8.920 -14.706 26.184 1.00 89.12 387 ASP A O 1
ATOM 2898 N N . GLY A 1 388 ? 7.286 -13.654 25.012 1.00 87.81 388 GLY A N 1
ATOM 2899 C CA . GLY A 1 388 ? 8.032 -12.468 24.621 1.00 87.81 388 GLY A CA 1
ATOM 2900 C C . GLY A 1 388 ? 9.037 -12.738 23.510 1.00 87.81 388 GLY A C 1
ATOM 2901 O O . GLY A 1 388 ? 10.077 -12.066 23.466 1.00 87.81 388 GLY A O 1
ATOM 2902 N N . ASP A 1 389 ? 8.811 -13.756 22.679 1.00 86.00 389 ASP A N 1
ATOM 2903 C CA . ASP A 1 389 ? 9.719 -14.104 21.592 1.00 86.00 389 ASP A CA 1
ATOM 2904 C C . ASP A 1 389 ? 9.516 -13.250 20.338 1.00 86.00 389 ASP A C 1
ATOM 2906 O O . ASP A 1 389 ? 10.393 -13.259 19.471 1.00 86.00 389 ASP A O 1
ATOM 2910 N N . GLY A 1 390 ? 8.434 -12.470 20.263 1.00 84.62 390 GLY A N 1
ATOM 2911 C CA . GLY A 1 390 ? 8.035 -11.606 19.158 1.00 84.62 390 GLY A CA 1
ATOM 2912 C C . GLY A 1 390 ? 7.113 -12.260 18.126 1.00 84.62 390 GLY A C 1
ATOM 2913 O O . GLY A 1 390 ? 7.101 -11.791 16.982 1.00 84.62 390 GLY A O 1
ATOM 2914 N N . LEU A 1 391 ? 6.419 -13.341 18.472 1.00 88.19 391 LEU A N 1
ATOM 2915 C CA . LEU A 1 391 ? 5.333 -13.963 17.711 1.00 88.19 391 LEU A CA 1
ATOM 2916 C C . LEU A 1 391 ? 4.033 -13.863 18.515 1.00 88.19 391 LEU A C 1
ATOM 2918 O O . LEU A 1 391 ? 4.046 -14.002 19.729 1.00 88.19 391 LEU A O 1
ATOM 2922 N N . SER A 1 392 ? 2.905 -13.623 17.843 1.00 89.00 392 SER A N 1
ATOM 2923 C CA . SER A 1 392 ? 1.608 -13.626 18.530 1.00 89.00 392 SER A CA 1
ATOM 2924 C C . SER A 1 392 ? 1.196 -15.028 18.984 1.00 89.00 392 SER A C 1
ATOM 2926 O O . SER A 1 392 ? 1.292 -15.998 18.218 1.00 89.00 392 SER A O 1
ATOM 2928 N N . ASP A 1 393 ? 0.584 -15.114 20.167 1.00 90.25 393 ASP A N 1
ATOM 2929 C CA . ASP A 1 393 ? 0.071 -16.365 20.736 1.00 90.25 393 ASP A CA 1
ATOM 2930 C C . ASP A 1 393 ? -0.884 -17.078 19.754 1.00 90.25 393 ASP A C 1
ATOM 2932 O O . ASP A 1 393 ? -0.852 -18.307 19.563 1.00 90.25 393 ASP A O 1
ATOM 2936 N N . ARG A 1 394 ? -1.726 -16.310 19.048 1.00 89.31 394 ARG A N 1
ATOM 2937 C CA . ARG A 1 394 ? -2.590 -16.808 17.966 1.00 89.31 394 ARG A CA 1
ATOM 2938 C C . ARG A 1 394 ? -1.832 -17.558 16.884 1.00 89.31 394 ARG A C 1
ATOM 2940 O O . ARG A 1 394 ? -2.314 -18.606 16.420 1.00 89.31 394 ARG A O 1
ATOM 2947 N N . LEU A 1 395 ? -0.727 -16.998 16.409 1.00 90.12 395 LEU A N 1
ATOM 2948 C CA . LEU A 1 395 ? 0.040 -17.532 15.290 1.00 90.12 395 LEU A CA 1
ATOM 2949 C C . LEU A 1 395 ? 0.665 -18.874 15.668 1.00 90.12 395 LEU A C 1
ATOM 2951 O O . LEU A 1 395 ? 0.531 -19.862 14.932 1.00 90.12 395 LEU A O 1
ATOM 2955 N N . GLU A 1 396 ? 1.259 -18.937 16.847 1.00 90.44 396 GLU A N 1
ATOM 2956 C CA . GLU A 1 396 ? 1.880 -20.137 17.398 1.00 90.44 396 GLU A CA 1
ATOM 2957 C C . GLU A 1 396 ? 0.839 -21.232 17.655 1.00 90.44 396 GLU A C 1
ATOM 2959 O O . GLU A 1 396 ? 0.987 -22.382 17.221 1.00 90.44 396 GLU A O 1
ATOM 2964 N N . PHE A 1 397 ? -0.311 -20.867 18.231 1.00 85.62 397 PHE A N 1
ATOM 2965 C CA . PHE A 1 397 ? -1.367 -21.826 18.543 1.00 85.62 397 PHE A CA 1
ATOM 2966 C C . PHE A 1 397 ? -2.071 -22.396 17.300 1.00 85.62 397 PHE A C 1
ATOM 2968 O O . PHE A 1 397 ? -2.387 -23.593 17.250 1.00 85.62 397 PHE A O 1
ATOM 2975 N N . ARG A 1 398 ? -2.388 -21.558 16.300 1.00 78.44 398 ARG A N 1
ATOM 2976 C CA . ARG A 1 398 ? -3.253 -21.953 15.165 1.00 78.44 398 ARG A CA 1
ATOM 2977 C C . ARG A 1 398 ? -2.504 -22.282 13.887 1.00 78.44 398 ARG A C 1
ATOM 2979 O O . ARG A 1 398 ? -2.971 -23.148 13.141 1.00 78.44 398 ARG A O 1
ATOM 2986 N N . ALA A 1 399 ? -1.405 -21.594 13.608 1.00 74.19 399 ALA A N 1
ATOM 2987 C CA . ALA A 1 399 ? -0.729 -21.693 12.322 1.00 74.19 399 ALA A CA 1
ATOM 2988 C C . ALA A 1 399 ? 0.526 -22.576 12.401 1.00 74.19 399 ALA A C 1
ATOM 2990 O O . ALA A 1 399 ? 0.767 -23.357 11.471 1.00 74.19 399 ALA A O 1
ATOM 2991 N N . PHE A 1 400 ? 1.265 -22.561 13.521 1.00 79.88 400 PHE A N 1
ATOM 2992 C CA . PHE A 1 400 ? 2.541 -23.278 13.619 1.00 79.88 400 PHE A CA 1
ATOM 2993 C C . PHE A 1 400 ? 2.781 -23.970 14.974 1.00 79.88 400 PHE A C 1
ATOM 2995 O O . PHE A 1 400 ? 3.532 -23.480 15.799 1.00 79.88 400 PHE A O 1
ATOM 3002 N N . PRO A 1 401 ? 2.306 -25.217 15.168 1.00 70.88 401 PRO A N 1
ATOM 3003 C CA . PRO A 1 401 ? 2.418 -25.939 16.446 1.00 70.88 401 PRO A CA 1
ATOM 3004 C C . PRO A 1 401 ? 3.845 -26.415 16.797 1.00 70.88 401 PRO A C 1
ATOM 3006 O O . PRO A 1 401 ? 4.013 -27.333 17.602 1.00 70.88 401 PRO A O 1
ATOM 3009 N N . ARG A 1 402 ? 4.871 -25.925 16.093 1.00 82.19 402 ARG A N 1
ATOM 3010 C CA . ARG A 1 402 ? 6.286 -26.121 16.449 1.00 82.19 402 ARG A CA 1
ATOM 3011 C C . ARG A 1 402 ? 6.860 -24.925 17.208 1.00 82.19 402 ARG A C 1
ATOM 3013 O O . ARG A 1 402 ? 8.001 -25.056 17.634 1.00 82.19 402 ARG A O 1
ATOM 3020 N N . GLN A 1 403 ? 6.091 -23.848 17.269 1.00 87.12 403 GLN A N 1
ATOM 3021 C CA . GLN A 1 403 ? 6.283 -22.648 18.047 1.00 87.12 403 GLN A CA 1
ATOM 3022 C C . GLN A 1 403 ? 5.272 -22.765 19.185 1.00 87.12 403 GLN A C 1
ATOM 3024 O O . GLN A 1 403 ? 4.075 -22.967 18.944 1.00 87.12 403 GLN A O 1
ATOM 3029 N N . ASP A 1 404 ? 5.784 -22.895 20.394 1.00 89.06 404 ASP A N 1
ATOM 3030 C CA . ASP A 1 404 ? 5.040 -23.037 21.627 1.00 89.06 404 ASP A CA 1
ATOM 3031 C C . ASP A 1 404 ? 4.975 -21.646 22.259 1.00 89.06 404 ASP A C 1
ATOM 3033 O O . ASP A 1 404 ? 6.022 -21.171 22.678 1.00 89.06 404 ASP A O 1
ATOM 3037 N N . PRO A 1 405 ? 3.772 -21.067 22.448 1.00 90.38 405 PRO A N 1
ATOM 3038 C CA . PRO A 1 405 ? 3.593 -19.693 22.941 1.00 90.38 405 PRO A CA 1
ATOM 3039 C C . PRO A 1 405 ? 4.040 -19.481 24.398 1.00 90.38 405 PRO A C 1
ATOM 3041 O O . PRO A 1 405 ? 3.709 -18.506 25.065 1.00 90.38 405 PRO A O 1
ATOM 3044 N N . THR A 1 406 ? 4.695 -20.477 24.990 1.00 90.62 406 THR A N 1
ATOM 3045 C CA . THR A 1 406 ? 5.254 -20.429 26.339 1.00 90.62 406 THR A CA 1
ATOM 3046 C C . THR A 1 406 ? 6.747 -20.784 26.376 1.00 90.62 406 THR A C 1
ATOM 3048 O O . THR A 1 406 ? 7.311 -20.916 27.473 1.00 90.62 406 THR A O 1
ATOM 3051 N N . ASP A 1 407 ? 7.391 -20.966 25.218 1.00 90.44 407 ASP A N 1
ATOM 3052 C CA . ASP A 1 407 ? 8.807 -21.302 25.036 1.00 90.44 407 ASP A CA 1
ATOM 3053 C C . ASP A 1 407 ? 9.500 -20.410 23.991 1.00 90.44 407 ASP A C 1
ATOM 3055 O O . ASP A 1 407 ? 9.791 -20.830 22.873 1.00 90.44 407 ASP A O 1
ATOM 3059 N N . ASN A 1 408 ? 9.982 -19.256 24.454 1.00 87.50 408 ASN A N 1
ATOM 3060 C CA . ASN A 1 408 ? 10.713 -18.278 23.643 1.00 87.50 408 ASN A CA 1
ATOM 3061 C C . ASN A 1 408 ? 12.033 -18.749 22.996 1.00 87.50 408 ASN A C 1
ATOM 3063 O O . ASN A 1 408 ? 12.803 -17.952 22.449 1.00 87.50 408 ASN A O 1
ATOM 3067 N N . THR A 1 409 ? 12.372 -20.035 23.105 1.00 87.38 409 THR A N 1
ATOM 3068 C CA . THR A 1 409 ? 13.558 -20.632 22.489 1.00 87.38 409 THR A CA 1
ATOM 3069 C C . THR A 1 409 ? 13.273 -21.384 21.194 1.00 87.38 409 THR A C 1
ATOM 3071 O O . THR A 1 409 ? 14.229 -21.836 20.544 1.00 87.38 409 THR A O 1
ATOM 3074 N N . ASP A 1 410 ? 12.007 -21.529 20.801 1.00 86.94 410 ASP A N 1
ATOM 3075 C CA . ASP A 1 410 ? 11.612 -22.255 19.594 1.00 86.94 410 ASP A CA 1
ATOM 3076 C C . ASP A 1 410 ? 11.274 -21.366 18.381 1.00 86.94 410 ASP A C 1
ATOM 3078 O O . ASP A 1 410 ? 11.097 -21.893 17.268 1.00 86.94 410 ASP A O 1
ATOM 3082 N N . ARG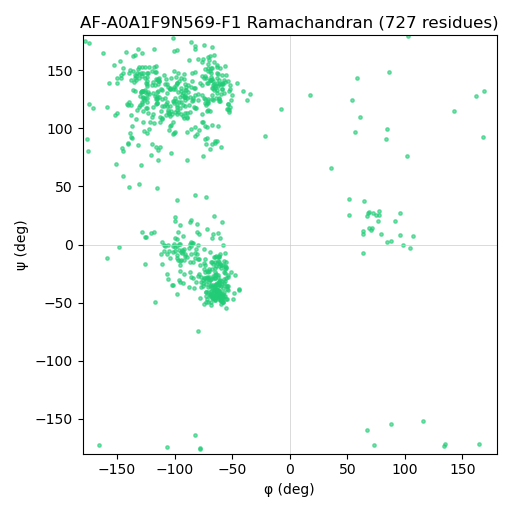 A 1 411 ? 11.392 -20.038 18.547 1.00 85.88 411 ARG A N 1
ATOM 3083 C CA . ARG A 1 411 ? 11.468 -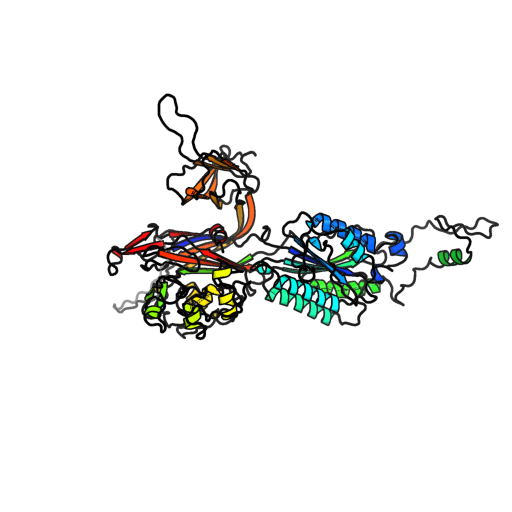19.049 17.465 1.00 85.88 411 ARG A CA 1
ATOM 3084 C C . ARG A 1 411 ? 12.340 -19.542 16.304 1.00 85.88 411 ARG A C 1
ATOM 3086 O O . ARG A 1 411 ? 13.493 -19.967 16.497 1.00 85.88 411 ARG A O 1
ATOM 3093 N N . PRO A 1 412 ? 11.872 -19.442 15.047 1.00 85.69 412 PRO A N 1
ATOM 3094 C CA . PRO A 1 412 ? 12.690 -19.782 13.893 1.00 85.69 412 PRO A CA 1
ATOM 3095 C C . PRO A 1 412 ? 13.991 -18.973 13.854 1.00 85.69 412 PRO A C 1
ATOM 3097 O O . PRO A 1 412 ? 13.982 -17.748 13.855 1.00 85.69 412 PRO A O 1
ATOM 3100 N N . ALA A 1 413 ? 15.130 -19.648 13.675 1.00 81.69 413 ALA A N 1
ATOM 3101 C CA . ALA A 1 413 ? 16.439 -18.989 13.569 1.00 81.69 413 ALA A CA 1
ATOM 3102 C C . ALA A 1 413 ? 16.587 -18.032 12.362 1.00 81.69 413 ALA A C 1
ATOM 3104 O O . ALA A 1 413 ? 17.596 -17.336 12.248 1.00 81.69 413 ALA A O 1
ATOM 3105 N N . SER A 1 414 ? 15.640 -18.051 11.418 1.00 80.00 414 SER A N 1
ATOM 3106 C CA . SER A 1 414 ? 15.547 -17.078 10.323 1.00 80.00 414 SER A CA 1
ATOM 3107 C C . SER A 1 414 ? 15.027 -15.718 10.780 1.00 80.00 414 SER A C 1
ATOM 3109 O O . SER A 1 414 ? 15.264 -14.734 10.085 1.00 80.00 414 SER A O 1
ATOM 3111 N N . CYS A 1 415 ? 14.338 -15.666 11.916 1.00 81.50 415 CYS A N 1
ATOM 3112 C CA . CYS A 1 415 ? 13.746 -14.454 12.439 1.00 81.50 415 CYS A CA 1
ATOM 3113 C C . CYS A 1 415 ? 14.762 -13.664 13.271 1.00 81.50 415 CYS A C 1
ATOM 3115 O O . CYS A 1 415 ? 15.487 -14.256 14.078 1.00 81.50 415 CYS A O 1
ATOM 3117 N N . PRO A 1 416 ? 14.848 -12.336 13.092 1.00 72.88 416 PRO A N 1
ATOM 3118 C CA . PRO A 1 416 ? 15.699 -11.502 13.928 1.00 72.88 416 PRO A CA 1
ATOM 3119 C C . PRO A 1 416 ? 15.255 -11.576 15.391 1.00 72.88 416 PRO A C 1
ATOM 3121 O O . PRO A 1 416 ? 14.064 -11.560 15.663 1.00 72.88 416 PRO A O 1
ATOM 3124 N N . ASP A 1 417 ? 16.194 -11.665 16.324 1.00 68.44 417 ASP A N 1
ATOM 3125 C CA . ASP A 1 417 ? 15.895 -11.723 17.759 1.00 68.44 417 ASP A CA 1
ATOM 3126 C C . ASP A 1 417 ? 15.434 -10.335 18.269 1.00 68.44 417 ASP A C 1
ATOM 3128 O O . ASP A 1 417 ? 16.215 -9.372 18.156 1.00 68.44 417 ASP A O 1
ATOM 3132 N N . PRO A 1 418 ? 14.205 -10.201 18.814 1.00 69.56 418 PRO A N 1
ATOM 3133 C CA . PRO A 1 418 ? 13.703 -8.930 19.337 1.00 69.56 418 PRO A CA 1
ATOM 3134 C C . PRO A 1 418 ? 14.540 -8.385 20.497 1.00 69.56 418 PRO A C 1
ATOM 3136 O O . PRO A 1 418 ? 14.724 -7.171 20.592 1.00 69.56 418 PRO A O 1
ATOM 3139 N N . GLU A 1 419 ? 15.134 -9.247 21.334 1.00 67.25 419 GLU A N 1
ATOM 3140 C CA . GLU A 1 419 ? 15.968 -8.836 22.475 1.00 67.25 419 GLU A CA 1
ATOM 3141 C C . GLU A 1 419 ? 17.262 -8.145 21.999 1.00 67.25 419 GLU A C 1
ATOM 3143 O O . GLU A 1 419 ? 17.822 -7.277 22.676 1.00 67.25 419 GLU A O 1
ATOM 3148 N N . ILE A 1 420 ? 17.732 -8.486 20.794 1.00 62.38 420 ILE A N 1
ATOM 3149 C CA . ILE A 1 420 ? 18.929 -7.894 20.181 1.00 62.38 420 ILE A CA 1
ATOM 3150 C C . ILE A 1 420 ? 18.613 -6.568 19.480 1.00 62.38 420 ILE A C 1
ATOM 3152 O O . ILE A 1 420 ? 19.450 -5.658 19.493 1.00 62.38 420 ILE A O 1
ATOM 3156 N N . LEU A 1 421 ? 17.449 -6.458 18.837 1.00 61.47 421 LEU A N 1
ATOM 3157 C CA . LEU A 1 421 ? 17.084 -5.292 18.027 1.00 61.47 421 LEU A CA 1
ATOM 3158 C C . LEU A 1 421 ? 16.319 -4.219 18.807 1.00 61.47 421 LEU A C 1
ATOM 3160 O O . LEU A 1 421 ? 16.400 -3.047 18.438 1.00 61.47 421 LEU A O 1
ATOM 3164 N N . GLY A 1 422 ? 15.620 -4.591 19.883 1.00 63.19 422 GLY A N 1
ATOM 3165 C CA . GLY A 1 422 ? 14.740 -3.699 20.644 1.00 63.19 422 GLY A CA 1
ATOM 3166 C C . GLY A 1 422 ? 13.537 -3.181 19.847 1.00 63.19 422 GLY A C 1
ATOM 3167 O O . GLY A 1 422 ? 12.870 -2.265 20.315 1.00 63.19 422 GLY A O 1
ATOM 3168 N N . ILE A 1 423 ? 13.315 -3.727 18.648 1.00 67.00 423 ILE A N 1
ATOM 3169 C CA . ILE A 1 423 ? 12.189 -3.493 17.742 1.00 67.00 423 ILE A CA 1
ATOM 3170 C C . ILE A 1 423 ? 11.906 -4.805 17.004 1.00 67.00 423 ILE A C 1
ATOM 3172 O O . ILE A 1 423 ? 12.849 -5.529 16.657 1.00 67.00 423 ILE A O 1
ATOM 3176 N N . ILE A 1 424 ? 10.634 -5.096 16.752 1.00 74.94 424 ILE A N 1
ATOM 3177 C CA . ILE A 1 424 ? 10.211 -6.177 15.863 1.00 74.94 424 ILE A CA 1
ATOM 3178 C C . ILE A 1 424 ? 9.966 -5.522 14.496 1.00 74.94 424 ILE A C 1
ATOM 3180 O O . ILE A 1 424 ? 9.169 -4.594 14.423 1.00 74.94 424 ILE A O 1
ATOM 3184 N N . PRO A 1 425 ? 10.710 -5.887 13.437 1.00 79.81 425 PRO A N 1
ATOM 3185 C CA . PRO A 1 425 ? 10.528 -5.257 12.139 1.00 79.81 425 PRO A CA 1
ATOM 3186 C C . PRO A 1 425 ? 9.198 -5.702 11.520 1.00 79.81 425 PRO A C 1
ATOM 3188 O O . PRO A 1 425 ? 8.996 -6.894 11.315 1.00 79.81 425 PRO A O 1
ATOM 3191 N N . ASP A 1 426 ? 8.341 -4.732 11.230 1.00 83.62 426 ASP A N 1
ATOM 3192 C CA . ASP A 1 426 ? 7.229 -4.817 10.283 1.00 83.62 426 ASP A CA 1
ATOM 3193 C C . ASP A 1 426 ? 7.604 -3.883 9.129 1.00 83.62 426 ASP A C 1
ATOM 3195 O O . ASP A 1 426 ? 7.697 -2.655 9.279 1.00 83.62 426 ASP A O 1
ATOM 3199 N N . GLN A 1 427 ? 7.995 -4.469 8.003 1.00 81.19 427 GLN A N 1
ATOM 3200 C CA . GLN A 1 427 ? 8.520 -3.696 6.897 1.00 81.19 427 GLN A CA 1
ATOM 3201 C C . GLN A 1 427 ? 7.388 -2.908 6.203 1.00 81.19 427 GLN A C 1
ATOM 3203 O O . GLN A 1 427 ? 7.603 -1.743 5.833 1.00 81.19 427 GLN A O 1
ATOM 3208 N N . ASP A 1 428 ? 6.230 -3.525 5.950 1.00 82.75 428 ASP A N 1
ATOM 3209 C CA . ASP A 1 428 ? 5.174 -2.962 5.096 1.00 82.75 428 ASP A CA 1
ATOM 3210 C C . ASP A 1 428 ? 4.006 -2.302 5.836 1.00 82.75 428 ASP A C 1
ATOM 3212 O O . ASP A 1 428 ? 3.207 -1.601 5.197 1.00 82.75 428 ASP A O 1
ATOM 3216 N N . LEU A 1 429 ? 4.053 -2.350 7.167 1.00 83.19 429 LEU A N 1
ATOM 3217 C CA . LEU A 1 429 ? 3.190 -1.654 8.115 1.00 83.19 429 LEU A CA 1
ATOM 3218 C C . LEU A 1 429 ? 1.736 -2.114 8.029 1.00 83.19 429 LEU A C 1
ATOM 3220 O O . LEU A 1 429 ? 0.813 -1.291 8.123 1.00 83.19 429 LEU A O 1
ATOM 3224 N N . ASP A 1 430 ? 1.530 -3.408 7.801 1.00 86.31 430 ASP A N 1
ATOM 3225 C CA . ASP A 1 430 ? 0.209 -4.022 7.754 1.00 86.31 430 ASP A CA 1
ATOM 3226 C C . ASP A 1 430 ? -0.254 -4.605 9.101 1.00 86.31 430 ASP A C 1
ATOM 3228 O O . ASP A 1 430 ? -1.446 -4.904 9.217 1.00 86.31 430 ASP A O 1
ATOM 3232 N N . LEU A 1 431 ? 0.621 -4.607 10.124 1.00 86.81 431 LEU A N 1
ATOM 3233 C CA . LEU A 1 431 ? 0.473 -5.170 11.479 1.00 86.81 431 LEU A CA 1
ATOM 3234 C C . LEU A 1 431 ? 0.880 -6.643 11.647 1.00 86.81 431 LEU A C 1
ATOM 3236 O O . LEU A 1 431 ? 0.728 -7.167 12.751 1.00 86.81 431 LEU A O 1
ATOM 3240 N N . LEU A 1 432 ? 1.395 -7.307 10.613 1.00 88.31 432 LEU A N 1
ATOM 3241 C CA . LEU A 1 432 ? 2.160 -8.544 10.762 1.00 88.31 432 LEU A CA 1
ATOM 3242 C C . LEU A 1 432 ? 3.643 -8.222 10.681 1.00 88.31 432 LEU A C 1
ATOM 3244 O O . LEU A 1 432 ? 4.102 -7.520 9.788 1.00 88.31 432 LEU A O 1
ATOM 3248 N N . ASN A 1 433 ? 4.428 -8.770 11.602 1.00 86.81 433 ASN A N 1
ATOM 3249 C CA . ASN A 1 433 ? 5.867 -8.571 11.513 1.00 86.81 433 ASN A CA 1
ATOM 3250 C C . ASN A 1 433 ? 6.538 -9.507 10.494 1.00 86.81 433 ASN A C 1
ATOM 3252 O O . ASN A 1 433 ? 6.057 -10.610 10.228 1.00 86.81 433 ASN A O 1
ATOM 3256 N N . ASP A 1 434 ? 7.737 -9.141 10.027 1.00 86.31 434 ASP A N 1
ATOM 3257 C CA . ASP A 1 434 ? 8.480 -9.868 8.985 1.00 86.31 434 ASP A CA 1
ATOM 3258 C C . ASP A 1 434 ? 8.675 -11.371 9.304 1.00 86.31 434 ASP A C 1
ATOM 3260 O O . ASP A 1 434 ? 8.858 -12.206 8.408 1.00 86.31 434 ASP A O 1
ATOM 3264 N N . CYS A 1 435 ? 8.717 -11.736 10.595 1.00 87.50 435 CYS A N 1
ATOM 3265 C CA . CYS A 1 435 ? 8.838 -13.129 11.025 1.00 87.50 435 CYS A CA 1
ATOM 3266 C C . CYS A 1 435 ? 7.506 -13.878 10.911 1.00 87.50 435 CYS A C 1
ATOM 3268 O O . CYS A 1 435 ? 7.485 -14.996 10.383 1.00 87.50 435 CYS A O 1
ATOM 3270 N N . GLU A 1 436 ? 6.416 -13.272 11.383 1.00 89.81 436 GLU A N 1
ATOM 3271 C CA . GLU A 1 436 ? 5.056 -13.801 11.254 1.00 89.81 436 GLU A CA 1
ATOM 3272 C C . GLU A 1 436 ? 4.686 -13.999 9.788 1.00 89.81 436 GLU A C 1
ATOM 3274 O O . GLU A 1 436 ? 4.220 -15.074 9.404 1.00 89.81 436 GLU A O 1
ATOM 3279 N N . GLU A 1 437 ? 5.002 -13.028 8.938 1.00 91.19 437 GLU A N 1
ATOM 3280 C CA . GLU A 1 437 ? 4.759 -13.120 7.504 1.00 91.19 437 GLU A CA 1
ATOM 3281 C C . GLU A 1 437 ? 5.542 -14.259 6.844 1.00 91.19 437 GLU A C 1
ATOM 3283 O O . GLU A 1 437 ? 5.008 -15.067 6.075 1.00 91.19 437 GLU A O 1
ATOM 3288 N N . GLY A 1 438 ? 6.820 -14.400 7.210 1.00 89.06 438 GLY A N 1
ATOM 3289 C CA . GLY A 1 438 ? 7.660 -15.501 6.745 1.00 89.06 438 GLY A CA 1
ATOM 3290 C C . GLY A 1 438 ? 7.111 -16.878 7.136 1.00 89.06 438 GLY A C 1
ATOM 3291 O O . GLY A 1 438 ? 7.297 -17.853 6.396 1.00 89.06 438 GLY A O 1
ATOM 3292 N N . LEU A 1 439 ? 6.421 -16.967 8.275 1.00 89.88 439 LEU A N 1
ATOM 3293 C CA . LEU A 1 439 ? 5.719 -18.170 8.707 1.00 89.88 439 LEU A CA 1
ATOM 3294 C C . LEU A 1 439 ? 4.431 -18.369 7.894 1.00 89.88 439 LEU A C 1
ATOM 3296 O O . LEU A 1 439 ? 4.265 -19.439 7.299 1.00 89.88 439 LEU A O 1
ATOM 3300 N N . LEU A 1 440 ? 3.581 -17.342 7.786 1.00 90.94 440 LEU A N 1
ATOM 3301 C CA . LEU A 1 440 ? 2.312 -17.350 7.039 1.00 90.94 440 LEU A CA 1
ATOM 3302 C C . LEU A 1 440 ? 2.477 -17.497 5.518 1.00 90.94 440 LEU A C 1
ATOM 3304 O O . LEU A 1 440 ? 1.509 -17.820 4.832 1.00 90.94 440 LEU A O 1
ATOM 3308 N N . GLN A 1 441 ? 3.707 -17.376 5.010 1.00 91.75 441 GLN A N 1
ATOM 3309 C CA . GLN A 1 441 ? 4.050 -17.371 3.582 1.00 91.75 441 GLN A CA 1
ATOM 3310 C C . GLN A 1 441 ? 3.515 -16.144 2.840 1.00 91.75 441 GLN A C 1
ATOM 3312 O O . GLN A 1 441 ? 3.341 -16.196 1.618 1.00 91.75 441 GLN A O 1
ATOM 3317 N N . THR A 1 442 ? 3.299 -15.058 3.576 1.00 91.50 442 THR A N 1
ATOM 3318 C CA . THR A 1 442 ? 3.018 -13.732 3.038 1.00 91.50 442 THR A CA 1
ATOM 3319 C C . THR A 1 442 ? 4.321 -13.001 2.718 1.00 91.50 442 THR A C 1
ATOM 3321 O O . THR A 1 442 ? 5.426 -13.544 2.866 1.00 91.50 442 THR A O 1
ATOM 3324 N N . SER A 1 443 ? 4.207 -11.825 2.119 1.00 88.25 443 SER A N 1
ATOM 3325 C CA . SER A 1 443 ? 5.321 -11.048 1.604 1.00 88.25 443 SER A CA 1
ATOM 3326 C C . SER A 1 443 ? 5.600 -9.852 2.513 1.00 88.25 443 SER A C 1
ATOM 3328 O O . SER A 1 443 ? 4.844 -8.899 2.374 1.00 88.25 443 SER A O 1
ATOM 3330 N N . PRO A 1 444 ? 6.784 -9.777 3.167 1.00 86.38 444 PRO A N 1
ATOM 3331 C CA . PRO A 1 444 ? 7.205 -8.657 4.027 1.00 86.38 444 PRO A CA 1
ATOM 3332 C C . PRO A 1 444 ? 7.417 -7.313 3.356 1.00 86.38 444 PRO A C 1
ATOM 3334 O O . PRO A 1 444 ? 8.269 -6.534 3.728 1.00 86.38 444 PRO A O 1
ATOM 3337 N N . SER A 1 445 ? 6.780 -7.054 2.234 1.00 83.06 445 SER A N 1
ATOM 3338 C CA . SER A 1 445 ? 6.930 -5.810 1.489 1.00 83.06 445 SER A CA 1
ATOM 3339 C C . SER A 1 445 ? 5.653 -5.413 0.763 1.00 83.06 445 SER A C 1
ATOM 3341 O O . SER A 1 445 ? 5.644 -4.381 0.074 1.00 83.06 445 SER A O 1
ATOM 3343 N N . ILE A 1 446 ? 4.619 -6.250 0.871 1.00 86.06 446 ILE A N 1
ATOM 3344 C CA . ILE A 1 446 ? 3.347 -6.156 0.177 1.00 86.06 446 ILE A CA 1
ATOM 3345 C C . ILE A 1 446 ? 2.251 -6.480 1.206 1.00 86.06 446 ILE A C 1
ATOM 3347 O O . ILE A 1 446 ? 1.966 -7.657 1.379 1.00 86.06 446 ILE A O 1
ATOM 3351 N N . PRO A 1 447 ? 1.555 -5.461 1.747 1.00 88.44 447 PRO A N 1
ATOM 3352 C CA . PRO A 1 447 ? 0.530 -5.634 2.784 1.00 88.44 447 PRO A CA 1
ATOM 3353 C C . PRO A 1 447 ? -0.689 -6.496 2.419 1.00 88.44 447 PRO A C 1
ATOM 3355 O O . PRO A 1 447 ? -1.599 -6.641 3.218 1.00 88.44 447 PRO A O 1
ATOM 3358 N N . ASP A 1 448 ? -0.818 -6.895 1.156 1.00 91.06 448 ASP A N 1
ATOM 3359 C CA . ASP A 1 448 ? -1.947 -7.621 0.552 1.00 91.06 448 ASP A CA 1
ATOM 3360 C C . ASP A 1 448 ? -1.299 -8.556 -0.477 1.00 91.06 448 ASP A C 1
ATOM 3362 O O . ASP A 1 448 ? -1.117 -8.193 -1.652 1.00 91.06 448 ASP A O 1
ATOM 3366 N N . THR A 1 449 ? -0.776 -9.686 0.009 1.00 90.12 449 THR A N 1
ATOM 3367 C CA . THR A 1 449 ? 0.154 -10.555 -0.726 1.00 90.12 449 THR A CA 1
ATOM 3368 C C . THR A 1 449 ? -0.480 -11.130 -1.985 1.00 90.12 449 THR A C 1
ATOM 3370 O O . THR A 1 449 ? 0.190 -11.257 -3.022 1.00 90.12 449 THR A O 1
ATOM 3373 N N . ASP A 1 450 ? -1.755 -11.498 -1.917 1.00 90.69 450 ASP A N 1
ATOM 3374 C CA . ASP A 1 450 ? -2.482 -12.075 -3.043 1.00 90.69 450 ASP A CA 1
ATOM 3375 C C . ASP A 1 450 ? -3.223 -11.040 -3.903 1.00 90.69 450 ASP A C 1
ATOM 3377 O O . ASP A 1 450 ? -3.563 -11.329 -5.058 1.00 90.69 450 ASP A O 1
ATOM 3381 N N . GLY A 1 451 ? -3.354 -9.810 -3.409 1.00 89.69 451 GLY A N 1
ATOM 3382 C CA . GLY A 1 451 ? -3.884 -8.686 -4.150 1.00 89.69 451 GLY A CA 1
ATOM 3383 C C . GLY A 1 451 ? -5.403 -8.694 -4.268 1.00 89.69 451 GLY A C 1
ATOM 3384 O O . GLY A 1 451 ? -5.913 -8.131 -5.245 1.00 89.69 451 GLY A O 1
ATOM 3385 N N . ASP A 1 452 ? -6.152 -9.255 -3.324 1.00 91.12 452 ASP A N 1
ATOM 3386 C CA . ASP A 1 452 ? -7.622 -9.302 -3.360 1.00 91.12 452 ASP A CA 1
ATOM 3387 C C . ASP A 1 452 ? -8.307 -8.051 -2.759 1.00 91.12 452 ASP A C 1
ATOM 3389 O O . ASP A 1 452 ? -9.474 -7.762 -3.054 1.00 91.12 452 ASP A O 1
ATOM 3393 N N . GLY A 1 453 ? -7.552 -7.237 -2.011 1.00 90.00 453 GLY A N 1
ATOM 3394 C CA . GLY A 1 453 ? -8.012 -6.016 -1.344 1.00 90.00 453 GLY A CA 1
ATOM 3395 C C . GLY A 1 453 ? -8.219 -6.122 0.168 1.00 90.00 453 GLY A C 1
ATOM 3396 O O . GLY A 1 453 ? -8.544 -5.090 0.771 1.00 90.00 453 GLY A O 1
ATOM 3397 N N . LEU A 1 454 ? -8.031 -7.297 0.761 1.00 92.50 454 LEU A N 1
ATOM 3398 C CA . LEU A 1 454 ? -7.936 -7.558 2.192 1.00 92.50 454 LEU A CA 1
ATOM 3399 C C . LEU A 1 454 ? -6.445 -7.662 2.570 1.00 92.50 454 LEU A C 1
ATOM 3401 O O . LEU A 1 454 ? -5.724 -8.435 1.966 1.00 92.50 454 LEU A O 1
ATOM 3405 N N . PRO A 1 455 ? -5.946 -6.851 3.517 1.00 92.62 455 PRO A N 1
ATOM 3406 C CA . PRO A 1 455 ? -4.551 -6.960 3.947 1.00 92.62 455 PRO A CA 1
ATOM 3407 C C . PRO A 1 455 ? -4.246 -8.253 4.711 1.00 92.62 455 PRO A C 1
ATOM 3409 O O . PRO A 1 455 ? -5.122 -8.751 5.426 1.00 92.62 455 PRO A O 1
ATOM 3412 N N . ASP A 1 456 ? -3.002 -8.727 4.650 1.00 93.00 456 ASP A N 1
ATOM 3413 C CA . ASP A 1 456 ? -2.585 -10.025 5.192 1.00 93.00 456 ASP A CA 1
ATOM 3414 C C . ASP A 1 456 ? -2.883 -10.135 6.699 1.00 93.00 456 ASP A C 1
ATOM 3416 O O . ASP A 1 456 ? -3.440 -11.140 7.159 1.00 93.00 456 ASP A O 1
ATOM 3420 N N . ALA A 1 457 ? -2.622 -9.075 7.473 1.00 91.12 457 ALA A N 1
ATOM 3421 C CA . ALA A 1 457 ? -2.981 -9.011 8.894 1.00 91.12 457 ALA A CA 1
ATOM 3422 C C . ALA A 1 457 ? -4.493 -9.122 9.152 1.00 91.12 457 ALA A C 1
ATOM 3424 O O . ALA A 1 457 ? -4.941 -9.822 10.067 1.00 91.12 457 ALA A O 1
ATOM 3425 N N . LEU A 1 458 ? -5.314 -8.446 8.341 1.00 93.19 458 LEU A N 1
ATOM 3426 C CA . LEU A 1 458 ? -6.775 -8.489 8.460 1.00 93.19 458 LEU A CA 1
ATOM 3427 C C . LEU A 1 458 ? -7.303 -9.889 8.144 1.00 93.19 458 LEU A C 1
ATOM 3429 O O . LEU A 1 458 ? -8.195 -10.406 8.827 1.00 93.19 458 LEU A O 1
ATOM 3433 N N . GLU A 1 459 ? -6.746 -10.511 7.118 1.00 94.25 459 GLU A N 1
ATOM 3434 C CA . GLU A 1 459 ? -7.050 -11.880 6.740 1.00 94.25 459 GLU A CA 1
ATOM 3435 C C . GLU A 1 459 ? -6.646 -12.879 7.823 1.00 94.25 459 GLU A C 1
ATOM 3437 O O . GLU A 1 459 ? -7.435 -13.750 8.214 1.00 94.25 459 GLU A O 1
ATOM 3442 N N . PHE A 1 460 ? -5.458 -12.700 8.403 1.00 92.50 460 PHE A N 1
ATOM 3443 C CA . PHE A 1 460 ? -4.989 -13.494 9.528 1.00 92.50 460 PHE A CA 1
ATOM 3444 C C . PHE A 1 460 ? -5.925 -13.376 10.736 1.00 92.50 460 PHE A C 1
ATOM 3446 O O . PHE A 1 460 ? -6.350 -14.408 11.269 1.00 92.50 460 PHE A O 1
ATOM 3453 N N . MET A 1 461 ? -6.325 -12.162 11.134 1.00 89.94 461 MET A N 1
ATOM 3454 C CA . MET A 1 461 ? -7.248 -11.919 12.254 1.00 89.94 461 MET A CA 1
ATOM 3455 C C . MET A 1 461 ? -8.643 -12.513 12.004 1.00 89.94 461 MET A C 1
ATOM 3457 O O . MET A 1 461 ? -9.215 -13.183 12.879 1.00 89.94 461 MET A O 1
ATOM 3461 N N . SER A 1 462 ? -9.165 -12.343 10.788 1.00 91.31 462 SER A N 1
ATOM 3462 C CA . SER A 1 462 ? -10.490 -12.828 10.380 1.00 91.31 462 SER A CA 1
ATOM 3463 C C . SER A 1 462 ? -10.527 -14.315 10.002 1.00 91.31 462 SER A C 1
ATOM 3465 O O . SER A 1 462 ? -11.599 -14.913 9.941 1.00 91.31 462 SER A O 1
ATOM 3467 N N . SER A 1 463 ? -9.372 -14.980 9.912 1.00 91.06 463 SER A N 1
ATOM 3468 C CA . SER A 1 463 ? -9.225 -16.407 9.576 1.00 91.06 463 SER A CA 1
ATOM 3469 C C . SER A 1 463 ? -9.503 -16.761 8.101 1.00 91.06 463 SER A C 1
ATOM 3471 O O . SER A 1 463 ? -9.891 -17.909 7.814 1.00 91.06 463 SER A O 1
ATOM 3473 N N . THR A 1 464 ? -9.298 -15.816 7.176 1.00 93.88 464 THR A N 1
ATOM 3474 C CA . THR A 1 464 ? -9.248 -16.065 5.720 1.00 93.88 464 THR A CA 1
ATOM 3475 C C . THR A 1 464 ? -7.854 -16.562 5.302 1.00 93.88 464 THR A C 1
ATOM 3477 O O . THR A 1 464 ? -7.142 -17.132 6.139 1.00 93.88 464 THR A O 1
ATOM 3480 N N . VAL A 1 465 ? -7.502 -16.528 4.014 1.00 94.31 465 VAL A N 1
ATOM 3481 C CA . VAL A 1 465 ? -6.252 -17.087 3.482 1.00 94.31 465 VAL A CA 1
ATOM 3482 C C . VAL A 1 465 ? -5.446 -15.998 2.755 1.00 94.31 465 VAL A C 1
ATOM 3484 O O . VAL A 1 465 ? -5.631 -15.872 1.550 1.00 94.31 465 VAL A O 1
ATOM 3487 N N . PRO A 1 466 ? -4.425 -15.399 3.414 1.00 93.50 466 PRO A N 1
ATOM 3488 C CA . PRO A 1 466 ? -3.597 -14.288 2.893 1.00 93.50 466 PRO A CA 1
ATOM 3489 C C . PRO A 1 466 ? -2.831 -14.499 1.572 1.00 93.50 466 PRO A C 1
ATOM 3491 O O . PRO A 1 466 ? -2.008 -13.700 1.146 1.00 93.50 466 PRO A O 1
ATOM 3494 N N . THR A 1 467 ? -2.949 -15.678 0.969 1.00 93.50 467 THR A N 1
ATOM 3495 C CA . THR A 1 467 ? -2.135 -16.107 -0.182 1.00 93.50 467 THR A CA 1
ATOM 3496 C C . THR A 1 467 ? -2.998 -16.610 -1.337 1.00 93.50 467 THR A C 1
ATOM 3498 O O . THR A 1 467 ? -2.493 -17.246 -2.271 1.00 93.50 467 THR A O 1
ATOM 3501 N N . SER A 1 468 ? -4.312 -16.395 -1.273 1.00 94.12 468 SER A N 1
ATOM 3502 C CA . SER A 1 468 ? -5.293 -16.974 -2.177 1.00 94.12 468 SER A CA 1
ATOM 3503 C C . SER A 1 468 ? -6.460 -16.024 -2.462 1.00 94.12 468 SER A C 1
ATOM 3505 O O . SER A 1 468 ? -7.569 -16.288 -2.014 1.00 94.12 468 SER A O 1
ATOM 3507 N N . ALA A 1 469 ? -6.277 -15.100 -3.406 1.00 92.12 469 ALA A N 1
ATOM 3508 C CA . ALA A 1 469 ? -7.274 -14.078 -3.747 1.00 92.12 469 ALA A CA 1
ATOM 3509 C C . ALA A 1 469 ? -8.681 -14.589 -4.133 1.00 92.12 469 ALA A C 1
ATOM 3511 O O . ALA A 1 469 ? -9.667 -13.851 -4.117 1.00 92.12 469 ALA A O 1
ATOM 3512 N N . ASP A 1 470 ? -8.798 -15.858 -4.537 1.00 93.75 470 ASP A N 1
ATOM 3513 C CA . ASP A 1 470 ? -10.090 -16.486 -4.825 1.00 93.75 470 ASP A CA 1
ATOM 3514 C C . ASP A 1 470 ? -10.931 -16.730 -3.556 1.00 93.75 470 ASP A C 1
ATOM 3516 O O . ASP A 1 470 ? -12.152 -16.896 -3.655 1.00 93.75 470 ASP A O 1
ATOM 3520 N N . ASP A 1 471 ? -10.310 -16.804 -2.376 1.00 94.69 471 ASP A N 1
ATOM 3521 C CA . ASP A 1 471 ? -10.960 -17.207 -1.132 1.00 94.69 471 ASP A CA 1
ATOM 3522 C C . ASP A 1 471 ? -11.971 -16.171 -0.639 1.00 94.69 471 ASP A C 1
ATOM 3524 O O . ASP A 1 471 ? -13.029 -16.540 -0.132 1.00 94.69 471 ASP A O 1
ATOM 3528 N N . ARG A 1 472 ? -11.728 -14.899 -0.933 1.00 93.94 472 ARG A N 1
ATOM 3529 C CA . ARG A 1 472 ? -12.643 -13.774 -0.784 1.00 93.94 472 ARG A CA 1
ATOM 3530 C C . ARG A 1 472 ? -14.062 -14.054 -1.269 1.00 93.94 472 ARG A C 1
ATOM 3532 O O . ARG A 1 472 ? -15.041 -13.578 -0.689 1.00 93.94 472 ARG A O 1
ATOM 3539 N N . LEU A 1 473 ? -14.167 -14.790 -2.379 1.00 94.75 473 LEU A N 1
ATOM 3540 C CA . LEU A 1 473 ? -15.418 -15.122 -3.067 1.00 94.75 473 LEU A CA 1
ATOM 3541 C C . LEU A 1 473 ? -16.007 -16.467 -2.625 1.00 94.75 473 LEU A C 1
ATOM 3543 O O . LEU A 1 473 ? -17.105 -16.826 -3.065 1.00 94.75 473 LEU A O 1
ATOM 3547 N N . LEU A 1 474 ? -15.276 -17.232 -1.818 1.00 96.50 474 LEU A N 1
ATOM 3548 C CA . LEU A 1 474 ? -15.741 -18.488 -1.248 1.00 96.50 474 LEU A CA 1
ATOM 3549 C C . LEU A 1 474 ? -16.596 -18.231 -0.005 1.00 96.50 474 LEU A C 1
ATOM 3551 O O . LEU A 1 474 ? -16.667 -17.124 0.510 1.00 96.50 474 LEU A O 1
ATOM 3555 N N . ASP A 1 475 ? -17.266 -19.286 0.435 1.00 96.19 475 ASP A N 1
ATOM 3556 C CA . ASP A 1 475 ? -18.062 -19.353 1.659 1.00 96.19 475 ASP A CA 1
ATOM 3557 C C . ASP A 1 475 ? -17.516 -20.562 2.426 1.00 96.19 475 ASP A C 1
ATOM 3559 O O . ASP A 1 475 ? -17.756 -21.720 2.051 1.00 96.19 475 ASP A O 1
ATOM 3563 N N . PHE A 1 476 ? -16.631 -20.303 3.389 1.00 95.75 476 PHE A N 1
ATOM 3564 C CA . PHE A 1 476 ? -15.876 -21.359 4.061 1.00 95.75 476 PHE A CA 1
ATOM 3565 C C . PHE A 1 476 ? -16.724 -22.207 5.007 1.00 95.75 476 PHE A C 1
ATOM 3567 O O . PHE A 1 476 ? -16.400 -23.387 5.203 1.00 95.75 476 PHE A O 1
ATOM 3574 N N . ASP A 1 477 ? -17.792 -21.658 5.576 1.00 94.19 477 ASP A N 1
ATOM 3575 C CA . ASP A 1 477 ? -18.628 -22.342 6.563 1.00 94.19 477 ASP A CA 1
ATOM 3576 C C . ASP A 1 477 ? -20.005 -22.790 6.034 1.00 94.19 477 ASP A C 1
ATOM 3578 O O . ASP A 1 477 ? -20.699 -23.593 6.679 1.00 94.19 477 ASP A O 1
ATOM 3582 N N . GLY A 1 478 ? -20.360 -22.366 4.822 1.00 94.88 478 GLY A N 1
ATOM 3583 C CA . GLY A 1 478 ? -21.559 -22.755 4.095 1.00 94.88 478 GLY A CA 1
ATOM 3584 C C . GLY A 1 478 ? -22.837 -22.072 4.576 1.00 94.88 478 GLY A C 1
ATOM 3585 O O . GLY A 1 478 ? -23.914 -22.675 4.440 1.00 94.88 478 GLY A O 1
ATOM 3586 N N . ASP A 1 479 ? -22.761 -20.892 5.190 1.00 92.12 479 ASP A N 1
ATOM 3587 C CA . ASP A 1 479 ? -23.932 -20.155 5.672 1.00 92.12 479 ASP A CA 1
ATOM 3588 C C . ASP A 1 479 ? -24.613 -19.263 4.615 1.00 92.12 479 ASP A C 1
ATOM 3590 O O . ASP A 1 479 ? -25.758 -18.825 4.805 1.00 92.12 479 ASP A O 1
ATOM 3594 N N . GLY A 1 480 ? -23.981 -19.124 3.447 1.00 92.81 480 GLY A N 1
ATOM 3595 C CA . GLY A 1 480 ? -24.483 -18.398 2.288 1.00 92.81 480 GLY A CA 1
ATOM 3596 C C . GLY A 1 480 ? -23.982 -16.960 2.167 1.00 92.81 480 GLY A C 1
ATOM 3597 O O . GLY A 1 480 ? -24.494 -16.243 1.298 1.00 92.81 480 GLY A O 1
ATOM 3598 N N . ILE A 1 481 ? -23.031 -16.537 2.999 1.00 93.50 481 ILE A N 1
ATOM 3599 C CA . ILE A 1 481 ? -22.315 -15.263 2.896 1.00 93.50 481 ILE A CA 1
ATOM 3600 C C . ILE A 1 481 ? -20.886 -15.559 2.415 1.00 93.50 481 ILE A C 1
ATOM 3602 O O . ILE A 1 481 ? -20.322 -16.600 2.720 1.00 93.50 481 ILE A O 1
ATOM 3606 N N . ALA A 1 482 ? -20.334 -14.698 1.558 1.00 95.88 482 ALA A N 1
ATOM 3607 C CA . ALA A 1 482 ? -18.956 -14.868 1.098 1.00 95.88 482 ALA A CA 1
ATOM 3608 C C . ALA A 1 482 ? -17.970 -14.306 2.131 1.00 95.88 482 ALA A C 1
ATOM 3610 O O . ALA A 1 482 ? -18.259 -13.271 2.736 1.00 95.88 482 ALA A O 1
ATOM 3611 N N . ASN A 1 483 ? -16.780 -14.899 2.224 1.00 95.31 483 ASN A N 1
ATOM 3612 C CA . ASN A 1 483 ? -15.745 -14.552 3.196 1.00 95.31 483 ASN A CA 1
ATOM 3613 C C . ASN A 1 483 ? -15.474 -13.035 3.255 1.00 95.31 483 ASN A C 1
ATOM 3615 O O . ASN A 1 483 ? -15.495 -12.454 4.335 1.00 95.31 483 ASN A O 1
ATOM 3619 N N . ALA A 1 484 ? -15.317 -12.339 2.119 1.00 94.06 484 ALA A N 1
ATOM 3620 C CA . ALA A 1 484 ? -15.133 -10.878 2.143 1.00 94.06 484 ALA A CA 1
ATOM 3621 C C . ALA A 1 484 ? -16.308 -10.107 2.735 1.00 94.06 484 ALA A C 1
ATOM 3623 O O . ALA A 1 484 ? -16.116 -9.095 3.405 1.00 94.06 484 ALA A O 1
ATOM 3624 N N . GLU A 1 485 ? -17.534 -10.519 2.418 1.00 94.12 485 GLU A N 1
ATOM 3625 C CA . GLU A 1 485 ? -18.726 -9.838 2.916 1.00 94.12 485 GLU A CA 1
ATOM 3626 C C . GLU A 1 485 ? -18.850 -10.002 4.435 1.00 94.12 485 GLU A C 1
ATOM 3628 O O . GLU A 1 485 ? -19.378 -9.108 5.104 1.00 94.12 485 GLU A O 1
ATOM 3633 N N . GLU A 1 486 ? -18.329 -11.104 4.969 1.00 94.62 486 GLU A N 1
ATOM 3634 C CA . GLU A 1 486 ? -18.204 -11.346 6.400 1.00 94.62 486 GLU A CA 1
ATOM 3635 C C . GLU A 1 486 ? -17.113 -10.492 7.037 1.00 94.62 486 GLU A C 1
ATOM 3637 O O . GLU A 1 486 ? -17.406 -9.764 7.985 1.00 94.62 486 GLU A O 1
ATOM 3642 N N . VAL A 1 487 ? -15.903 -10.473 6.466 1.00 94.94 487 VAL A N 1
ATOM 3643 C CA . VAL A 1 487 ? -14.794 -9.620 6.937 1.00 94.94 487 VAL A CA 1
ATOM 3644 C C . VAL A 1 487 ? -15.212 -8.146 6.968 1.00 94.94 487 VAL A C 1
ATOM 3646 O O . VAL A 1 487 ? -15.066 -7.474 7.987 1.00 94.94 487 VAL A O 1
ATOM 3649 N N . LEU A 1 488 ? -15.838 -7.648 5.895 1.00 93.31 488 LEU A N 1
ATOM 3650 C CA . LEU A 1 488 ? -16.352 -6.273 5.806 1.00 93.31 488 LEU A CA 1
ATOM 3651 C C . LEU A 1 488 ? -17.445 -5.957 6.837 1.00 93.31 488 LEU A C 1
ATOM 3653 O O . LEU A 1 488 ? -17.656 -4.792 7.184 1.00 93.31 488 LEU A O 1
ATOM 3657 N N . ALA A 1 489 ? -18.171 -6.979 7.287 1.00 92.88 489 ALA A N 1
ATOM 3658 C CA . ALA A 1 489 ? -19.214 -6.869 8.296 1.00 92.88 489 ALA A CA 1
ATOM 3659 C C . ALA A 1 489 ? -18.726 -7.253 9.701 1.00 92.88 489 ALA A C 1
ATOM 3661 O O . ALA A 1 489 ? -19.551 -7.276 10.614 1.00 92.88 489 ALA A O 1
ATOM 3662 N N . HIS A 1 490 ? -17.435 -7.536 9.896 1.00 93.31 490 HIS A N 1
ATOM 3663 C CA . HIS A 1 490 ? -16.880 -8.052 11.152 1.00 93.31 490 HIS A CA 1
ATOM 3664 C C . HIS A 1 490 ? -17.631 -9.287 11.688 1.00 93.31 490 HIS A C 1
ATOM 3666 O O . HIS A 1 490 ? -17.907 -9.408 12.886 1.00 93.31 490 HIS A O 1
ATOM 3672 N N . THR A 1 491 ? -18.041 -10.176 10.779 1.00 92.44 491 THR A N 1
ATOM 3673 C CA . THR A 1 491 ? -18.525 -11.529 11.103 1.00 92.44 491 THR A CA 1
ATOM 3674 C C . THR A 1 491 ? -17.426 -12.553 10.830 1.00 92.44 491 THR A C 1
ATOM 3676 O O . THR A 1 491 ? -16.318 -12.173 10.449 1.00 92.44 491 THR A O 1
ATOM 3679 N N . ASN A 1 492 ? -17.667 -13.833 11.114 1.00 92.00 492 ASN A N 1
ATOM 3680 C CA . ASN A 1 492 ? -16.604 -14.833 11.136 1.00 92.00 492 ASN A CA 1
ATOM 3681 C C . ASN A 1 492 ? -16.724 -15.848 9.984 1.00 92.00 492 ASN A C 1
ATOM 3683 O O . ASN A 1 492 ? -17.504 -16.790 10.126 1.00 92.00 492 ASN A O 1
ATOM 3687 N N . PRO A 1 493 ? -15.831 -15.780 8.967 1.00 94.38 493 PRO A N 1
ATOM 3688 C CA . PRO A 1 493 ? -15.832 -16.665 7.795 1.00 94.38 493 PRO A CA 1
ATOM 3689 C C . PRO A 1 493 ? -15.790 -18.170 8.077 1.00 94.38 493 PRO A C 1
ATOM 3691 O O . PRO A 1 493 ? -15.948 -19.002 7.188 1.00 94.38 493 PRO A O 1
ATOM 3694 N N . ARG A 1 494 ? -15.452 -18.577 9.303 1.00 92.31 494 ARG A N 1
ATOM 3695 C CA . ARG A 1 494 ? -15.286 -19.986 9.685 1.00 92.31 494 ARG A CA 1
ATOM 3696 C C . ARG A 1 494 ? -16.435 -20.504 10.543 1.00 92.31 494 ARG A C 1
ATOM 3698 O O . ARG A 1 494 ? -16.379 -21.668 10.961 1.00 92.31 494 ARG A O 1
ATOM 3705 N N . THR A 1 495 ? -17.435 -19.688 10.866 1.00 91.94 495 THR A N 1
ATOM 3706 C CA . THR A 1 495 ? -18.518 -20.081 11.770 1.00 91.94 495 THR A CA 1
ATOM 3707 C C . THR A 1 495 ? -19.868 -19.608 11.277 1.00 91.94 495 THR A C 1
ATOM 3709 O O . THR A 1 495 ? -20.094 -18.413 11.247 1.00 91.94 495 THR A O 1
ATOM 3712 N N . ASN A 1 496 ? -20.786 -20.557 11.042 1.00 91.62 496 ASN A N 1
ATOM 3713 C CA . ASN A 1 496 ? -22.121 -20.296 10.495 1.00 91.62 496 ASN A CA 1
ATOM 3714 C C . ASN A 1 496 ? -22.940 -19.354 11.397 1.00 91.62 496 ASN A C 1
ATOM 3716 O O . ASN A 1 496 ? -23.713 -19.785 12.268 1.00 91.62 496 ASN A O 1
ATOM 3720 N N . ASP A 1 497 ? -22.720 -18.060 11.217 1.00 86.38 497 ASP A N 1
ATOM 3721 C CA . ASP A 1 497 ? -23.145 -16.982 12.091 1.00 86.38 497 ASP A CA 1
ATOM 3722 C C . ASP A 1 497 ? -23.965 -15.936 11.335 1.00 86.38 497 ASP A C 1
ATOM 3724 O O . ASP A 1 497 ? -24.425 -14.976 11.949 1.00 86.38 497 ASP A O 1
ATOM 3728 N N . GLY A 1 498 ? -24.309 -16.168 10.067 1.00 84.94 498 GLY A N 1
ATOM 3729 C CA . GLY A 1 498 ? -25.023 -15.231 9.200 1.00 84.94 498 GLY A CA 1
ATOM 3730 C C . GLY A 1 498 ? -26.368 -14.747 9.746 1.00 84.94 498 GLY A C 1
ATOM 3731 O O . GLY A 1 498 ? -26.864 -13.677 9.381 1.00 84.94 498 GLY A O 1
ATOM 3732 N N . ARG A 1 499 ? -26.956 -15.462 10.719 1.00 87.56 499 ARG A N 1
ATOM 3733 C CA . ARG A 1 499 ? -28.116 -14.984 11.503 1.00 87.56 499 ARG A CA 1
ATOM 3734 C C . ARG A 1 499 ? -27.804 -13.758 12.380 1.00 87.56 499 ARG A C 1
ATOM 3736 O O . ARG A 1 499 ? -28.718 -12.998 12.700 1.00 87.56 499 ARG A O 1
ATOM 3743 N N . LEU A 1 500 ? -26.558 -13.613 12.826 1.00 85.94 500 LEU A N 1
ATOM 3744 C CA . LEU A 1 500 ? -26.035 -12.556 13.691 1.00 85.94 500 LEU A CA 1
ATOM 3745 C C . LEU A 1 500 ? -25.590 -11.333 12.896 1.00 85.94 500 LEU A C 1
ATOM 3747 O O . LEU A 1 500 ? -25.661 -10.235 13.445 1.00 85.94 500 LEU A O 1
ATOM 3751 N N . ARG A 1 501 ? -25.254 -11.470 11.606 1.00 85.38 501 ARG A N 1
ATOM 3752 C CA . ARG A 1 501 ? -24.823 -10.352 10.750 1.00 85.38 501 ARG A CA 1
ATOM 3753 C C . ARG A 1 501 ? -25.733 -9.127 10.836 1.00 85.38 501 ARG A C 1
ATOM 3755 O O . ARG A 1 501 ? -25.272 -7.997 10.918 1.00 85.38 501 ARG A O 1
ATOM 3762 N N . GLY A 1 502 ? -27.050 -9.328 10.867 1.00 85.31 502 GLY A N 1
ATOM 3763 C CA . GLY A 1 502 ? -27.998 -8.218 10.981 1.00 85.31 502 GLY A CA 1
ATOM 3764 C C . GLY A 1 502 ? -27.973 -7.486 12.334 1.00 85.31 502 GLY A C 1
ATOM 3765 O O . GLY A 1 502 ? -28.309 -6.303 12.381 1.00 85.31 502 GLY A O 1
ATOM 3766 N N . ALA A 1 503 ? -27.627 -8.170 13.425 1.00 86.88 503 ALA A N 1
ATOM 3767 C CA . ALA A 1 503 ? -27.657 -7.624 14.783 1.00 86.88 503 ALA A CA 1
ATOM 3768 C C . ALA A 1 503 ? -26.279 -7.132 15.256 1.00 86.88 503 ALA A C 1
ATOM 3770 O O . ALA A 1 503 ? -26.180 -6.057 15.852 1.00 86.88 503 ALA A O 1
ATOM 3771 N N . GLU A 1 504 ? -25.230 -7.898 14.969 1.00 89.69 504 GLU A N 1
ATOM 3772 C CA . GLU A 1 504 ? -23.865 -7.653 15.445 1.00 89.69 504 GLU A CA 1
ATOM 3773 C C . GLU A 1 504 ? -22.933 -7.140 14.342 1.00 89.69 504 GLU A C 1
ATOM 3775 O O . GLU A 1 504 ? -22.000 -6.409 14.648 1.00 89.69 504 GLU A O 1
ATOM 3780 N N . GLY A 1 505 ? -23.217 -7.446 13.072 1.00 90.38 505 GLY A N 1
ATOM 3781 C CA . GLY A 1 505 ? -22.343 -7.075 11.963 1.00 90.38 505 GLY A CA 1
ATOM 3782 C C . GLY A 1 505 ? -22.306 -5.572 11.682 1.00 90.38 505 GLY A C 1
ATOM 3783 O O . GLY A 1 505 ? -23.286 -4.839 11.890 1.00 90.38 505 GLY A O 1
ATOM 3784 N N . TYR A 1 506 ? -21.163 -5.113 11.191 1.00 93.44 506 TYR A N 1
ATOM 3785 C CA . TYR A 1 506 ? -20.903 -3.723 10.850 1.00 93.44 506 TYR A CA 1
ATOM 3786 C C . TYR A 1 506 ? -21.692 -3.323 9.606 1.00 93.44 506 TYR A C 1
ATOM 3788 O O . TYR A 1 506 ? -22.037 -4.137 8.744 1.00 93.44 506 TYR A O 1
ATOM 3796 N N . ARG A 1 507 ? -22.020 -2.035 9.521 1.00 92.12 507 ARG A N 1
ATOM 3797 C CA . ARG A 1 507 ? -22.724 -1.455 8.376 1.00 92.12 507 ARG A CA 1
ATOM 3798 C C . ARG A 1 507 ? -21.900 -0.328 7.801 1.00 92.12 507 ARG A C 1
ATOM 3800 O O . ARG A 1 507 ? -21.771 0.719 8.437 1.00 92.12 507 ARG A O 1
ATOM 3807 N N . THR A 1 508 ? -21.417 -0.557 6.591 1.00 92.00 508 THR A N 1
ATOM 3808 C CA . THR A 1 508 ? -20.535 0.354 5.872 1.00 92.00 508 THR A CA 1
ATOM 3809 C C . THR A 1 508 ? -21.299 1.024 4.736 1.00 92.00 508 THR A C 1
ATOM 3811 O O . THR A 1 508 ? -21.836 0.362 3.849 1.00 92.00 508 THR A O 1
ATOM 3814 N N . GLU A 1 509 ? -21.354 2.350 4.768 1.00 93.62 509 GLU A N 1
ATOM 3815 C CA . GLU A 1 509 ? -21.844 3.203 3.693 1.00 93.62 509 GLU A CA 1
ATOM 3816 C C . GLU A 1 509 ? -20.668 4.038 3.193 1.00 93.62 509 GLU A C 1
ATOM 3818 O O . GLU A 1 509 ? -20.024 4.749 3.965 1.00 93.62 509 GLU A O 1
ATOM 3823 N N . ILE A 1 510 ? -20.362 3.927 1.900 1.00 93.56 510 ILE A N 1
ATOM 3824 C CA . ILE A 1 510 ? -19.275 4.691 1.293 1.00 93.56 510 ILE A CA 1
ATOM 3825 C C . ILE A 1 510 ? -19.793 5.407 0.057 1.00 93.56 510 ILE A C 1
ATOM 3827 O O . ILE A 1 510 ? -20.283 4.782 -0.885 1.00 93.56 510 ILE A O 1
ATOM 3831 N N . ILE A 1 511 ? -19.641 6.725 0.056 1.00 95.00 511 ILE A N 1
ATOM 3832 C CA . ILE A 1 511 ? -20.052 7.605 -1.030 1.00 95.00 511 ILE A CA 1
ATOM 3833 C C . ILE A 1 511 ? -18.799 8.030 -1.791 1.00 95.00 511 ILE A C 1
ATOM 3835 O O . ILE A 1 511 ? -17.976 8.778 -1.271 1.00 95.00 511 ILE A O 1
ATOM 3839 N N . ASP A 1 512 ? -18.667 7.570 -3.034 1.00 94.38 512 ASP A N 1
ATOM 3840 C CA . ASP A 1 512 ? -17.616 8.023 -3.950 1.00 94.38 512 ASP A CA 1
ATOM 3841 C C . ASP A 1 512 ? -17.893 9.470 -4.393 1.00 94.38 512 ASP A C 1
ATOM 3843 O O . ASP A 1 512 ? -18.903 9.770 -5.040 1.00 94.38 512 ASP A O 1
ATOM 3847 N N . LEU A 1 513 ? -17.002 10.386 -4.011 1.00 92.31 513 LEU A N 1
ATOM 3848 C CA . LEU A 1 513 ? -17.083 11.809 -4.342 1.00 92.31 513 LEU A CA 1
ATOM 3849 C C . LEU A 1 513 ? -16.341 12.164 -5.634 1.00 92.31 513 LEU A C 1
ATOM 3851 O O . LEU A 1 513 ? -16.396 13.336 -6.041 1.00 92.31 513 LEU A O 1
ATOM 3855 N N . GLY A 1 514 ? -15.657 11.190 -6.238 1.00 91.44 514 GLY A N 1
ATOM 3856 C CA . GLY A 1 514 ? -14.737 11.334 -7.355 1.00 91.44 514 GLY A CA 1
ATOM 3857 C C . GLY A 1 514 ? -13.469 12.103 -6.994 1.00 91.44 514 GLY A C 1
ATOM 3858 O O . GLY A 1 514 ? -13.107 12.272 -5.827 1.00 91.44 514 GLY A O 1
ATOM 3859 N N . ILE A 1 515 ? -12.813 12.618 -8.032 1.00 89.75 515 ILE A N 1
ATOM 3860 C CA . ILE A 1 515 ? -11.595 13.415 -7.901 1.00 89.75 515 ILE A CA 1
ATOM 3861 C C . ILE A 1 515 ? -11.913 14.753 -7.226 1.00 89.75 515 ILE A C 1
ATOM 3863 O O . ILE A 1 515 ? -12.759 15.528 -7.692 1.00 89.75 515 ILE A O 1
ATOM 3867 N N . ARG A 1 516 ? -11.204 15.042 -6.137 1.00 88.69 516 ARG A N 1
ATOM 3868 C CA . ARG A 1 516 ? -11.237 16.314 -5.413 1.00 88.69 516 ARG A CA 1
ATOM 3869 C C . ARG A 1 516 ? -9.821 16.825 -5.218 1.00 88.69 516 ARG A C 1
ATOM 3871 O O . ARG A 1 516 ? -8.898 16.045 -5.019 1.00 88.69 516 ARG A O 1
ATOM 3878 N N . THR A 1 517 ? -9.678 18.143 -5.225 1.00 85.69 517 THR A N 1
ATOM 3879 C CA . THR A 1 517 ? -8.436 18.790 -4.814 1.00 85.69 517 THR A CA 1
ATOM 3880 C C . THR A 1 517 ? -8.360 18.762 -3.292 1.00 85.69 517 THR A C 1
ATOM 3882 O O . THR A 1 517 ? -9.171 19.398 -2.614 1.00 85.69 517 THR A O 1
ATOM 3885 N N . VAL A 1 518 ? -7.409 18.003 -2.765 1.00 84.44 518 VAL A N 1
ATOM 3886 C CA . VAL A 1 518 ? -7.103 17.899 -1.337 1.00 84.44 518 VAL A CA 1
ATOM 3887 C C . VAL A 1 518 ? -5.915 18.802 -1.044 1.00 84.44 518 VAL A C 1
ATOM 3889 O O . VAL A 1 518 ? -5.037 18.959 -1.890 1.00 84.44 518 VAL A O 1
ATOM 3892 N N . SER A 1 519 ? -5.910 19.433 0.129 1.00 83.56 519 SER A N 1
ATOM 3893 C CA . SER A 1 519 ? -4.764 20.208 0.602 1.00 83.56 519 SER A CA 1
ATOM 3894 C C . SER A 1 519 ? -4.090 19.455 1.735 1.00 83.56 519 SER A C 1
ATOM 3896 O O . SER A 1 519 ? -4.750 19.156 2.727 1.00 83.56 519 SER A O 1
ATOM 3898 N N . ASP A 1 520 ? -2.791 19.224 1.599 1.00 78.06 520 ASP A N 1
ATOM 3899 C CA . ASP A 1 520 ? -1.945 18.603 2.611 1.00 78.06 520 ASP A CA 1
ATOM 3900 C C . ASP A 1 520 ? -0.906 19.615 3.091 1.00 78.06 520 ASP A C 1
ATOM 3902 O O . ASP A 1 520 ? -0.381 20.414 2.307 1.00 78.06 520 ASP A O 1
ATOM 3906 N N . MET A 1 521 ? -0.605 19.599 4.386 1.00 77.56 521 MET A N 1
ATOM 3907 C CA . MET A 1 521 ? 0.373 20.496 4.993 1.00 77.56 521 MET A CA 1
ATOM 3908 C C . MET A 1 521 ? 1.604 19.707 5.433 1.00 77.56 521 MET A C 1
ATOM 3910 O O . MET A 1 521 ? 1.485 18.751 6.193 1.00 77.56 521 MET A O 1
ATOM 3914 N N . GLU A 1 522 ? 2.787 20.115 4.970 1.00 71.88 522 GLU A N 1
ATOM 3915 C CA . GLU A 1 522 ? 4.042 19.483 5.385 1.00 71.88 522 GLU A CA 1
ATOM 3916 C C . GLU A 1 522 ? 4.271 19.681 6.892 1.00 71.88 522 GLU A C 1
ATOM 3918 O O . GLU A 1 522 ? 4.147 20.802 7.403 1.00 71.88 522 GLU A O 1
ATOM 3923 N N . ASP A 1 523 ? 4.626 18.599 7.596 1.00 65.06 523 ASP A N 1
ATOM 3924 C CA . ASP A 1 523 ? 4.941 18.668 9.021 1.00 65.06 523 ASP A CA 1
ATOM 3925 C C . ASP A 1 523 ? 6.185 19.538 9.248 1.00 65.06 523 ASP A C 1
ATOM 3927 O O . ASP A 1 523 ? 7.261 19.352 8.662 1.00 65.06 523 ASP A O 1
ATOM 3931 N N . THR A 1 524 ? 6.040 20.537 10.113 1.00 62.22 524 THR A N 1
ATOM 3932 C CA . THR A 1 524 ? 7.106 21.499 10.361 1.00 62.22 524 THR A CA 1
ATOM 3933 C C . THR A 1 524 ? 7.973 21.005 11.507 1.00 62.22 524 THR A C 1
ATOM 3935 O O . THR A 1 524 ? 7.523 20.824 12.634 1.00 62.22 524 THR A O 1
ATOM 3938 N N . ARG A 1 525 ? 9.285 20.881 11.270 1.00 64.94 525 ARG A N 1
ATOM 3939 C CA . ARG A 1 525 ? 10.243 20.445 12.310 1.00 64.94 525 ARG A CA 1
ATOM 3940 C C . ARG A 1 525 ? 10.224 21.294 13.589 1.00 64.94 525 ARG A C 1
ATOM 3942 O O . ARG A 1 525 ? 10.758 20.855 14.600 1.00 64.94 525 ARG A O 1
ATOM 3949 N N . GLN A 1 526 ? 9.685 22.510 13.523 1.00 68.75 526 GLN A N 1
ATOM 3950 C CA . GLN A 1 526 ? 9.640 23.477 14.619 1.00 68.75 526 GLN A CA 1
ATOM 3951 C C . GLN A 1 526 ? 8.326 23.434 15.419 1.00 68.75 526 GLN A C 1
ATOM 3953 O O . GLN A 1 526 ? 8.340 23.825 16.580 1.00 68.75 526 GLN A O 1
ATOM 3958 N N . LEU A 1 527 ? 7.223 22.937 14.843 1.00 75.00 527 LEU A N 1
ATOM 3959 C CA . LEU A 1 527 ? 5.926 22.782 15.516 1.00 75.00 527 LEU A CA 1
ATOM 3960 C C . LEU A 1 527 ? 5.350 21.373 15.307 1.00 75.00 527 LEU A C 1
ATOM 3962 O O . LEU A 1 527 ? 4.187 21.221 14.958 1.00 75.00 527 LEU A O 1
ATOM 3966 N N . ARG A 1 528 ? 6.151 20.339 15.599 1.00 74.81 528 ARG A N 1
ATOM 3967 C CA . ARG A 1 528 ? 5.722 18.922 15.576 1.00 74.81 528 ARG A CA 1
ATOM 3968 C C . ARG A 1 528 ? 4.589 18.591 16.548 1.00 74.81 528 ARG A C 1
ATOM 3970 O O . ARG A 1 528 ? 3.965 17.548 16.454 1.00 74.81 528 ARG A O 1
ATOM 3977 N N . ALA A 1 529 ? 4.359 19.472 17.518 1.00 79.56 529 ALA A N 1
ATOM 3978 C CA . ALA A 1 529 ? 3.244 19.366 18.443 1.00 79.56 529 ALA A CA 1
ATOM 3979 C C . ALA A 1 529 ? 1.886 19.602 17.772 1.00 79.56 529 ALA A C 1
ATOM 3981 O O . ALA A 1 529 ? 0.868 19.319 18.388 1.00 79.56 529 ALA A O 1
ATOM 3982 N N . ILE A 1 530 ? 1.851 20.168 16.562 1.00 83.81 530 ILE A N 1
ATOM 3983 C CA . ILE A 1 530 ? 0.616 20.464 15.840 1.00 83.81 530 ILE A CA 1
ATOM 3984 C C . ILE A 1 530 ? 0.618 19.653 14.548 1.00 83.81 530 ILE A C 1
ATOM 3986 O O . ILE A 1 530 ? 1.286 20.010 13.579 1.00 83.81 530 ILE A O 1
ATOM 3990 N N . SER A 1 531 ? -0.172 18.589 14.535 1.00 78.94 531 SER A N 1
ATOM 3991 C CA . SER A 1 531 ? -0.303 17.675 13.404 1.00 78.94 531 SER A CA 1
ATOM 3992 C C . SER A 1 531 ? -1.489 18.094 12.543 1.00 78.94 531 SER A C 1
ATOM 3994 O O . SER A 1 531 ? -2.615 18.203 13.030 1.00 78.94 531 SER A O 1
ATOM 3996 N N . PHE A 1 532 ? -1.255 18.352 11.258 1.00 83.12 532 PHE A N 1
ATOM 3997 C CA . PHE A 1 532 ? -2.328 18.648 10.311 1.00 83.12 532 PHE A CA 1
ATOM 3998 C C . PHE A 1 532 ? -3.215 17.418 10.093 1.00 83.12 532 PHE A C 1
ATOM 4000 O O . PHE A 1 532 ? -2.704 16.311 9.958 1.00 83.12 532 PHE A O 1
ATOM 4007 N N . ARG A 1 533 ? -4.538 17.616 10.051 1.00 80.94 533 ARG A N 1
ATOM 4008 C CA . ARG A 1 533 ? -5.511 16.530 9.851 1.00 80.94 533 ARG A CA 1
ATOM 4009 C C . ARG A 1 533 ? -6.316 16.693 8.574 1.00 80.94 533 ARG A C 1
ATOM 4011 O O . ARG A 1 533 ? -6.433 15.757 7.794 1.00 80.94 533 ARG A O 1
ATOM 4018 N N . SER A 1 534 ? -6.882 17.876 8.346 1.00 79.44 534 SER A N 1
ATOM 4019 C CA . SER A 1 534 ? -7.634 18.160 7.121 1.00 79.44 534 SER A CA 1
ATOM 4020 C C . SER A 1 534 ? -7.804 19.655 6.878 1.00 79.44 534 SER A C 1
ATOM 4022 O O . SER A 1 534 ? -7.615 20.482 7.772 1.00 79.44 534 SER A O 1
ATOM 4024 N N . ALA A 1 535 ? -8.193 20.003 5.654 1.00 85.88 535 ALA A N 1
ATOM 4025 C CA . ALA A 1 535 ? -8.490 21.362 5.235 1.00 85.88 535 ALA A CA 1
ATOM 4026 C C . ALA A 1 535 ? -9.821 21.436 4.482 1.00 85.88 535 ALA A C 1
ATOM 4028 O O . ALA A 1 535 ? -10.238 20.507 3.792 1.00 85.88 535 ALA A O 1
ATOM 4029 N N . SER A 1 536 ? -10.467 22.591 4.582 1.00 85.31 536 SER A N 1
ATOM 4030 C CA . SER A 1 536 ? -11.593 22.971 3.728 1.00 85.31 536 SER A CA 1
ATOM 4031 C C . SER A 1 536 ? -11.180 23.085 2.249 1.00 85.31 536 SER A C 1
ATOM 4033 O O . SER A 1 536 ? -10.062 23.475 1.918 1.00 85.31 536 SER A O 1
ATOM 4035 N N . ASN A 1 537 ? -12.104 22.773 1.332 1.00 81.19 537 ASN A N 1
ATOM 4036 C CA . ASN A 1 537 ? -11.836 22.676 -0.117 1.00 81.19 537 ASN A CA 1
ATOM 4037 C C . ASN A 1 537 ? -11.350 23.978 -0.780 1.00 81.19 537 ASN A C 1
ATOM 4039 O O . ASN A 1 537 ? -10.934 23.972 -1.935 1.00 81.19 537 ASN A O 1
ATOM 4043 N N . ASN A 1 538 ? -11.509 25.112 -0.107 1.00 86.38 538 ASN A N 1
ATOM 4044 C CA . ASN A 1 538 ? -11.132 26.427 -0.603 1.00 86.38 538 ASN A CA 1
ATOM 4045 C C . ASN A 1 538 ? -9.739 26.871 -0.140 1.00 86.38 538 ASN A C 1
ATOM 4047 O O . ASN A 1 538 ? -9.330 27.970 -0.512 1.00 86.38 538 ASN A O 1
ATOM 4051 N N . VAL A 1 539 ? -9.010 26.052 0.627 1.00 86.81 539 VAL A N 1
ATOM 4052 C CA . VAL A 1 539 ? -7.587 26.260 0.943 1.00 86.81 539 VAL A CA 1
ATOM 4053 C C . VAL A 1 539 ? -6.741 26.122 -0.323 1.00 86.81 539 VAL A C 1
ATOM 4055 O O . VAL A 1 539 ? -7.021 25.285 -1.179 1.00 86.81 539 VAL A O 1
ATOM 4058 N N . VAL A 1 540 ? -5.720 26.974 -0.472 1.00 86.56 540 VAL A N 1
ATOM 4059 C CA . VAL A 1 540 ? -4.818 26.937 -1.635 1.00 86.56 540 VAL A CA 1
ATOM 4060 C C . VAL A 1 540 ? -3.381 26.613 -1.244 1.00 86.56 540 VAL A C 1
ATOM 4062 O O . VAL A 1 540 ? -2.902 27.002 -0.177 1.00 86.56 540 VAL A O 1
ATOM 4065 N N . GLY A 1 541 ? -2.678 25.945 -2.160 1.00 84.50 541 GLY A N 1
ATOM 4066 C CA . GLY A 1 541 ? -1.275 25.586 -1.991 1.00 84.50 541 GLY A CA 1
ATOM 4067 C C . GLY A 1 541 ? -0.323 26.787 -1.983 1.00 84.50 541 GLY A C 1
ATOM 4068 O O . GLY A 1 541 ? -0.572 27.824 -2.605 1.00 84.50 541 GLY A O 1
ATOM 4069 N N . GLY A 1 542 ? 0.800 26.622 -1.288 1.00 84.88 542 GLY A N 1
ATOM 4070 C CA . GLY A 1 542 ? 1.871 27.603 -1.121 1.00 84.88 542 GLY A CA 1
ATOM 4071 C C . GLY A 1 542 ? 2.346 27.708 0.331 1.00 84.88 542 GLY A C 1
ATOM 4072 O O . GLY A 1 542 ? 1.969 26.911 1.183 1.00 84.88 542 GLY A O 1
ATOM 4073 N N . ALA A 1 543 ? 3.199 28.692 0.618 1.00 84.81 543 ALA A N 1
ATOM 4074 C CA . ALA A 1 543 ? 3.717 28.912 1.969 1.00 84.81 543 ALA A CA 1
ATOM 4075 C C . ALA A 1 543 ? 2.650 29.563 2.865 1.00 84.81 543 ALA A C 1
ATOM 4077 O O . ALA A 1 543 ? 2.371 30.760 2.734 1.00 84.81 543 ALA A O 1
ATOM 4078 N N . GLY A 1 544 ? 2.062 28.773 3.761 1.00 87.38 544 GLY A N 1
ATOM 4079 C CA . GLY A 1 544 ? 1.114 29.241 4.768 1.00 87.38 544 GLY A CA 1
ATOM 4080 C C . GLY A 1 544 ? 1.798 29.933 5.946 1.00 87.38 544 GLY A C 1
ATOM 4081 O O . GLY A 1 544 ? 3.014 30.129 5.963 1.00 87.38 544 GLY A O 1
ATOM 4082 N N . LEU A 1 545 ? 1.001 30.286 6.948 1.00 89.38 545 LEU A N 1
ATOM 4083 C CA . LEU A 1 545 ? 1.440 30.791 8.245 1.00 89.38 545 LEU A CA 1
ATOM 4084 C C . LEU A 1 545 ? 0.811 29.917 9.328 1.00 89.38 545 LEU A C 1
ATOM 4086 O O . LEU A 1 545 ? -0.410 29.787 9.361 1.00 89.38 545 LEU A O 1
ATOM 4090 N N . LEU A 1 546 ? 1.622 29.372 10.229 1.00 91.12 546 LEU A N 1
ATOM 4091 C CA . LEU A 1 546 ? 1.160 28.765 11.475 1.00 91.12 546 LEU A CA 1
ATOM 4092 C C . LEU A 1 546 ? 1.925 29.415 12.630 1.00 91.12 546 LEU A C 1
ATOM 4094 O O . LEU A 1 546 ? 3.157 29.443 12.638 1.00 91.12 546 LEU A O 1
ATOM 4098 N N . ARG A 1 547 ? 1.199 29.966 13.599 1.00 90.75 547 ARG A N 1
ATOM 4099 C CA . ARG A 1 547 ? 1.773 30.655 14.753 1.00 90.75 547 ARG A CA 1
ATOM 4100 C C . ARG A 1 547 ? 1.211 30.080 16.042 1.00 90.75 547 ARG A C 1
ATOM 4102 O O . ARG A 1 547 ? 0.001 30.041 16.245 1.00 90.75 547 ARG A O 1
ATOM 4109 N N . TRP A 1 548 ? 2.116 29.684 16.922 1.00 90.56 548 TRP A N 1
ATOM 4110 C CA . TRP A 1 548 ? 1.845 29.349 18.308 1.00 90.56 548 TRP A CA 1
ATOM 4111 C C . TRP A 1 548 ? 2.126 30.562 19.191 1.00 90.56 548 TRP A C 1
ATOM 4113 O O . TRP A 1 548 ? 3.243 31.081 19.210 1.00 90.56 548 TRP A O 1
ATOM 4123 N N . ASN A 1 549 ? 1.115 30.994 19.936 1.00 88.94 549 ASN A N 1
ATOM 4124 C CA . ASN A 1 549 ? 1.223 32.044 20.938 1.00 88.94 549 ASN A CA 1
ATOM 4125 C C . ASN A 1 549 ? 1.213 31.389 22.324 1.00 88.94 549 ASN A C 1
ATOM 4127 O O . ASN A 1 549 ? 0.148 31.073 22.863 1.00 88.94 549 ASN A O 1
ATOM 4131 N N . TYR A 1 550 ? 2.395 31.202 22.913 1.00 81.19 550 TYR A N 1
ATOM 4132 C CA . TYR A 1 550 ? 2.546 30.560 24.220 1.00 81.19 550 TYR A CA 1
ATOM 4133 C C . TYR A 1 550 ? 1.991 31.438 25.345 1.00 81.19 550 TYR A C 1
ATOM 4135 O O . TYR A 1 550 ? 1.419 30.945 26.318 1.00 81.19 550 TYR A O 1
ATOM 4143 N N . THR A 1 551 ? 2.150 32.760 25.218 1.00 72.62 551 THR A N 1
ATOM 4144 C CA . THR A 1 551 ? 1.634 33.740 26.183 1.00 72.62 551 THR A CA 1
ATOM 4145 C C . THR A 1 551 ? 1.495 35.115 25.537 1.00 72.62 551 THR A C 1
ATOM 4147 O O . THR A 1 551 ? 2.489 35.744 25.176 1.00 72.62 551 THR A O 1
ATOM 4150 N N . GLY A 1 552 ? 0.274 35.656 25.470 1.00 56.50 552 GLY A N 1
ATOM 4151 C CA . GLY A 1 552 ? 0.080 37.052 25.071 1.00 56.50 552 GLY A CA 1
ATOM 4152 C C . GLY A 1 552 ? 0.758 37.994 26.071 1.00 56.50 552 GLY A C 1
ATOM 4153 O O . GLY A 1 552 ? 0.251 38.229 27.169 1.00 56.50 552 GLY A O 1
ATOM 4154 N N . LYS A 1 553 ? 1.932 38.537 25.739 1.00 46.72 553 LYS A N 1
ATOM 4155 C CA . LYS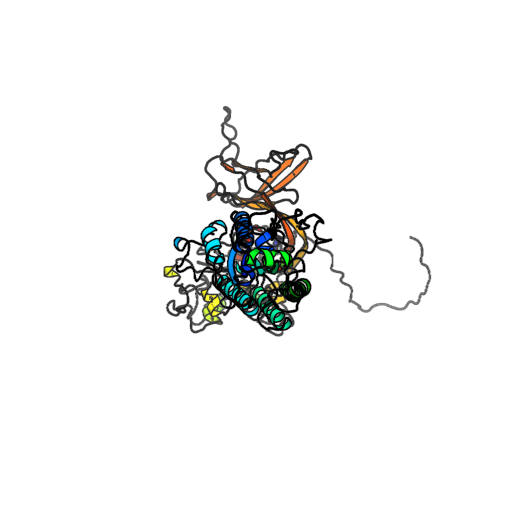 A 1 553 ? 2.647 39.475 26.617 1.00 46.72 553 LYS A CA 1
ATOM 4156 C C . LYS A 1 553 ? 1.893 40.800 26.741 1.00 46.72 553 LYS A C 1
ATOM 4158 O O . LYS A 1 553 ? 1.998 41.679 25.894 1.00 46.72 553 LYS A O 1
ATOM 4163 N N . THR A 1 554 ? 1.204 40.991 27.858 1.00 43.50 554 THR A N 1
ATOM 4164 C CA . THR A 1 554 ? 1.569 41.908 28.958 1.00 43.50 554 THR A CA 1
ATOM 4165 C C . THR A 1 554 ? 0.368 42.026 29.888 1.00 43.50 554 THR A C 1
ATOM 4167 O O . THR A 1 554 ? -0.745 42.276 29.442 1.00 43.50 554 THR A O 1
ATOM 4170 N N . MET A 1 555 ? 0.589 41.884 31.197 1.00 46.97 555 MET A N 1
ATOM 4171 C CA . MET A 1 555 ? -0.404 42.337 32.166 1.00 46.97 555 MET A CA 1
ATOM 4172 C C . MET A 1 555 ? -0.723 43.805 31.866 1.00 46.97 555 MET A C 1
ATOM 4174 O O . MET A 1 555 ? 0.180 44.645 31.922 1.00 46.97 555 MET A O 1
ATOM 4178 N N . SER A 1 556 ? -1.987 44.128 31.579 1.00 49.69 556 SER A N 1
ATOM 4179 C CA . SER A 1 556 ? -2.431 45.512 31.735 1.00 49.69 556 SER A CA 1
ATOM 4180 C C . SER A 1 556 ? -2.129 45.941 33.176 1.00 49.69 556 SER A C 1
ATOM 4182 O O . SER A 1 556 ? -2.237 45.133 34.106 1.00 49.69 556 SER A O 1
ATOM 4184 N N . ALA A 1 557 ? -1.788 47.216 33.385 1.00 53.97 557 ALA A N 1
ATOM 4185 C CA . ALA A 1 557 ? -1.562 47.810 34.710 1.00 53.97 557 ALA A CA 1
ATOM 4186 C C . ALA A 1 557 ? -2.770 47.654 35.670 1.00 53.97 557 ALA A C 1
ATOM 4188 O O . ALA A 1 557 ? -2.669 47.953 36.860 1.00 53.97 557 ALA A O 1
ATOM 4189 N N . ASP A 1 558 ? -3.890 47.149 35.148 1.00 57.12 558 ASP A N 1
ATOM 4190 C CA . ASP A 1 558 ? -5.195 47.000 35.781 1.00 57.12 558 ASP A CA 1
ATOM 4191 C C . ASP A 1 558 ? -5.477 45.557 36.256 1.00 57.12 558 ASP A C 1
ATOM 4193 O O . ASP A 1 558 ? -6.541 45.294 36.820 1.00 57.12 558 ASP A O 1
ATOM 4197 N N . GLY A 1 559 ? -4.550 44.614 36.034 1.00 52.72 559 GLY A N 1
ATOM 4198 C CA . GLY A 1 559 ? -4.620 43.254 36.581 1.00 52.72 559 GLY A CA 1
ATOM 4199 C C . GLY A 1 559 ? -5.723 42.358 36.002 1.00 52.72 559 GLY A C 1
ATOM 4200 O O . GLY A 1 559 ? -6.193 41.468 36.709 1.00 52.72 559 GLY A O 1
ATOM 4201 N N . ARG A 1 560 ? -6.148 42.572 34.749 1.00 56.09 560 ARG A N 1
ATOM 4202 C CA . ARG A 1 560 ? -7.046 41.651 34.031 1.00 56.09 560 ARG A CA 1
ATOM 4203 C C . ARG A 1 560 ? -6.436 41.179 32.709 1.00 56.09 560 ARG A C 1
ATOM 4205 O O . ARG A 1 560 ? -5.951 41.997 31.935 1.00 56.09 560 ARG A O 1
ATOM 4212 N N . ASP A 1 561 ? -6.503 39.858 32.559 1.00 50.91 561 ASP A N 1
ATOM 4213 C CA . ASP A 1 561 ? -6.244 38.955 31.432 1.00 50.91 561 ASP A CA 1
ATOM 4214 C C . ASP A 1 561 ? -4.834 38.913 30.819 1.00 50.91 561 ASP A C 1
ATOM 4216 O O . ASP A 1 561 ? -4.393 39.810 30.107 1.00 50.91 561 ASP A O 1
ATOM 4220 N N . ALA A 1 562 ? -4.149 37.787 31.056 1.00 56.22 562 ALA A N 1
ATOM 4221 C CA . ALA A 1 562 ? -3.187 37.247 30.103 1.00 56.22 562 ALA A CA 1
ATOM 4222 C C . ALA A 1 562 ? -3.996 36.581 28.980 1.00 56.22 562 ALA A C 1
ATOM 4224 O O . ALA A 1 562 ? -4.892 35.790 29.276 1.00 56.22 562 ALA A O 1
ATOM 4225 N N . SER A 1 563 ? -3.727 36.912 27.714 1.00 59.12 563 SER A N 1
ATOM 4226 C CA . SER A 1 563 ? -4.388 36.222 26.602 1.00 59.12 563 SER A CA 1
ATOM 4227 C C . SER A 1 563 ? -4.076 34.725 26.684 1.00 59.12 563 SER A C 1
ATOM 4229 O O . SER A 1 563 ? -2.911 34.375 26.913 1.00 59.12 563 SER A O 1
ATOM 4231 N N . PRO A 1 564 ? -5.087 33.854 26.535 1.00 75.62 564 PRO A N 1
ATOM 4232 C CA . PRO A 1 564 ? -4.883 32.418 26.622 1.00 75.62 564 PRO A CA 1
ATOM 4233 C C . PRO A 1 564 ? -3.960 31.931 25.497 1.00 75.62 564 PRO A C 1
ATOM 4235 O O . PRO A 1 564 ? -3.854 32.566 24.441 1.00 75.62 564 PRO A O 1
ATOM 4238 N N . ARG A 1 565 ? -3.290 30.801 25.748 1.00 85.38 565 ARG A N 1
ATOM 4239 C CA . ARG A 1 565 ? -2.507 30.070 24.748 1.00 85.38 565 ARG A CA 1
ATOM 4240 C C . ARG A 1 565 ? -3.356 29.849 23.503 1.00 85.38 565 ARG A C 1
ATOM 4242 O O . ARG A 1 565 ? -4.499 29.403 23.613 1.00 85.38 565 ARG A O 1
ATOM 4249 N N . SER A 1 566 ? -2.826 30.206 22.340 1.00 88.75 566 SER A N 1
ATOM 4250 C CA . SER A 1 566 ? -3.595 30.115 21.100 1.00 88.75 566 SER A CA 1
ATOM 4251 C C . SER A 1 566 ? -2.750 29.738 19.900 1.00 88.75 566 SER A C 1
ATOM 4253 O O . SER A 1 566 ? -1.559 30.041 19.833 1.00 88.75 566 SER A O 1
ATOM 4255 N N . VAL A 1 567 ? -3.406 29.098 18.940 1.00 90.50 567 VAL A N 1
ATOM 4256 C CA . VAL A 1 567 ? -2.851 28.787 17.628 1.00 90.50 567 VAL A CA 1
ATOM 4257 C C . VAL A 1 567 ? -3.564 29.641 16.582 1.00 90.50 567 VAL A C 1
ATOM 4259 O O . VAL A 1 567 ? -4.791 29.751 16.565 1.00 90.50 567 VAL A O 1
ATOM 4262 N N . GLU A 1 568 ? -2.783 30.260 15.709 1.00 92.19 568 GLU A N 1
ATOM 4263 C CA . GLU A 1 568 ? -3.234 31.039 14.560 1.00 92.19 568 GLU A CA 1
ATOM 4264 C C . GLU A 1 568 ? -2.746 30.367 13.278 1.00 92.19 568 GLU A C 1
ATOM 4266 O O . GLU A 1 568 ? -1.583 29.977 13.182 1.00 92.19 568 GLU A O 1
ATOM 4271 N N . TRP A 1 569 ? -3.607 30.283 12.266 1.00 93.12 569 TRP A N 1
ATOM 4272 C CA . TRP A 1 569 ? -3.239 29.744 10.961 1.00 93.12 569 TRP A CA 1
ATOM 4273 C C . TRP A 1 569 ? -3.840 30.557 9.811 1.00 93.12 569 TRP A C 1
ATOM 4275 O O . TRP A 1 569 ? -4.916 31.138 9.952 1.00 93.12 569 TRP A O 1
ATOM 4285 N N . SER A 1 570 ? -3.149 30.596 8.671 1.00 91.25 570 SER A N 1
ATOM 4286 C CA . SER A 1 570 ? -3.701 31.030 7.385 1.00 91.25 570 SER A CA 1
ATOM 4287 C C . SER A 1 570 ? -2.960 30.362 6.222 1.00 91.25 570 SER A C 1
ATOM 4289 O O . SER A 1 570 ? -1.794 29.979 6.345 1.00 91.25 570 SER A O 1
ATOM 4291 N N . ASP A 1 571 ? -3.636 30.222 5.084 1.00 89.31 571 ASP A N 1
ATOM 4292 C CA . ASP A 1 571 ? -3.063 29.627 3.878 1.00 89.31 571 ASP A CA 1
ATOM 4293 C C . ASP A 1 571 ? -2.136 30.596 3.132 1.00 89.31 571 ASP A C 1
ATOM 4295 O O . ASP A 1 571 ? -1.917 31.724 3.567 1.00 89.31 571 ASP A O 1
ATOM 4299 N N . ALA A 1 572 ? -1.621 30.196 1.966 1.00 87.69 572 ALA A N 1
ATOM 4300 C CA . ALA A 1 572 ? -0.680 30.988 1.170 1.00 87.69 572 ALA A CA 1
ATOM 4301 C C . ALA A 1 572 ? -1.164 32.399 0.763 1.00 87.69 572 ALA A C 1
ATOM 4303 O O . ALA A 1 572 ? -0.358 33.237 0.344 1.00 87.69 572 ALA A O 1
ATOM 4304 N N . ARG A 1 573 ? -2.461 32.707 0.892 1.00 89.62 573 ARG A N 1
ATOM 4305 C CA . ARG A 1 573 ? -3.038 34.028 0.594 1.00 89.62 573 ARG A CA 1
ATOM 4306 C C . ARG A 1 573 ? -2.945 34.999 1.771 1.00 89.62 573 ARG A C 1
ATOM 4308 O O . ARG A 1 573 ? -3.348 36.152 1.642 1.00 89.62 573 ARG A O 1
ATOM 4315 N N . TRP A 1 574 ? -2.338 34.621 2.894 1.00 81.88 574 TRP A N 1
ATOM 4316 C CA . TRP A 1 574 ? -2.113 35.527 4.028 1.00 81.88 574 TRP A CA 1
ATOM 4317 C C . TRP A 1 574 ? -1.309 36.796 3.671 1.00 81.88 574 TRP A C 1
ATOM 4319 O O . TRP A 1 574 ? -1.465 37.829 4.322 1.00 81.88 574 TRP A O 1
ATOM 4329 N N . GLN A 1 575 ? -0.506 36.762 2.596 1.00 82.06 575 GLN A N 1
ATOM 4330 C CA . GLN A 1 575 ? 0.214 37.927 2.047 1.00 82.06 575 GLN A CA 1
ATOM 4331 C C . GLN A 1 575 ? -0.301 38.415 0.683 1.00 82.06 575 GLN A C 1
ATOM 4333 O O . GLN A 1 575 ? 0.264 39.360 0.125 1.00 82.06 575 GLN A O 1
ATOM 4338 N N . ILE A 1 576 ? -1.351 37.806 0.126 1.00 80.06 576 ILE A N 1
ATOM 4339 C CA . ILE A 1 576 ? -1.813 38.076 -1.242 1.00 80.06 576 ILE A CA 1
ATOM 4340 C C . ILE A 1 576 ? -3.312 38.411 -1.222 1.00 80.06 576 ILE A C 1
ATOM 4342 O O . ILE A 1 576 ? -4.097 37.615 -0.723 1.00 80.06 576 ILE A O 1
ATOM 4346 N N . PRO A 1 577 ? -3.753 39.552 -1.787 1.00 75.12 577 PRO A N 1
ATOM 4347 C CA . PRO A 1 577 ? -5.174 39.871 -1.879 1.00 75.12 577 PRO A CA 1
ATOM 4348 C C . PRO A 1 577 ? -5.983 38.802 -2.651 1.00 75.12 577 PRO A C 1
ATOM 4350 O O . PRO A 1 577 ? -5.549 38.406 -3.736 1.00 75.12 577 PRO A O 1
ATOM 4353 N N . PRO A 1 578 ? -7.187 38.416 -2.185 1.00 77.88 578 PRO A N 1
ATOM 4354 C CA . PRO A 1 578 ? -7.803 38.824 -0.924 1.00 77.88 578 PRO A CA 1
ATOM 4355 C C . PRO A 1 578 ? -7.089 38.186 0.279 1.00 77.88 578 PRO A C 1
ATOM 4357 O O . PRO A 1 578 ? -6.963 36.970 0.349 1.00 77.88 578 PRO A O 1
ATOM 4360 N N . TYR A 1 579 ? -6.635 39.017 1.227 1.00 83.94 579 TYR A N 1
ATOM 4361 C CA . TYR A 1 579 ? -5.920 38.538 2.410 1.00 83.94 579 TYR A CA 1
ATOM 4362 C C . TYR A 1 579 ? -6.850 37.696 3.283 1.00 83.94 579 TYR A C 1
ATOM 4364 O O . TYR A 1 579 ? -7.995 38.099 3.517 1.00 83.94 579 TYR A O 1
ATOM 4372 N N . PHE A 1 580 ? -6.331 36.583 3.796 1.00 87.44 580 PHE A N 1
ATOM 4373 C CA . PHE A 1 580 ? -6.977 35.776 4.826 1.00 87.44 580 PHE A CA 1
ATOM 4374 C C . PHE A 1 580 ? -6.275 36.009 6.158 1.00 87.44 580 PHE A C 1
ATOM 4376 O O . PHE A 1 580 ? -5.095 35.686 6.322 1.00 87.44 580 PHE A O 1
ATOM 4383 N N . THR A 1 581 ? -6.990 36.621 7.098 1.00 88.44 581 THR A N 1
ATOM 4384 C CA . THR A 1 581 ? -6.476 36.920 8.435 1.00 88.44 581 THR A CA 1
ATOM 4385 C C . THR A 1 581 ? -6.747 35.745 9.375 1.00 88.44 581 THR A C 1
ATOM 4387 O O . THR A 1 581 ? -7.914 35.356 9.489 1.00 88.44 581 THR A O 1
ATOM 4390 N N . PRO A 1 582 ? -5.718 35.202 10.055 1.00 90.88 582 PRO A N 1
ATOM 4391 C CA . PRO A 1 582 ? -5.891 34.167 11.069 1.00 90.88 582 PRO A CA 1
ATOM 4392 C C . PRO A 1 582 ? -6.831 34.605 12.193 1.00 90.88 582 PRO A C 1
ATOM 4394 O O . PRO A 1 582 ? -6.761 35.746 12.658 1.00 90.88 582 PRO A O 1
ATOM 4397 N N . ILE A 1 583 ? -7.661 33.682 12.667 1.00 90.81 583 ILE A N 1
ATOM 4398 C CA . ILE A 1 583 ? -8.467 33.829 13.878 1.00 90.81 583 ILE A CA 1
ATOM 4399 C C . ILE A 1 583 ? -7.791 32.998 14.982 1.00 90.81 583 ILE A C 1
ATOM 4401 O O . ILE A 1 583 ? -7.668 31.781 14.821 1.00 90.81 583 ILE A O 1
ATOM 4405 N N . PRO A 1 584 ? -7.353 33.614 16.098 1.00 89.50 584 PRO A N 1
ATOM 4406 C CA . PRO A 1 584 ? -6.728 32.881 17.195 1.00 89.50 584 PRO A CA 1
ATOM 4407 C C . PRO A 1 584 ? -7.688 31.849 17.794 1.00 89.50 584 PRO A C 1
ATOM 4409 O O . PRO A 1 584 ? -8.778 32.199 18.251 1.00 89.50 584 PRO A O 1
ATOM 4412 N N . THR A 1 585 ? -7.271 30.585 17.806 1.00 90.75 585 THR A N 1
ATOM 4413 C CA . THR A 1 585 ? -8.009 29.478 18.428 1.00 90.75 585 THR A CA 1
ATOM 4414 C C . THR A 1 585 ? -7.372 29.160 19.769 1.00 90.75 585 THR A C 1
ATOM 4416 O O . THR A 1 585 ? -6.166 28.932 19.837 1.00 90.75 585 THR A O 1
ATOM 4419 N N . VAL A 1 586 ? -8.162 29.205 20.839 1.00 88.00 586 VAL A N 1
ATOM 4420 C CA . VAL A 1 586 ? -7.688 28.953 22.204 1.00 88.00 586 VAL A CA 1
ATOM 4421 C C . VAL A 1 586 ? -7.494 27.454 22.418 1.00 88.00 586 VAL A C 1
ATOM 4423 O O . VAL A 1 586 ? -8.336 26.672 21.995 1.00 88.00 586 VAL A O 1
ATOM 4426 N N . ILE A 1 587 ? -6.393 27.080 23.071 1.00 84.50 587 ILE A N 1
ATOM 4427 C CA . ILE A 1 587 ? -6.104 25.700 23.475 1.00 84.50 587 ILE A CA 1
ATOM 4428 C C . ILE A 1 587 ? -6.372 25.587 24.981 1.00 84.50 587 ILE A C 1
ATOM 4430 O O . ILE A 1 587 ? -5.583 26.088 25.787 1.00 84.50 587 ILE A O 1
ATOM 4434 N N . ASP A 1 588 ? -7.517 25.015 25.354 1.00 72.38 588 ASP A N 1
ATOM 4435 C CA . ASP A 1 588 ? -8.028 24.931 26.733 1.00 72.38 588 ASP A CA 1
ATOM 4436 C C . ASP A 1 588 ? -8.382 23.508 27.215 1.00 72.38 588 ASP A C 1
ATOM 4438 O O . ASP A 1 588 ? -8.460 23.296 28.425 1.00 72.38 588 ASP A O 1
ATOM 4442 N N . GLU A 1 589 ? -8.542 22.542 26.305 1.00 61.88 589 GLU A N 1
ATOM 4443 C CA . GLU A 1 589 ? -8.973 21.154 26.589 1.00 61.88 589 GLU A CA 1
ATOM 4444 C C . GLU A 1 589 ? -7.839 20.105 26.662 1.00 61.88 589 GLU A C 1
ATOM 4446 O O . GLU A 1 589 ? -8.102 18.922 26.856 1.00 61.88 589 GLU A O 1
ATOM 4451 N N . GLY A 1 590 ? -6.574 20.523 26.590 1.00 69.31 590 GLY A N 1
ATOM 4452 C CA . GLY A 1 590 ? -5.421 19.617 26.626 1.00 69.31 590 GLY A CA 1
ATOM 4453 C C . GLY A 1 590 ? -5.023 19.101 25.242 1.00 69.31 590 GLY A C 1
ATOM 4454 O O . GLY A 1 590 ? -5.241 19.781 24.240 1.00 69.31 590 GLY A O 1
ATOM 4455 N N . SER A 1 591 ? -4.384 17.928 25.165 1.00 74.44 591 SER A N 1
ATOM 4456 C CA . SER A 1 591 ? -4.081 17.330 23.855 1.00 74.44 591 SER A CA 1
ATOM 4457 C C . SER A 1 591 ? -5.373 16.902 23.163 1.00 74.44 591 SER A C 1
ATOM 4459 O O . SER A 1 591 ? -6.227 16.295 23.803 1.00 74.44 591 SER A O 1
ATOM 4461 N N . GLY A 1 592 ? -5.529 17.209 21.876 1.00 75.38 592 GLY A N 1
ATOM 4462 C CA . GLY A 1 592 ? -6.768 16.900 21.167 1.00 75.38 592 GLY A CA 1
ATOM 4463 C C . GLY A 1 592 ? -6.937 17.622 19.837 1.00 75.38 592 GLY A C 1
ATOM 4464 O O . GLY A 1 592 ? -6.026 18.281 19.330 1.00 75.38 592 GLY A O 1
ATOM 4465 N N . MET A 1 593 ? -8.130 17.482 19.263 1.00 79.38 593 MET A N 1
ATOM 4466 C CA . MET A 1 593 ? -8.492 18.031 17.958 1.00 79.38 593 MET A CA 1
ATOM 4467 C C . MET A 1 593 ? -9.002 19.471 18.053 1.00 79.38 593 MET A C 1
ATOM 4469 O O . MET A 1 593 ? -9.973 19.758 18.747 1.00 79.38 593 MET A O 1
ATOM 4473 N N . TYR A 1 594 ? -8.411 20.368 17.263 1.00 86.38 594 TYR A N 1
ATOM 4474 C CA . TYR A 1 594 ? -8.785 21.779 17.174 1.00 86.38 594 TYR A CA 1
ATOM 4475 C C . TYR A 1 594 ? -9.084 22.184 15.730 1.00 86.38 594 TYR A C 1
ATOM 4477 O O . TYR A 1 594 ? -8.426 21.747 14.787 1.00 86.38 594 TYR A O 1
ATOM 4485 N N . THR A 1 595 ? -10.073 23.063 15.547 1.00 89.94 595 THR A N 1
ATOM 4486 C CA . THR A 1 595 ? -10.376 23.671 14.241 1.00 89.94 595 THR A CA 1
ATOM 4487 C C . THR A 1 595 ? -9.836 25.094 14.200 1.00 89.94 595 THR A C 1
ATOM 4489 O O . THR A 1 595 ? -10.350 25.971 14.895 1.00 89.94 595 THR A O 1
ATOM 4492 N N . LEU A 1 596 ? -8.821 25.332 13.371 1.00 92.00 596 LEU A N 1
ATOM 4493 C CA . LEU A 1 596 ? -8.239 26.654 13.150 1.00 92.00 596 LEU A CA 1
ATOM 4494 C C . LEU A 1 596 ? -8.932 27.338 11.977 1.00 92.00 596 LEU A C 1
ATOM 4496 O O . LEU A 1 596 ? -9.275 26.694 10.983 1.00 92.00 596 LEU A O 1
ATOM 4500 N N . ARG A 1 597 ? -9.126 28.655 12.081 1.00 94.12 597 ARG A N 1
ATOM 4501 C CA . ARG A 1 597 ? -9.883 29.432 11.094 1.00 94.12 597 ARG A CA 1
ATOM 4502 C C . ARG A 1 597 ? -9.110 30.643 10.599 1.00 94.12 597 ARG A C 1
ATOM 4504 O O . ARG A 1 597 ? -8.437 31.312 11.378 1.00 94.12 597 ARG A O 1
ATOM 4511 N N . ALA A 1 598 ? -9.288 30.978 9.327 1.00 92.50 598 ALA A N 1
ATOM 4512 C CA . ALA A 1 598 ? -8.888 32.255 8.750 1.00 92.50 598 ALA A CA 1
ATOM 4513 C C . ALA A 1 598 ? -10.052 32.849 7.954 1.00 92.50 598 ALA A C 1
ATOM 4515 O O . ALA A 1 598 ? -10.789 32.124 7.292 1.00 92.50 598 ALA A O 1
ATOM 4516 N N . GLU A 1 599 ? -10.222 34.166 7.988 1.00 93.25 599 GLU A N 1
ATOM 4517 C CA . GLU A 1 599 ? -11.320 34.845 7.291 1.00 93.25 599 GLU A CA 1
ATOM 4518 C C . GLU A 1 599 ? -10.782 35.917 6.347 1.00 93.25 599 GLU A C 1
ATOM 4520 O O . GLU A 1 599 ? -9.848 36.651 6.682 1.00 93.25 599 GLU A O 1
ATOM 4525 N N . SER A 1 600 ? -11.391 36.049 5.168 1.00 91.12 600 SER A N 1
ATOM 4526 C CA . SER A 1 600 ? -11.161 37.211 4.321 1.00 91.12 600 SER A CA 1
ATOM 4527 C C . SER A 1 600 ? -12.167 38.317 4.607 1.00 91.12 600 SER A C 1
ATOM 4529 O O . SER A 1 600 ? -13.329 38.244 4.213 1.00 91.12 600 SER A O 1
ATOM 4531 N N . ALA A 1 601 ? -11.682 39.433 5.149 1.00 85.12 601 ALA A N 1
ATOM 4532 C CA . ALA A 1 601 ? -12.494 40.633 5.367 1.00 85.12 601 ALA A CA 1
ATOM 4533 C C . ALA A 1 601 ? -13.100 41.225 4.074 1.00 85.12 601 ALA A C 1
ATOM 4535 O O . ALA A 1 601 ? -14.007 42.054 4.133 1.00 85.12 601 ALA A O 1
ATOM 4536 N N . SER A 1 602 ? -12.576 40.847 2.901 1.00 86.75 602 SER A N 1
ATOM 4537 C CA . SER A 1 602 ? -13.026 41.372 1.606 1.00 86.75 602 SER A CA 1
ATOM 4538 C C . SER A 1 602 ? -14.118 40.536 0.939 1.00 86.75 602 SER A C 1
ATOM 4540 O O . SER A 1 602 ? -14.978 41.103 0.264 1.00 86.75 602 SER A O 1
ATOM 4542 N N . THR A 1 603 ? -14.101 39.214 1.126 1.00 86.75 603 THR A N 1
ATOM 4543 C CA . THR A 1 603 ? -15.064 38.286 0.509 1.00 86.75 603 THR A CA 1
ATOM 4544 C C . THR A 1 603 ? -16.028 37.667 1.522 1.00 86.75 603 THR A C 1
ATOM 4546 O O . THR A 1 603 ? -17.071 37.165 1.113 1.00 86.75 603 THR A O 1
ATOM 4549 N N . GLY A 1 604 ? -15.723 37.726 2.825 1.00 87.56 604 GLY A N 1
ATOM 4550 C CA . GLY A 1 604 ? -16.452 37.015 3.883 1.00 87.56 604 GLY A CA 1
ATOM 4551 C C . GLY A 1 604 ? -16.232 35.499 3.854 1.00 87.56 604 GLY A C 1
ATOM 4552 O O . GLY A 1 604 ? -16.986 34.750 4.466 1.00 87.56 604 GLY A O 1
ATOM 4553 N N . GLU A 1 605 ? -15.246 35.039 3.086 1.00 89.69 605 GLU A N 1
ATOM 4554 C CA . GLU A 1 605 ? -14.904 33.628 2.960 1.00 89.69 605 GLU A CA 1
ATOM 4555 C C . GLU A 1 605 ? -14.097 33.160 4.173 1.00 89.69 605 GLU A C 1
ATOM 4557 O O . GLU A 1 605 ? -13.202 33.872 4.633 1.00 89.69 605 GLU A O 1
ATOM 4562 N N . ILE A 1 606 ? -14.404 31.955 4.657 1.00 89.50 606 ILE A N 1
ATOM 4563 C CA . ILE A 1 606 ? -13.728 31.321 5.789 1.00 89.50 606 ILE A CA 1
ATOM 4564 C C . ILE A 1 606 ? -12.948 30.114 5.272 1.00 89.50 606 ILE A C 1
ATOM 4566 O O . ILE A 1 606 ? -13.471 29.312 4.496 1.00 89.50 606 ILE A O 1
ATOM 4570 N N . LEU A 1 607 ? -11.701 30.010 5.711 1.00 91.12 607 LEU A N 1
ATOM 4571 C CA . LEU A 1 607 ? -10.855 28.836 5.576 1.00 91.12 607 LEU A CA 1
ATOM 4572 C C . LEU A 1 607 ? -10.794 28.151 6.928 1.00 91.12 607 LEU A C 1
ATOM 4574 O O . LEU A 1 607 ? -10.563 28.802 7.946 1.00 91.12 607 LEU A O 1
ATOM 4578 N N . GLU A 1 608 ? -10.973 26.843 6.919 1.00 91.19 608 GLU A N 1
ATOM 4579 C CA . GLU A 1 608 ? -10.863 26.001 8.101 1.00 91.19 608 GLU A CA 1
ATOM 4580 C C . GLU A 1 608 ? -9.829 24.904 7.858 1.00 91.19 608 GLU A C 1
ATOM 4582 O O . GLU A 1 608 ? -9.804 24.306 6.774 1.00 91.19 608 GLU A O 1
ATOM 4587 N N . ILE A 1 609 ? -9.009 24.637 8.874 1.00 89.12 609 ILE A N 1
ATOM 4588 C CA . ILE A 1 609 ? -8.199 23.422 8.974 1.00 89.12 609 ILE A CA 1
ATOM 4589 C C . ILE A 1 609 ? -8.448 22.743 10.316 1.00 89.12 609 ILE A C 1
ATOM 4591 O O . ILE A 1 609 ? -8.693 23.412 11.321 1.00 89.12 609 ILE A O 1
ATOM 4595 N N . LYS A 1 610 ? -8.364 21.417 10.336 1.00 86.69 610 LYS A N 1
ATOM 4596 C CA . LYS A 1 610 ? -8.343 20.622 11.562 1.00 86.69 610 LYS A CA 1
ATOM 4597 C C . LYS A 1 610 ? -6.911 20.213 11.866 1.00 86.69 610 LYS A C 1
ATOM 4599 O O . LYS A 1 610 ? -6.186 19.781 10.969 1.00 86.69 610 LYS A O 1
ATOM 4604 N N . VAL A 1 611 ? -6.517 20.346 13.125 1.00 85.81 611 VAL A N 1
ATOM 4605 C CA . VAL A 1 611 ? -5.200 19.952 13.625 1.00 85.81 611 VAL A CA 1
ATOM 4606 C C . VAL A 1 611 ? -5.354 19.175 14.922 1.00 85.81 611 VAL A C 1
ATOM 4608 O O . VAL A 1 611 ? -6.228 19.492 15.725 1.00 85.81 611 VAL A O 1
ATOM 4611 N N . TYR A 1 612 ? -4.490 18.194 15.141 1.00 81.88 612 TYR A N 1
ATOM 4612 C CA . TYR A 1 612 ? -4.313 17.585 16.451 1.00 81.88 612 TYR A CA 1
ATOM 4613 C C . TYR A 1 612 ? -3.158 18.273 17.166 1.00 81.88 612 TYR A C 1
ATOM 4615 O O . TYR A 1 612 ? -2.096 18.481 16.582 1.00 81.88 612 TYR A O 1
ATOM 4623 N N . VAL A 1 613 ? -3.366 18.647 18.420 1.00 84.81 613 VAL A N 1
ATOM 4624 C CA . VAL A 1 613 ? -2.375 19.341 19.235 1.00 84.81 613 VAL A CA 1
ATOM 4625 C C . VAL A 1 613 ? -1.909 18.399 20.339 1.00 84.81 613 VAL A C 1
ATOM 4627 O O . VAL A 1 613 ? -2.710 17.979 21.163 1.00 84.81 613 VAL A O 1
ATOM 4630 N N . HIS A 1 614 ? -0.616 18.087 20.371 1.00 80.38 614 HIS A N 1
ATOM 4631 C CA . HIS A 1 614 ? 0.050 17.379 21.462 1.00 80.38 614 HIS A CA 1
ATOM 4632 C C . HIS A 1 614 ? 0.556 18.404 22.481 1.00 80.38 614 HIS A C 1
ATOM 4634 O O . HIS A 1 614 ? 1.631 18.986 22.312 1.00 80.38 614 HIS A O 1
ATOM 4640 N N . GLU A 1 615 ? -0.205 18.639 23.552 1.00 79.19 615 GLU A N 1
ATOM 4641 C CA . GLU A 1 615 ? 0.095 19.692 24.532 1.00 79.19 615 GLU A CA 1
ATOM 4642 C C . GLU A 1 615 ? 1.492 19.535 25.143 1.00 79.19 615 GLU A C 1
ATOM 4644 O O . GLU A 1 615 ? 2.232 20.512 25.263 1.00 79.19 615 GLU A O 1
ATOM 4649 N N . ASN A 1 616 ? 1.885 18.297 25.457 1.00 76.06 616 ASN A N 1
ATOM 4650 C CA . ASN A 1 616 ? 3.170 17.981 26.086 1.00 76.06 616 ASN A CA 1
ATOM 4651 C C . ASN A 1 616 ? 4.384 18.388 25.239 1.00 76.06 616 ASN A C 1
ATOM 4653 O O . ASN A 1 616 ? 5.496 18.464 25.760 1.00 76.06 616 ASN A O 1
ATOM 4657 N N . TRP A 1 617 ? 4.194 18.602 23.936 1.00 80.69 617 TRP A N 1
ATOM 4658 C CA . TRP A 1 617 ? 5.264 18.926 22.994 1.00 80.69 617 TRP A CA 1
ATOM 4659 C C . TRP A 1 617 ? 5.209 20.380 22.517 1.00 80.69 617 TRP A C 1
ATOM 4661 O O . TRP A 1 617 ? 6.067 20.798 21.733 1.00 80.69 617 TRP A O 1
ATOM 4671 N N . LEU A 1 618 ? 4.221 21.163 22.968 1.00 83.94 618 LEU A N 1
ATOM 4672 C CA . LEU A 1 618 ? 4.109 22.568 22.593 1.00 83.94 618 LEU A CA 1
ATOM 4673 C C . LEU A 1 618 ? 5.301 23.373 23.139 1.00 83.94 618 LEU A C 1
ATOM 4675 O O . LEU A 1 618 ? 5.666 23.216 24.306 1.00 83.94 618 LEU A O 1
ATOM 4679 N N . PRO A 1 619 ? 5.902 24.268 22.334 1.00 84.56 619 PRO A N 1
ATOM 4680 C CA . PRO A 1 619 ? 7.010 25.095 22.794 1.00 84.56 619 PRO A CA 1
ATOM 4681 C C . PRO A 1 619 ? 6.615 26.023 23.947 1.00 84.56 619 PRO A C 1
ATOM 4683 O O . PRO A 1 619 ? 5.526 26.600 23.950 1.00 84.56 619 PRO A O 1
ATOM 4686 N N . ASP A 1 620 ? 7.555 26.277 24.858 1.00 84.69 620 ASP A N 1
ATOM 4687 C CA . ASP A 1 620 ? 7.402 27.259 25.942 1.00 84.69 620 ASP A CA 1
ATOM 4688 C C . ASP A 1 620 ? 7.645 28.725 25.501 1.00 84.69 620 ASP A C 1
ATOM 4690 O O . ASP A 1 620 ? 7.901 29.616 26.318 1.00 84.69 620 ASP A O 1
ATOM 4694 N N . GLU A 1 621 ? 7.595 29.000 24.196 1.00 86.19 621 GLU A N 1
ATOM 4695 C CA . GLU A 1 621 ? 7.780 30.330 23.615 1.00 86.19 621 GLU A CA 1
ATOM 4696 C C . GLU A 1 621 ? 6.939 30.540 22.351 1.00 86.19 621 GLU A C 1
ATOM 4698 O O . GLU A 1 621 ? 6.544 29.587 21.676 1.00 86.19 621 GLU A O 1
ATOM 4703 N N . ASP A 1 622 ? 6.675 31.808 22.021 1.00 87.56 622 ASP A N 1
ATOM 4704 C CA . ASP A 1 622 ? 5.968 32.164 20.791 1.00 87.56 622 ASP A CA 1
ATOM 4705 C C . ASP A 1 622 ? 6.775 31.676 19.583 1.00 87.56 622 ASP A C 1
ATOM 4707 O O . ASP A 1 622 ? 7.946 32.026 19.416 1.00 87.56 622 ASP A O 1
ATOM 4711 N N . THR A 1 623 ? 6.141 30.867 18.741 1.00 90.00 623 THR A N 1
ATOM 4712 C CA . THR A 1 623 ? 6.799 30.184 17.627 1.00 90.00 623 THR A CA 1
ATOM 4713 C C . THR A 1 623 ? 6.011 30.426 16.351 1.00 90.00 623 THR A C 1
ATOM 4715 O O . THR A 1 623 ? 4.796 30.253 16.314 1.00 90.00 623 THR A O 1
ATOM 4718 N N . GLU A 1 624 ? 6.701 30.821 15.287 1.00 89.56 624 GLU A N 1
ATOM 4719 C CA . GLU A 1 624 ? 6.108 31.054 13.972 1.00 89.56 624 GLU A CA 1
ATOM 4720 C C . GLU A 1 624 ? 6.796 30.164 12.942 1.00 89.56 624 GLU A C 1
ATOM 4722 O O . GLU A 1 624 ? 8.026 30.142 12.855 1.00 89.56 624 GLU A O 1
ATOM 4727 N N . VAL A 1 625 ? 5.996 29.440 12.162 1.00 88.94 625 VAL A N 1
ATOM 4728 C CA . VAL A 1 625 ? 6.465 28.552 11.099 1.00 88.94 625 VAL A CA 1
ATOM 4729 C C . VAL A 1 625 ? 5.692 28.823 9.811 1.00 88.94 625 VAL A C 1
ATOM 4731 O O . VAL A 1 625 ? 4.542 29.268 9.822 1.00 88.94 625 VAL A O 1
ATOM 4734 N N . PHE A 1 626 ? 6.338 28.534 8.685 1.00 87.44 626 PHE A N 1
ATOM 4735 C CA . PHE A 1 626 ? 5.772 28.715 7.350 1.00 87.44 626 PHE A CA 1
ATOM 4736 C C . PHE A 1 626 ? 5.638 27.351 6.681 1.00 87.44 626 PHE A C 1
ATOM 4738 O O . PHE A 1 626 ? 6.558 26.930 5.974 1.00 87.44 626 PHE A O 1
ATOM 4745 N N . PRO A 1 627 ? 4.547 26.621 6.953 1.00 85.56 627 PRO A N 1
ATOM 4746 C CA . PRO A 1 627 ? 4.359 25.305 6.377 1.00 85.56 627 PRO A CA 1
ATOM 4747 C C . PRO A 1 627 ? 4.117 25.407 4.872 1.00 85.56 627 PRO A C 1
ATOM 4749 O O . PRO A 1 627 ? 3.461 26.340 4.394 1.00 85.56 627 PRO A O 1
ATOM 4752 N N . LEU A 1 628 ? 4.629 24.434 4.121 1.00 83.81 628 LEU A N 1
ATOM 4753 C CA . LEU A 1 628 ? 4.270 24.282 2.720 1.00 83.81 628 LEU A CA 1
ATOM 4754 C C . LEU A 1 628 ? 2.937 23.540 2.642 1.00 83.81 628 LEU A C 1
ATOM 4756 O O . LEU A 1 628 ? 2.828 22.394 3.071 1.00 83.81 628 LEU A O 1
ATOM 4760 N N . ILE A 1 629 ? 1.930 24.207 2.090 1.00 85.38 629 ILE A N 1
ATOM 4761 C CA . ILE A 1 629 ? 0.656 23.590 1.744 1.00 85.38 629 ILE A CA 1
ATOM 4762 C C . ILE A 1 629 ? 0.780 23.109 0.303 1.00 85.38 629 ILE A C 1
ATOM 4764 O O . ILE A 1 629 ? 1.023 23.901 -0.613 1.00 85.38 629 ILE A O 1
ATOM 4768 N N . SER A 1 630 ? 0.634 21.812 0.104 1.00 80.50 630 SER A N 1
ATOM 4769 C CA . SER A 1 630 ? 0.546 21.183 -1.208 1.00 80.50 630 SER A CA 1
ATOM 4770 C C . SER A 1 630 ? -0.912 20.881 -1.526 1.00 80.50 630 SER A C 1
ATOM 4772 O O . SER A 1 630 ? -1.720 20.687 -0.623 1.00 80.50 630 SER A O 1
ATOM 4774 N N . THR A 1 631 ? -1.267 20.902 -2.807 1.00 82.31 631 THR A N 1
ATOM 4775 C CA . THR A 1 631 ? -2.609 20.528 -3.255 1.00 82.31 631 THR A CA 1
ATOM 4776 C C . THR A 1 631 ? -2.501 19.500 -4.357 1.00 82.31 631 THR A C 1
ATOM 4778 O O . THR A 1 631 ? -1.765 19.735 -5.320 1.00 82.31 631 THR A O 1
ATOM 4781 N N . SER A 1 632 ? -3.267 18.425 -4.253 1.00 82.75 632 SER A N 1
ATOM 4782 C CA . SER A 1 632 ? -3.282 17.348 -5.237 1.00 82.75 632 SER A CA 1
ATOM 4783 C C . SER A 1 632 ? -4.696 16.846 -5.491 1.00 82.75 632 SER A C 1
ATOM 4785 O O . SER A 1 632 ? -5.571 16.885 -4.625 1.00 82.75 632 SER A O 1
ATOM 4787 N N . ASP A 1 633 ? -4.930 16.418 -6.727 1.00 86.25 633 ASP A N 1
ATOM 4788 C CA . ASP A 1 633 ? -6.207 15.866 -7.160 1.00 86.25 633 ASP A CA 1
ATOM 4789 C C . ASP A 1 633 ? -6.223 14.363 -6.856 1.00 86.25 633 ASP A C 1
ATOM 4791 O O . ASP A 1 633 ? -5.423 13.603 -7.406 1.00 86.25 633 ASP A O 1
ATOM 4795 N N . ARG A 1 634 ? -7.106 13.949 -5.942 1.00 89.06 634 ARG A N 1
ATOM 4796 C CA . ARG A 1 634 ? -7.163 12.598 -5.356 1.00 89.06 634 ARG A CA 1
ATOM 4797 C C . ARG A 1 634 ? -8.608 12.088 -5.383 1.00 89.06 634 ARG A C 1
ATOM 4799 O O . ARG A 1 634 ? -9.542 12.885 -5.273 1.00 89.06 634 ARG A O 1
ATOM 4806 N N . ASN A 1 635 ? -8.822 10.779 -5.537 1.00 92.56 635 ASN A N 1
ATOM 4807 C CA . ASN A 1 635 ? -10.168 10.206 -5.419 1.00 92.56 635 ASN A CA 1
ATOM 4808 C C . ASN A 1 635 ? -10.572 10.173 -3.945 1.00 92.56 635 ASN A C 1
ATOM 4810 O O . ASN A 1 635 ? -9.839 9.619 -3.126 1.00 92.56 635 ASN A O 1
ATOM 4814 N N . CYS A 1 636 ? -11.724 10.753 -3.618 1.00 93.38 636 CYS A N 1
ATOM 4815 C CA . CYS A 1 636 ? -12.182 10.905 -2.241 1.00 93.38 636 CYS A CA 1
ATOM 4816 C C . CYS A 1 636 ? -13.515 10.205 -1.990 1.00 93.38 636 CYS A C 1
ATOM 4818 O O . CYS A 1 636 ? -14.385 10.152 -2.859 1.00 93.38 636 CYS A O 1
ATOM 4820 N N . TYR A 1 637 ? -13.696 9.745 -0.758 1.00 94.94 637 TYR A N 1
ATOM 4821 C CA . TYR A 1 637 ? -14.846 8.980 -0.309 1.00 94.94 637 TYR A CA 1
ATOM 4822 C C . TYR A 1 637 ? -15.336 9.533 1.027 1.00 94.94 637 TYR A C 1
ATOM 4824 O O . TYR A 1 637 ? -14.535 9.720 1.942 1.00 94.94 637 TYR A O 1
ATOM 4832 N N . ASP A 1 638 ? -16.641 9.769 1.153 1.00 93.62 638 ASP A N 1
ATOM 4833 C CA . ASP A 1 638 ? -17.258 9.927 2.472 1.00 93.62 638 ASP A CA 1
ATOM 4834 C C . ASP A 1 638 ? -17.577 8.528 3.005 1.00 93.62 638 ASP A C 1
ATOM 4836 O O . ASP A 1 638 ? -18.237 7.734 2.331 1.00 93.62 638 ASP A O 1
ATOM 4840 N N . VAL A 1 639 ? -17.066 8.220 4.192 1.00 94.31 639 VAL A N 1
ATOM 4841 C CA . VAL A 1 639 ? -17.128 6.901 4.822 1.00 94.31 639 VAL A CA 1
ATOM 4842 C C . VAL A 1 639 ? -17.960 7.009 6.086 1.00 94.31 639 VAL A C 1
ATOM 4844 O O . VAL A 1 639 ? -17.723 7.881 6.923 1.00 94.31 639 VAL A O 1
ATOM 4847 N N . GLN A 1 640 ? -18.912 6.096 6.237 1.00 94.19 640 GLN A N 1
ATOM 4848 C CA . GLN A 1 640 ? -19.647 5.885 7.472 1.00 94.19 640 GLN A CA 1
ATOM 4849 C C . GLN A 1 640 ? -19.689 4.390 7.782 1.00 94.19 640 GLN A C 1
ATOM 4851 O O . GLN A 1 640 ? -20.294 3.611 7.050 1.00 94.19 640 GLN A O 1
ATOM 4856 N N . ILE A 1 641 ? -19.071 3.993 8.890 1.00 94.44 641 ILE A N 1
ATOM 4857 C CA . ILE A 1 641 ? -19.098 2.618 9.394 1.00 94.44 641 ILE A CA 1
ATOM 4858 C C . ILE A 1 641 ? -19.816 2.643 10.732 1.00 94.44 641 ILE A C 1
ATOM 4860 O O . ILE A 1 641 ? -19.479 3.423 11.614 1.00 94.44 641 ILE A O 1
ATOM 4864 N N . SER A 1 642 ? -20.849 1.832 10.888 1.00 92.62 642 SER A N 1
ATOM 4865 C CA . SER A 1 642 ? -21.706 1.852 12.072 1.00 92.62 642 SER A CA 1
ATOM 4866 C C . SER A 1 642 ? -21.934 0.455 12.626 1.00 92.62 642 SER A C 1
ATOM 4868 O O . SER A 1 642 ? -21.642 -0.541 11.967 1.00 92.62 642 SER A O 1
ATOM 4870 N N . ASN A 1 643 ? -22.501 0.399 13.833 1.00 92.12 643 ASN A N 1
ATOM 4871 C CA . ASN A 1 643 ? -22.725 -0.834 14.589 1.00 92.12 643 ASN A CA 1
ATOM 4872 C C . ASN A 1 643 ? -21.429 -1.511 15.074 1.00 92.12 643 ASN A C 1
ATOM 4874 O O . ASN A 1 643 ? -21.429 -2.715 15.308 1.00 92.12 643 ASN A O 1
ATOM 4878 N N . ILE A 1 644 ? -20.357 -0.740 15.282 1.00 94.00 644 ILE A N 1
ATOM 4879 C CA . ILE A 1 644 ? -19.094 -1.256 15.819 1.00 94.00 644 ILE A CA 1
ATOM 4880 C C . ILE A 1 644 ? -19.313 -1.635 17.282 1.00 94.00 644 ILE A C 1
ATOM 4882 O O . ILE A 1 644 ? -19.651 -0.779 18.100 1.00 94.00 644 ILE A O 1
ATOM 4886 N N . LYS A 1 645 ? -19.194 -2.927 17.589 1.00 93.31 645 LYS A N 1
ATOM 4887 C CA . LYS A 1 645 ? -19.391 -3.499 18.925 1.00 93.31 645 LYS A CA 1
ATOM 4888 C C . LYS A 1 645 ? -18.241 -3.110 19.851 1.00 93.31 645 LYS A C 1
ATOM 4890 O O . LYS A 1 645 ? -17.094 -3.170 19.432 1.00 93.31 645 LYS A O 1
ATOM 4895 N N . LEU A 1 646 ? -18.568 -2.778 21.099 1.00 93.69 646 LEU A N 1
ATOM 4896 C CA . LEU A 1 646 ? -17.610 -2.601 22.193 1.00 93.69 646 LEU A CA 1
ATOM 4897 C C . LEU A 1 646 ? -17.835 -3.683 23.258 1.00 93.69 646 LEU A C 1
ATOM 4899 O O . LEU A 1 646 ? -18.987 -4.044 23.539 1.00 93.69 646 LEU A O 1
ATOM 4903 N N . LEU A 1 647 ? -16.753 -4.189 23.848 1.00 92.62 647 LEU A N 1
ATOM 4904 C CA . LEU A 1 647 ? -16.772 -5.099 24.998 1.00 92.62 647 LEU A CA 1
ATOM 4905 C C . LEU A 1 647 ? -15.856 -4.565 26.107 1.00 92.62 647 LEU A C 1
ATOM 4907 O O . LEU A 1 647 ? -14.929 -3.809 25.845 1.00 92.62 647 LEU A O 1
ATOM 4911 N N . GLN A 1 648 ? -16.153 -4.906 27.362 1.00 92.19 648 GLN A N 1
ATOM 4912 C CA . GLN A 1 648 ? -15.335 -4.484 28.502 1.00 92.19 648 GLN A CA 1
ATOM 4913 C C . GLN A 1 648 ? -14.139 -5.428 28.645 1.00 92.19 648 GLN A C 1
ATOM 4915 O O . GLN A 1 648 ? -14.283 -6.490 29.251 1.00 92.19 648 GLN A O 1
ATOM 4920 N N . THR A 1 649 ? -13.012 -5.049 28.041 1.00 91.56 649 THR A N 1
ATOM 4921 C CA . THR A 1 649 ? -11.720 -5.760 28.087 1.00 91.56 649 THR A CA 1
ATOM 4922 C C . THR A 1 649 ? -11.092 -5.701 29.466 1.00 91.56 649 THR A C 1
ATOM 4924 O O . THR A 1 649 ? -11.467 -4.867 30.297 1.00 91.56 649 THR A O 1
ATOM 4927 N N . ARG A 1 650 ? -10.141 -6.599 29.719 1.00 88.69 650 ARG A N 1
ATOM 4928 C CA . ARG A 1 650 ? -9.267 -6.511 30.890 1.00 88.69 650 ARG A CA 1
ATOM 4929 C C . ARG A 1 650 ? -8.222 -5.412 30.708 1.00 88.69 650 ARG A C 1
ATOM 4931 O O . ARG A 1 650 ? -8.138 -4.780 29.662 1.00 88.69 650 ARG A O 1
ATOM 4938 N N . GLU A 1 651 ? -7.499 -5.131 31.783 1.00 85.25 651 GLU A N 1
ATOM 4939 C CA . GLU A 1 651 ? -6.278 -4.331 31.704 1.00 85.25 651 GLU A CA 1
ATOM 4940 C C . GLU A 1 651 ? -5.217 -5.190 31.007 1.00 85.25 651 GLU A C 1
ATOM 4942 O O . GLU A 1 651 ? -4.971 -6.303 31.465 1.00 85.25 651 GLU A O 1
ATOM 4947 N N . ALA A 1 652 ? -4.653 -4.699 29.905 1.00 78.81 652 ALA A N 1
ATOM 4948 C CA . ALA A 1 652 ? -3.685 -5.428 29.084 1.00 78.81 652 ALA A CA 1
ATOM 4949 C C . ALA A 1 652 ? -2.314 -4.751 29.160 1.00 78.81 652 ALA A C 1
ATOM 4951 O O . ALA A 1 652 ? -2.235 -3.523 29.241 1.00 78.81 652 ALA A O 1
ATOM 4952 N N . GLU A 1 653 ? -1.238 -5.537 29.171 1.00 66.19 653 GLU A N 1
ATOM 4953 C CA . GLU A 1 653 ? 0.131 -5.005 29.230 1.00 66.19 653 GLU A CA 1
ATOM 4954 C C . GLU A 1 653 ? 0.665 -4.612 27.849 1.00 66.19 653 GLU A C 1
ATOM 4956 O O . GLU A 1 653 ? 1.446 -3.668 27.789 1.00 66.19 653 GLU A O 1
ATOM 4961 N N . ASP A 1 654 ? 0.196 -5.273 26.784 1.00 66.75 654 ASP A N 1
ATOM 4962 C CA . ASP A 1 654 ? 0.562 -5.004 25.393 1.00 66.75 654 ASP A CA 1
ATOM 4963 C C . ASP A 1 654 ? -0.588 -5.354 24.437 1.00 66.75 654 ASP A C 1
ATOM 4965 O O . ASP A 1 654 ? -1.249 -6.379 24.595 1.00 66.75 654 ASP A O 1
ATOM 4969 N N . ILE A 1 655 ? -0.809 -4.504 23.429 1.00 64.25 655 ILE A N 1
ATOM 4970 C CA . ILE A 1 655 ? -1.772 -4.717 22.339 1.00 64.25 655 ILE A CA 1
ATOM 4971 C C . ILE A 1 655 ? -1.028 -4.512 21.024 1.00 64.25 655 ILE A C 1
ATOM 4973 O O . ILE A 1 655 ? -0.480 -3.432 20.825 1.00 64.25 655 ILE A O 1
ATOM 4977 N N . ILE A 1 656 ? -0.999 -5.529 20.151 1.00 59.72 656 ILE A N 1
ATOM 4978 C CA . ILE A 1 656 ? -0.423 -5.498 18.786 1.00 59.72 656 ILE A CA 1
ATOM 4979 C C . ILE A 1 656 ? 0.841 -4.614 18.704 1.00 59.72 656 ILE A C 1
ATOM 4981 O O . ILE A 1 656 ? 0.840 -3.549 18.089 1.00 59.72 656 ILE A O 1
ATOM 4985 N N . HIS A 1 657 ? 1.912 -5.029 19.390 1.00 58.91 657 HIS A N 1
ATOM 4986 C CA . HIS A 1 657 ? 3.235 -4.378 19.381 1.00 58.91 657 HIS A CA 1
ATOM 4987 C C . HIS A 1 657 ? 3.337 -2.939 19.945 1.00 58.91 657 HIS A C 1
ATOM 4989 O O . HIS A 1 657 ? 4.380 -2.302 19.787 1.00 58.91 657 HIS A O 1
ATOM 4995 N N . VAL A 1 658 ? 2.317 -2.405 20.626 1.00 53.59 658 VAL A N 1
ATOM 4996 C CA . VAL A 1 658 ? 2.310 -0.989 21.057 1.00 53.59 658 VAL A CA 1
ATOM 4997 C C . VAL A 1 658 ? 3.172 -0.705 22.305 1.00 53.59 658 VAL A C 1
ATOM 4999 O O . VAL A 1 658 ? 3.577 0.441 22.508 1.00 53.59 658 VAL A O 1
ATOM 5002 N N . GLY A 1 659 ? 3.554 -1.704 23.113 1.00 56.22 659 GLY A N 1
ATOM 5003 C CA . GLY A 1 659 ? 4.489 -1.496 24.233 1.00 56.22 659 GLY A CA 1
ATOM 5004 C C . GLY A 1 659 ? 3.902 -0.722 25.424 1.00 56.22 659 GLY A C 1
ATOM 5005 O O . GLY A 1 659 ? 4.663 -0.179 26.237 1.00 56.22 659 GLY A O 1
ATOM 5006 N N . GLU A 1 660 ? 2.576 -0.565 25.490 1.00 62.78 660 GLU A N 1
ATOM 5007 C CA . GLU A 1 660 ? 1.875 0.295 26.444 1.00 62.78 660 GLU A CA 1
ATOM 5008 C C . GLU A 1 660 ? 0.843 -0.489 27.261 1.00 62.78 660 GLU A C 1
ATOM 5010 O O . GLU A 1 660 ? 0.039 -1.243 26.730 1.00 62.78 660 GLU A O 1
ATOM 5015 N N . THR A 1 661 ? 0.796 -0.231 28.572 1.00 67.94 661 THR A N 1
ATOM 5016 C CA . THR A 1 661 ? -0.254 -0.784 29.433 1.00 67.94 661 THR A CA 1
ATOM 5017 C C . THR A 1 661 ? -1.576 -0.066 29.172 1.00 67.94 661 THR A C 1
ATOM 5019 O O . THR A 1 661 ? -1.677 1.151 29.382 1.00 67.94 661 THR A O 1
ATOM 5022 N N . HIS A 1 662 ? -2.601 -0.816 28.792 1.00 75.81 662 HIS A N 1
ATOM 5023 C CA . HIS A 1 662 ? -3.933 -0.323 28.479 1.00 75.81 662 HIS A CA 1
ATOM 5024 C C . HIS A 1 662 ? -4.900 -0.570 29.631 1.00 75.81 662 HIS A C 1
ATOM 5026 O O . HIS A 1 662 ? -4.975 -1.655 30.201 1.00 75.81 662 HIS A O 1
ATOM 5032 N N . GLU A 1 663 ? -5.681 0.453 29.975 1.00 84.62 663 GLU A N 1
ATOM 5033 C CA . GLU A 1 663 ? -6.626 0.346 31.080 1.00 84.62 663 GLU A CA 1
ATOM 5034 C C . GLU A 1 663 ? -7.803 -0.594 30.744 1.00 84.62 663 GLU A C 1
ATOM 5036 O O . GLU A 1 663 ? -8.173 -0.773 29.586 1.00 84.62 663 GLU A O 1
ATOM 5041 N N . GLU A 1 664 ? -8.485 -1.113 31.767 1.00 88.44 664 GLU A N 1
ATOM 5042 C CA . GLU A 1 664 ? -9.698 -1.930 31.600 1.00 88.44 664 GLU A CA 1
ATOM 5043 C C . GLU A 1 664 ? -10.751 -1.244 30.704 1.00 88.44 664 GLU A C 1
ATOM 5045 O O . GLU A 1 664 ? -11.045 -0.048 30.859 1.00 88.44 664 GLU A O 1
ATOM 5050 N N . GLY A 1 665 ? -11.376 -2.013 29.810 1.00 88.62 665 GLY A N 1
ATOM 5051 C CA . GLY A 1 665 ? -12.426 -1.555 28.901 1.00 88.62 665 GLY A CA 1
ATOM 5052 C C . GLY A 1 665 ? -11.923 -0.912 27.608 1.00 88.62 665 GLY A C 1
ATOM 5053 O O . GLY A 1 665 ? -12.737 -0.439 26.817 1.00 88.62 665 GLY A O 1
ATOM 5054 N N . THR A 1 666 ? -10.615 -0.858 27.379 1.00 90.31 666 THR A N 1
ATOM 5055 C CA . THR A 1 666 ? -10.020 -0.296 26.162 1.00 90.31 666 THR A CA 1
ATOM 5056 C C . THR A 1 666 ? -10.355 -1.152 24.935 1.00 90.31 666 THR A C 1
ATOM 5058 O O . THR A 1 666 ? -10.110 -2.352 24.928 1.00 90.31 666 THR A O 1
ATOM 5061 N N . ASN A 1 667 ? -10.952 -0.537 23.909 1.00 91.88 667 ASN A N 1
ATOM 5062 C CA . ASN A 1 667 ? -11.226 -1.149 22.606 1.00 91.88 667 ASN A CA 1
ATOM 5063 C C . ASN A 1 667 ? -10.420 -0.429 21.521 1.00 91.88 667 ASN A C 1
ATOM 5065 O O . ASN A 1 667 ? -10.569 0.786 21.345 1.00 91.88 667 ASN A O 1
ATOM 5069 N N . HIS A 1 668 ? -9.637 -1.183 20.762 1.00 89.75 668 HIS A N 1
ATOM 5070 C CA . HIS A 1 668 ? -8.824 -0.697 19.656 1.00 89.75 668 HIS A CA 1
ATOM 5071 C C . HIS A 1 668 ? -9.517 -0.966 18.329 1.00 89.75 668 HIS A C 1
ATOM 5073 O O . HIS A 1 668 ? -9.915 -2.088 18.015 1.00 89.75 668 HIS A O 1
ATOM 5079 N N . ILE A 1 669 ? -9.681 0.094 17.542 1.00 92.19 669 ILE A N 1
ATOM 5080 C CA . ILE A 1 669 ? -10.371 0.016 16.262 1.00 92.19 669 ILE A CA 1
ATOM 5081 C C . ILE A 1 669 ? -9.396 0.403 15.164 1.00 92.19 669 ILE A C 1
ATOM 5083 O O . ILE A 1 669 ? -8.902 1.531 15.111 1.00 92.19 669 ILE A O 1
ATOM 5087 N N . LEU A 1 670 ? -9.159 -0.554 14.280 1.00 92.69 670 LEU A N 1
ATOM 5088 C CA . LEU A 1 670 ? -8.336 -0.402 13.098 1.00 92.69 670 LEU A CA 1
ATOM 5089 C C . LEU A 1 670 ? -9.221 -0.039 11.916 1.00 92.69 670 LEU A C 1
ATOM 5091 O O . LEU A 1 670 ? -10.336 -0.552 11.785 1.00 92.69 670 LEU A O 1
ATOM 5095 N N . VAL A 1 671 ? -8.719 0.821 11.037 1.00 94.44 671 VAL A N 1
ATOM 5096 C CA . VAL A 1 671 ? -9.326 1.059 9.728 1.00 94.44 671 VAL A CA 1
ATOM 5097 C C . VAL A 1 671 ? -8.294 0.814 8.644 1.00 94.44 671 VAL A C 1
ATOM 5099 O O . VAL A 1 671 ? -7.301 1.525 8.541 1.00 94.44 671 VAL A O 1
ATOM 5102 N N . PHE A 1 672 ? -8.568 -0.175 7.807 1.00 93.69 672 PHE A N 1
ATOM 5103 C CA . PHE A 1 672 ? -7.788 -0.517 6.632 1.00 93.69 672 PHE A CA 1
ATOM 5104 C C . PHE A 1 672 ? -8.336 0.244 5.431 1.00 93.69 672 PHE A C 1
ATOM 5106 O O . PHE A 1 672 ? -9.547 0.267 5.197 1.00 93.69 672 PHE A O 1
ATOM 5113 N N . PHE A 1 673 ? -7.453 0.860 4.652 1.00 93.88 673 PHE A N 1
ATOM 5114 C CA . PHE A 1 673 ? -7.794 1.488 3.381 1.00 93.88 673 PHE A CA 1
ATOM 5115 C C . PHE A 1 673 ? -6.861 0.965 2.294 1.00 93.88 673 PHE A C 1
ATOM 5117 O O . PHE A 1 673 ? -5.698 1.364 2.207 1.00 93.88 673 PHE A O 1
ATOM 5124 N N . THR A 1 674 ? -7.398 0.091 1.442 1.00 92.56 674 THR A N 1
ATOM 5125 C CA . THR A 1 674 ? -6.686 -0.481 0.300 1.00 92.56 674 THR A CA 1
ATOM 5126 C C . THR A 1 674 ? -7.019 0.270 -0.985 1.00 92.56 674 THR A C 1
ATOM 5128 O O . THR A 1 674 ? -8.155 0.684 -1.249 1.00 92.56 674 THR A O 1
ATOM 5131 N N . GLN A 1 675 ? -6.003 0.496 -1.811 1.00 92.44 675 GLN A N 1
ATOM 5132 C CA . GLN A 1 675 ? -6.108 1.281 -3.038 1.00 92.44 675 GLN A CA 1
ATOM 5133 C C . GLN A 1 675 ? -5.167 0.744 -4.116 1.00 92.44 675 GLN A C 1
ATOM 5135 O O . GLN A 1 675 ? -4.053 0.320 -3.836 1.00 92.44 675 GLN A O 1
ATOM 5140 N N . ALA A 1 676 ? -5.586 0.818 -5.371 1.00 90.44 676 ALA A N 1
ATOM 5141 C CA . ALA A 1 676 ? -4.787 0.391 -6.516 1.00 90.44 676 ALA A CA 1
ATOM 5142 C C . ALA A 1 676 ? -4.999 1.343 -7.701 1.00 90.44 676 ALA A C 1
ATOM 5144 O O . ALA A 1 676 ? -5.934 2.153 -7.681 1.00 90.44 676 ALA A O 1
ATOM 5145 N N . PRO A 1 677 ? -4.142 1.298 -8.736 1.00 90.25 677 PRO A N 1
ATOM 5146 C CA . PRO A 1 677 ? -4.400 2.007 -9.985 1.00 90.25 677 PRO A CA 1
ATOM 5147 C C . PRO A 1 677 ? -5.793 1.671 -10.543 1.00 90.25 677 PRO A C 1
ATOM 5149 O O . PRO A 1 677 ? -6.178 0.506 -10.603 1.00 90.25 677 PRO A O 1
ATOM 5152 N N . GLU A 1 678 ? -6.561 2.683 -10.960 1.00 89.25 678 GLU A N 1
ATOM 5153 C CA . GLU A 1 678 ? -7.953 2.515 -11.417 1.00 89.25 678 GLU A CA 1
ATOM 5154 C C . GLU A 1 678 ? -8.105 1.532 -12.593 1.00 89.25 678 GLU A C 1
ATOM 5156 O O . GLU A 1 678 ? -9.138 0.878 -12.731 1.00 89.25 678 GLU A O 1
ATOM 5161 N N . ASP A 1 679 ? -7.084 1.412 -13.440 1.00 86.88 679 ASP A N 1
ATOM 5162 C CA . ASP A 1 679 ? -7.046 0.487 -14.573 1.00 86.88 679 ASP A CA 1
ATOM 5163 C C . ASP A 1 679 ? -6.706 -0.961 -14.179 1.00 86.88 679 ASP A C 1
ATOM 5165 O O . ASP A 1 679 ? -6.862 -1.862 -15.004 1.00 86.88 679 ASP A O 1
ATOM 5169 N N . ARG A 1 680 ? -6.242 -1.186 -12.942 1.00 87.81 680 ARG A N 1
ATOM 5170 C CA . ARG A 1 680 ? -5.719 -2.462 -12.430 1.00 87.81 680 ARG A CA 1
ATOM 5171 C C . ARG A 1 680 ? -6.075 -2.666 -10.951 1.00 87.81 680 ARG A C 1
ATOM 5173 O O . ARG A 1 680 ? -5.198 -2.838 -10.110 1.00 87.81 680 ARG A O 1
ATOM 5180 N N . LEU A 1 681 ? -7.373 -2.667 -10.643 1.00 86.81 681 LEU A N 1
ATOM 5181 C CA . LEU A 1 681 ? -7.865 -2.920 -9.282 1.00 86.81 681 LEU A CA 1
ATOM 5182 C C . LEU A 1 681 ? -7.564 -4.339 -8.770 1.00 86.81 681 LEU A C 1
ATOM 5184 O O . LEU A 1 681 ? -7.468 -4.515 -7.563 1.00 86.81 681 LEU A O 1
ATOM 5188 N N . ASP A 1 682 ? -7.366 -5.305 -9.671 1.00 82.00 682 ASP A N 1
ATOM 5189 C CA . ASP A 1 682 ? -7.058 -6.706 -9.338 1.00 82.00 682 ASP A CA 1
ATOM 5190 C C . ASP A 1 682 ? -5.555 -6.948 -9.065 1.00 82.00 682 ASP A C 1
ATOM 5192 O O . ASP A 1 682 ? -5.125 -8.082 -8.895 1.00 82.00 682 ASP A O 1
ATOM 5196 N N . SER A 1 683 ? -4.712 -5.911 -9.133 1.00 82.12 683 SER A N 1
ATOM 5197 C CA . SER A 1 683 ? -3.291 -6.018 -8.769 1.00 82.12 683 SER A CA 1
ATOM 5198 C C . SER A 1 683 ? -3.094 -5.768 -7.267 1.00 82.12 683 SER A C 1
ATOM 5200 O O . SER A 1 683 ? -3.932 -5.087 -6.657 1.00 82.12 683 SER A O 1
ATOM 5202 N N . PRO A 1 684 ? -1.977 -6.243 -6.674 1.00 84.00 684 PRO A N 1
ATOM 5203 C CA . PRO A 1 684 ? -1.604 -5.872 -5.314 1.00 84.00 684 PRO A CA 1
ATOM 5204 C C . PRO A 1 684 ? -1.623 -4.352 -5.163 1.00 84.00 684 PRO A C 1
ATOM 5206 O O . PRO A 1 684 ? -1.048 -3.619 -5.979 1.00 84.00 684 PRO A O 1
ATOM 5209 N N . GLY A 1 685 ? -2.391 -3.892 -4.181 1.00 83.38 685 GLY A N 1
ATOM 5210 C CA . GLY A 1 685 ? -2.646 -2.481 -3.940 1.00 83.38 685 GLY A CA 1
ATOM 5211 C C . GLY A 1 685 ? -1.789 -1.950 -2.804 1.00 83.38 685 GLY A C 1
ATOM 5212 O O . GLY A 1 685 ? -1.222 -2.699 -2.025 1.00 83.38 685 GLY A O 1
ATOM 5213 N N . ILE A 1 686 ? -1.733 -0.633 -2.673 1.00 87.06 686 ILE A N 1
ATOM 5214 C CA . ILE A 1 686 ? -1.242 -0.014 -1.449 1.00 87.06 686 ILE A CA 1
ATOM 5215 C C . ILE A 1 686 ? -2.315 -0.224 -0.375 1.00 87.06 686 ILE A C 1
ATOM 5217 O O . ILE A 1 686 ? -3.443 0.242 -0.555 1.00 87.06 686 ILE A O 1
ATOM 5221 N N . ALA A 1 687 ? -1.974 -0.870 0.736 1.00 88.44 687 ALA A N 1
ATOM 5222 C CA . ALA A 1 687 ? -2.774 -0.822 1.953 1.00 88.44 687 ALA A CA 1
ATOM 5223 C C . ALA A 1 687 ? -2.200 0.224 2.908 1.00 88.44 687 ALA A C 1
ATOM 5225 O O . ALA A 1 687 ? -0.998 0.491 2.923 1.00 88.44 687 ALA A O 1
ATOM 5226 N N . LYS A 1 688 ? -3.081 0.850 3.681 1.00 87.44 688 LYS A N 1
ATOM 5227 C CA . LYS A 1 688 ? -2.705 1.649 4.843 1.00 87.44 688 LYS A CA 1
ATOM 5228 C C . LYS A 1 688 ? -3.618 1.288 5.996 1.00 87.44 688 LYS A C 1
ATOM 5230 O O . LYS A 1 688 ? -4.817 1.088 5.777 1.00 87.44 688 LYS A O 1
ATOM 5235 N N . VAL A 1 689 ? -3.070 1.321 7.201 1.00 88.56 689 VAL A N 1
ATOM 5236 C CA . VAL A 1 689 ? -3.809 1.074 8.435 1.00 88.56 689 VAL A CA 1
ATOM 5237 C C . VAL A 1 689 ? -3.844 2.355 9.259 1.00 88.56 689 VAL A C 1
ATOM 5239 O O . VAL A 1 689 ? -2.834 3.032 9.422 1.00 88.56 689 VAL A O 1
ATOM 5242 N N . ALA A 1 690 ? -5.025 2.726 9.739 1.00 88.81 690 ALA A N 1
ATOM 5243 C CA . ALA A 1 690 ? -5.191 3.763 10.745 1.00 88.81 690 ALA A CA 1
ATOM 5244 C C . ALA A 1 690 ? -5.560 3.098 12.069 1.00 88.81 690 ALA A C 1
ATOM 5246 O O . ALA A 1 690 ? -6.579 2.408 12.153 1.00 88.81 690 ALA A O 1
ATOM 5247 N N . VAL A 1 691 ? -4.752 3.342 13.097 1.00 85.19 691 VAL A N 1
ATOM 5248 C CA . VAL A 1 691 ? -5.085 3.007 14.483 1.00 85.19 691 VAL A CA 1
ATOM 5249 C C . VAL A 1 691 ? -5.814 4.213 15.063 1.00 85.19 691 VAL A C 1
ATOM 5251 O O . VAL A 1 691 ? -5.226 5.286 15.208 1.00 85.19 691 VAL A O 1
ATOM 5254 N N . LEU A 1 692 ? -7.116 4.077 15.312 1.00 86.00 692 LEU A N 1
ATOM 5255 C CA . LEU A 1 692 ? -7.899 5.160 15.905 1.00 86.00 692 LEU A CA 1
ATOM 5256 C C . LEU A 1 692 ? -7.622 5.269 17.404 1.00 86.00 692 LEU A C 1
ATOM 5258 O O . LEU A 1 692 ? -7.240 4.288 18.045 1.00 86.00 692 LEU A O 1
ATOM 5262 N N . ASP A 1 693 ? -7.883 6.453 17.965 1.00 81.62 693 ASP A N 1
ATOM 5263 C CA . ASP A 1 693 ? -7.835 6.647 19.412 1.00 81.62 693 ASP A CA 1
ATOM 5264 C C . ASP A 1 693 ? -8.711 5.587 20.112 1.00 81.62 693 ASP A C 1
ATOM 5266 O O . ASP A 1 693 ? -9.865 5.373 19.707 1.00 81.62 693 ASP A O 1
ATOM 5270 N N . PRO A 1 694 ? -8.187 4.916 21.152 1.00 84.88 694 PRO A N 1
ATOM 5271 C CA . PRO A 1 694 ? -8.890 3.821 21.794 1.00 84.88 694 PRO A CA 1
ATOM 5272 C C . PRO A 1 694 ? -10.196 4.283 22.440 1.00 84.88 694 PRO A C 1
ATOM 5274 O O . PRO A 1 694 ? -10.287 5.356 23.044 1.00 84.88 694 PRO A O 1
ATOM 5277 N N . VAL A 1 695 ? -11.211 3.423 22.370 1.00 89.56 695 VAL A N 1
ATOM 5278 C CA . VAL A 1 695 ? -12.520 3.668 22.979 1.00 89.56 695 VAL A CA 1
ATOM 5279 C C . VAL A 1 695 ? -12.600 2.924 24.298 1.00 89.56 695 VAL A C 1
ATOM 5281 O O . VAL A 1 695 ? -12.646 1.696 24.327 1.00 89.56 695 VAL A O 1
ATOM 5284 N N . ILE A 1 696 ? -12.676 3.657 25.404 1.00 90.12 696 ILE A N 1
ATOM 5285 C CA . ILE A 1 696 ? -12.838 3.044 26.726 1.00 90.12 696 ILE A CA 1
ATOM 5286 C C . ILE A 1 696 ? -14.320 2.753 26.942 1.00 90.12 696 ILE A C 1
ATOM 5288 O O . ILE A 1 696 ? -15.119 3.682 26.993 1.00 90.12 696 ILE A O 1
ATOM 5292 N N . TYR A 1 697 ? -14.692 1.489 27.115 1.00 92.38 697 TYR A N 1
ATOM 5293 C CA . TYR A 1 697 ? -16.042 1.025 27.420 1.00 92.38 697 TYR A CA 1
ATOM 5294 C C . TYR A 1 697 ? -16.063 0.277 28.758 1.00 92.38 697 TYR A C 1
ATOM 5296 O O . TYR A 1 697 ? -15.551 -0.834 28.879 1.00 92.38 697 TYR A O 1
ATOM 5304 N N . ARG A 1 698 ? -16.673 0.887 29.781 1.00 91.19 698 ARG A N 1
ATOM 5305 C CA . ARG A 1 698 ? -16.703 0.352 31.152 1.00 91.19 698 ARG A CA 1
ATOM 5306 C C . ARG A 1 698 ? -18.116 0.230 31.676 1.00 91.19 698 ARG A C 1
ATOM 5308 O O . ARG A 1 698 ? -18.867 1.203 31.639 1.00 91.19 698 ARG A O 1
ATOM 5315 N N . CYS A 1 699 ? -18.434 -0.918 32.261 1.00 88.62 699 CYS A N 1
ATOM 5316 C CA . CYS A 1 699 ? -19.680 -1.154 32.974 1.00 88.62 699 CYS A CA 1
ATOM 5317 C C . CYS A 1 699 ? -19.451 -1.196 34.481 1.00 88.62 699 CYS A C 1
ATOM 5319 O O . CYS A 1 699 ? -18.507 -1.809 34.977 1.00 88.62 699 CYS A O 1
ATOM 5321 N N . THR A 1 700 ? -20.354 -0.565 35.231 1.00 87.38 700 THR A N 1
ATOM 5322 C CA . THR A 1 700 ? -20.369 -0.693 36.697 1.00 87.38 700 THR A CA 1
ATOM 5323 C C . THR A 1 700 ? -21.028 -1.998 37.158 1.00 87.38 700 THR A C 1
ATOM 5325 O O . THR A 1 700 ? -20.661 -2.529 38.207 1.00 87.38 700 THR A O 1
ATOM 5328 N N . ASP A 1 701 ? -21.952 -2.545 36.362 1.00 82.88 701 ASP A N 1
ATOM 5329 C CA . ASP A 1 701 ? -22.465 -3.914 36.444 1.00 82.88 701 ASP A CA 1
ATOM 5330 C C . ASP A 1 701 ? -22.349 -4.579 35.055 1.00 82.88 701 ASP A C 1
ATOM 5332 O O . ASP A 1 701 ? -23.049 -4.172 34.126 1.00 82.88 701 ASP A O 1
ATOM 5336 N N . PRO A 1 702 ? -21.519 -5.626 34.891 1.00 74.56 702 PRO A N 1
ATOM 5337 C CA . PRO A 1 702 ? -21.334 -6.314 33.610 1.00 74.56 702 PRO A CA 1
ATOM 5338 C C . PRO A 1 702 ? -22.617 -6.903 33.001 1.00 74.56 702 PRO A C 1
ATOM 5340 O O . PRO A 1 702 ? -22.644 -7.232 31.817 1.00 74.56 702 PRO A O 1
ATOM 5343 N N . ASN A 1 703 ? -23.683 -7.074 33.793 1.00 79.19 703 ASN A N 1
ATOM 5344 C CA . ASN A 1 703 ? -24.961 -7.618 33.323 1.00 79.19 703 ASN A CA 1
ATOM 5345 C C . ASN A 1 703 ? -25.977 -6.538 32.927 1.00 79.19 703 ASN A C 1
ATOM 5347 O O . ASN A 1 703 ? -27.054 -6.881 32.431 1.00 79.19 703 ASN A O 1
ATOM 5351 N N . ASP A 1 704 ? -25.672 -5.261 33.162 1.00 82.44 704 ASP A N 1
ATOM 5352 C CA . ASP A 1 704 ? -26.559 -4.139 32.867 1.00 82.44 704 ASP A CA 1
ATOM 5353 C C . ASP A 1 704 ? -25.886 -3.155 31.910 1.00 82.44 704 ASP A C 1
ATOM 5355 O O . ASP A 1 704 ? -25.019 -2.373 32.297 1.00 82.44 704 ASP A O 1
ATOM 5359 N N . ILE A 1 705 ? -26.325 -3.169 30.652 1.00 79.12 705 ILE A N 1
ATOM 5360 C CA . ILE A 1 705 ? -25.787 -2.306 29.595 1.00 79.12 705 ILE A CA 1
ATOM 5361 C C . ILE A 1 705 ? -25.998 -0.810 29.875 1.00 79.12 705 ILE A C 1
ATOM 5363 O O . ILE A 1 705 ? -25.210 0.017 29.430 1.00 79.12 705 ILE A O 1
ATOM 5367 N N . GLU A 1 706 ? -27.041 -0.450 30.629 1.00 82.88 706 GLU A N 1
ATOM 5368 C CA . GLU A 1 706 ? -27.325 0.942 31.013 1.00 82.88 706 GLU A CA 1
ATOM 5369 C C . GLU A 1 706 ? -26.361 1.438 32.100 1.00 82.88 706 GLU A C 1
ATOM 5371 O O . GLU A 1 706 ? -26.241 2.637 32.346 1.00 82.88 706 GLU A O 1
ATOM 5376 N N . SER A 1 707 ? -25.660 0.512 32.758 1.00 85.88 707 SER A N 1
ATOM 5377 C CA . SER A 1 707 ? -24.616 0.811 33.735 1.00 85.88 707 SER A CA 1
ATOM 5378 C C . SER A 1 707 ? -23.267 1.133 33.080 1.00 85.88 707 SER A C 1
ATOM 5380 O O . SER A 1 707 ? -22.302 1.441 33.792 1.00 85.88 707 SER A O 1
ATOM 5382 N N . CYS A 1 708 ? -23.201 1.020 31.749 1.00 88.19 708 CYS A N 1
ATOM 5383 C CA . CYS A 1 708 ? -21.996 1.180 30.961 1.00 88.19 708 CYS A CA 1
ATOM 5384 C C . CYS A 1 708 ? -21.869 2.589 30.390 1.00 88.19 708 CYS A C 1
ATOM 5386 O O . CYS A 1 708 ? -22.837 3.187 29.922 1.00 88.19 708 CYS A O 1
ATOM 5388 N N . ALA A 1 709 ? -20.642 3.093 30.394 1.00 88.06 709 ALA A N 1
ATOM 5389 C CA . ALA A 1 709 ? -20.262 4.340 29.756 1.00 88.06 709 ALA A CA 1
ATOM 5390 C C . ALA A 1 709 ? -19.122 4.079 28.772 1.00 88.06 709 ALA A C 1
ATOM 5392 O O . ALA A 1 709 ? -18.288 3.197 28.991 1.00 88.06 709 ALA A O 1
ATOM 5393 N N . ARG A 1 710 ? -19.101 4.861 27.695 1.00 89.31 710 ARG A N 1
ATOM 5394 C CA . ARG A 1 710 ? -18.040 4.852 26.690 1.00 89.31 710 ARG A CA 1
ATOM 5395 C C . ARG A 1 710 ? -17.330 6.202 26.689 1.00 89.31 710 ARG A C 1
ATOM 5397 O O . ARG A 1 710 ? -17.972 7.216 26.919 1.00 89.31 710 ARG A O 1
ATOM 5404 N N . ASN A 1 711 ? -16.047 6.232 26.377 1.00 85.75 711 ASN A N 1
ATOM 5405 C CA . ASN A 1 711 ? -15.302 7.456 26.118 1.00 85.75 711 ASN A CA 1
ATOM 5406 C C . ASN A 1 711 ? -14.648 7.327 24.733 1.00 85.75 711 ASN A C 1
ATOM 5408 O O . ASN A 1 711 ? -13.848 6.405 24.567 1.00 85.75 711 ASN A O 1
ATOM 5412 N N . PRO A 1 712 ? -14.994 8.178 23.748 1.00 81.62 712 PRO A N 1
ATOM 5413 C CA . PRO A 1 712 ? -15.868 9.355 23.844 1.00 81.62 712 PRO A CA 1
ATOM 5414 C C . PRO A 1 712 ? -17.369 9.030 23.966 1.00 81.62 712 PRO A C 1
ATOM 5416 O O . PRO A 1 712 ? -17.896 8.130 23.309 1.00 81.62 712 PRO A O 1
ATOM 5419 N N . ASP A 1 713 ? -18.091 9.835 24.758 1.00 81.19 713 ASP A N 1
ATOM 5420 C CA . ASP A 1 713 ? -19.541 9.687 24.988 1.00 81.19 713 ASP A CA 1
ATOM 5421 C C . ASP A 1 713 ? -20.367 9.823 23.693 1.00 81.19 713 ASP A C 1
ATOM 5423 O O . ASP A 1 713 ? -21.411 9.179 23.539 1.00 81.19 713 ASP A O 1
ATOM 5427 N N . SER A 1 714 ? -19.874 10.621 22.735 1.00 79.94 714 SER A N 1
ATOM 5428 C CA . SER A 1 714 ? -20.536 10.940 21.459 1.00 79.94 714 SER A CA 1
ATOM 5429 C C . SER A 1 714 ? -20.951 9.704 20.660 1.00 79.94 714 SER A C 1
ATOM 5431 O O . SER A 1 714 ? -21.875 9.771 19.854 1.00 79.94 714 SER A O 1
ATOM 5433 N N . GLY A 1 715 ? -20.266 8.572 20.848 1.00 82.19 715 GLY A N 1
ATOM 5434 C CA . GLY A 1 715 ? -20.498 7.380 20.040 1.00 82.19 715 GLY A CA 1
ATOM 5435 C C . GLY A 1 715 ? -20.053 7.543 18.581 1.00 82.19 715 GLY A C 1
ATOM 5436 O O . GLY A 1 715 ? -20.413 6.714 17.743 1.00 82.19 715 GLY A O 1
ATOM 5437 N N . PHE A 1 716 ? -19.268 8.579 18.278 1.00 85.38 716 PHE A N 1
ATOM 5438 C CA . PHE A 1 716 ? -18.695 8.818 16.960 1.00 85.38 716 PHE A CA 1
ATOM 5439 C C . PHE A 1 716 ? -17.188 9.022 17.049 1.00 85.38 716 PHE A C 1
ATOM 5441 O O . PHE A 1 716 ? -16.725 9.853 17.831 1.00 85.38 716 PHE A O 1
ATOM 5448 N N . LEU A 1 717 ? -16.460 8.319 16.188 1.00 87.62 717 LEU A N 1
ATOM 5449 C CA . LEU A 1 717 ? -15.060 8.577 15.882 1.00 87.62 717 LEU A CA 1
ATOM 5450 C C . LEU A 1 717 ? -14.971 9.268 14.524 1.00 87.62 717 LEU A C 1
ATOM 5452 O O . LEU A 1 717 ? -15.644 8.877 13.566 1.00 87.62 717 LEU A O 1
ATOM 5456 N N . GLU A 1 718 ? -14.152 10.310 14.449 1.00 85.38 718 GLU A N 1
ATOM 5457 C CA . GLU A 1 718 ? -13.807 10.932 13.177 1.00 85.38 718 GLU A CA 1
ATOM 5458 C C . GLU A 1 718 ? -12.554 10.260 12.611 1.00 85.38 718 GLU A C 1
ATOM 5460 O O . GLU A 1 718 ? -11.601 10.047 13.353 1.00 85.38 718 GLU A O 1
ATOM 5465 N N . ILE A 1 719 ? -12.554 9.949 11.312 1.00 88.06 719 ILE A N 1
ATOM 5466 C CA . ILE A 1 719 ? -11.360 9.478 10.601 1.00 88.06 719 ILE A CA 1
ATOM 5467 C C . ILE A 1 719 ? -10.976 10.436 9.472 1.00 88.06 719 ILE A C 1
ATOM 5469 O O . ILE A 1 719 ? -11.823 10.959 8.738 1.00 88.06 719 ILE A O 1
ATOM 5473 N N . THR A 1 720 ? -9.677 10.657 9.328 1.00 84.75 720 THR A N 1
ATOM 5474 C CA . THR A 1 720 ? -9.057 11.542 8.347 1.00 84.75 720 THR A CA 1
ATOM 5475 C C . THR A 1 720 ? -7.858 10.867 7.683 1.00 84.75 720 THR A C 1
ATOM 5477 O O . THR A 1 720 ? -7.298 9.899 8.190 1.00 84.75 720 THR A O 1
ATOM 5480 N N . ASP A 1 721 ? -7.415 11.407 6.547 1.00 79.75 721 ASP A N 1
ATOM 5481 C CA . ASP A 1 721 ? -6.229 10.909 5.835 1.00 79.75 721 ASP A CA 1
ATOM 5482 C C . ASP A 1 721 ? -4.957 10.892 6.694 1.00 79.75 721 ASP A C 1
ATOM 5484 O O . ASP A 1 721 ? -4.093 10.039 6.495 1.00 79.75 721 ASP A O 1
ATOM 5488 N N . ALA A 1 722 ? -4.842 11.824 7.642 1.00 73.38 722 ALA A N 1
ATOM 5489 C CA . ALA A 1 722 ? -3.681 11.947 8.514 1.00 73.38 722 ALA A CA 1
ATOM 5490 C C . ALA A 1 722 ? -3.563 10.806 9.534 1.00 73.38 722 ALA A C 1
ATOM 5492 O O . ALA A 1 722 ? -2.468 10.548 10.030 1.00 73.38 722 ALA A O 1
ATOM 5493 N N . ASP A 1 723 ? -4.655 10.101 9.826 1.00 79.56 723 ASP A N 1
ATOM 5494 C CA . ASP A 1 723 ? -4.643 8.989 10.784 1.00 79.56 723 ASP A CA 1
ATOM 5495 C C . ASP A 1 723 ? -3.900 7.770 10.214 1.00 79.56 723 ASP A C 1
ATOM 5497 O O . ASP A 1 723 ? -3.290 7.012 10.955 1.00 79.56 723 ASP A O 1
ATOM 5501 N N . PHE A 1 724 ? -3.817 7.670 8.884 1.00 79.50 724 PHE A N 1
ATOM 5502 C CA . PHE A 1 724 ? -3.003 6.679 8.171 1.00 79.50 724 PHE A CA 1
ATOM 5503 C C . PHE A 1 724 ? -1.522 7.069 8.033 1.00 79.50 724 PHE A C 1
ATOM 5505 O O . PHE A 1 724 ? -0.733 6.306 7.489 1.00 79.50 724 PHE A O 1
ATOM 5512 N N . ALA A 1 725 ? -1.149 8.292 8.422 1.00 57.81 725 ALA A N 1
ATOM 5513 C CA . ALA A 1 725 ? 0.245 8.742 8.458 1.00 57.81 725 ALA A CA 1
ATOM 5514 C C . ALA A 1 725 ? 0.847 8.632 9.870 1.00 57.81 725 ALA A C 1
ATOM 5516 O O . ALA A 1 725 ? 2.054 8.800 10.036 1.00 57.81 725 ALA A O 1
ATOM 5517 N N . ALA A 1 726 ? -0.006 8.395 10.874 1.00 40.81 726 ALA A N 1
ATOM 5518 C CA . ALA A 1 726 ? 0.343 8.288 12.284 1.00 40.81 726 ALA A CA 1
ATOM 5519 C C . ALA A 1 726 ? 0.607 6.844 12.742 1.00 40.81 726 ALA A C 1
ATOM 5521 O O . ALA A 1 726 ? 1.017 6.662 13.885 1.00 40.81 726 ALA A O 1
ATOM 5522 N N . SER A 1 727 ? 0.411 5.846 11.871 1.00 35.78 727 SER A N 1
ATOM 5523 C CA . SER A 1 727 ? 0.861 4.466 12.077 1.00 35.78 727 SER A CA 1
ATOM 5524 C C . SER A 1 727 ? 2.393 4.437 12.004 1.00 35.78 727 SER A C 1
ATOM 5526 O O . SER A 1 727 ? 3.000 4.264 10.945 1.00 35.78 727 SER A O 1
ATOM 5528 N N . VAL A 1 728 ? 3.008 4.789 13.129 1.00 29.59 728 VAL A N 1
ATOM 5529 C CA . VAL A 1 728 ? 4.438 4.637 13.397 1.00 29.59 728 VAL A CA 1
ATOM 5530 C C . VAL A 1 728 ? 4.725 3.130 13.530 1.00 29.59 728 VAL A C 1
ATOM 5532 O O . VAL A 1 728 ? 3.860 2.437 14.060 1.00 29.59 728 VAL A O 1
ATOM 5535 N N . PRO A 1 729 ? 5.875 2.649 13.016 1.00 29.45 729 PRO A N 1
ATOM 5536 C CA . PRO A 1 729 ? 6.312 1.250 13.085 1.00 29.45 729 PRO A CA 1
ATOM 5537 C C . PRO A 1 729 ? 6.442 0.706 14.503 1.00 29.45 729 PRO A C 1
ATOM 5539 O O . PRO A 1 729 ? 6.670 1.526 15.429 1.00 29.45 729 PRO A O 1
#

Foldseek 3Di:
DDDDDDDDDDDDDDDDDDDDDDPPDPPDPDDADFPPFQQWFKAWAKEFDDDLLDLLQAEEEEEEEALAPCCQVPDPVCCVQVNNPSVCLVLVLVVVVLVVQQPPNRYWYWYWYFAPPIDTQDQADCVPAPPPPNPLPGTHRSNRGDSVSVSVVSVHRPYHFRDLLVVLVVLLVSVVSCLVVDFFPSLLSYAYEYEYEDEWAGRDPDDLVVLLVSLLVSLVVSLLSNHFYWFYEYEYEQGDDPDPPDDPPPDDFDDDPPDPDTDDPDDDDDPDPVVVVVVVVCPDPPQPPPPNDDSVVGVVNRCVSVVSSRVSRVHHYDYDYPPDNPNPPPPSNDDPWAKDFPDKAKDWLQWAAAQVGIAGQFQSLLQGPVNQCVDVVHADSQEQQRCPLLDGPLCCRPQNVQRHSNDSPSQPPVADGCVVVVAFDQRHLLLQGPSSCVSLVADSRFQQRQQLNQGPVLCSSLVHRSNDNCQQQDQQCPLPDGSVNCSRQSHHSNHNRVVCSVPQTKDKDKDWPFWAKFKDWDQDPQQVQKAFFGKDRPADWDWKKKKWALWQDDQDPVRDDTDATWIWIDGPQCVPPLHWGWDTDHDDPAFAKDKTWTARPVPRDIIITIITGHRVPGDNHIDMDTIGMDIDITTMMTMMMISNGFDFHDFHCHHSRPRHTRHTRWIKMKMKIWIGGPVCSSTRTRIFIFTFDTKRWDAPDNVDSVRIHIPVNSSYDYDGNCSSVPSDD